Protein AF-A0A350J5D5-F1 (afdb_monomer)

Secondary structure (DSSP, 8-state):
-------GGG-SS-HHHHHHHHTTTS---SEEEEEEEE-SSS-EEEEEEEESS--SHHHHHHH-GGGHHHHHHHTTT--EEEE-SSS-EEEETTEEE---HHHHHHHHHHHHHHTTTT-EE-TT--EEE-TTSPPSSTTTTEEEEE---TTSSSHHHH--EEEEETTS-S-EESSTT-EEEPBP-SS-TT--B-TTTT-EEEEETTEEEEETT-S--TTEEEEEEEEETTEEEEEEEETTSEEEEEEEEEPPP-TTS-SEEEEEEEEEEE-SSS-EEEEEEEEEEBPPS-TTHHHH-HHHHHHTEEEEEEE-TTS-EEEEEEEE-SGGGTTEEEEEEEEEEETTEEEEP-EEE--HHHHHTTS-SSS-TT-SS------SS-S-EEEEEEEEEE-TT-EEEEEEEEEEEESTT-TT--TTTHHHHHHHHHHHHHTSTTHHHHHHHHHHHHHHHHGGG-----S-HHHHHIIIIIHHHHHHHHHHHTTS-SSS--S---EEGGGGHHHHHHHHHHHHTT-HHHHHHHHHHHHTTB-TTS-BEEEESSSEEEET-BSSHHHHHHHHHHHHHHHH--GGGGG-EEEPP---SSHHHHHHHHHHT-S-EEEHHHHHHHHHHIIIIISB-TTSSBB-BTBSS-TT----TTPPPHHHHHHHHHHHHHHHT--TTTSPPP----B-TTT-

Mean predicted aligned error: 4.88 Å

Structure (mmCIF, N/CA/C/O backbone):
data_AF-A0A350J5D5-F1
#
_entry.id   AF-A0A350J5D5-F1
#
loop_
_atom_site.group_PDB
_atom_site.id
_atom_site.type_symbol
_atom_site.label_atom_id
_atom_site.label_alt_id
_atom_site.label_comp_id
_atom_site.label_asym_id
_atom_site.label_entity_id
_atom_site.label_seq_id
_atom_site.pdbx_PDB_ins_code
_atom_site.Cartn_x
_atom_site.Cartn_y
_atom_site.Cartn_z
_atom_site.occupancy
_atom_site.B_iso_or_equiv
_atom_site.auth_seq_id
_atom_site.auth_comp_id
_atom_site.auth_asym_id
_atom_site.auth_atom_id
_atom_site.pdbx_PDB_model_num
ATOM 1 N N . MET A 1 1 ? 1.973 -45.322 28.858 1.00 79.25 1 MET A N 1
ATOM 2 C CA . MET A 1 1 ? 1.257 -44.138 28.341 1.00 79.25 1 MET A CA 1
ATOM 3 C C . MET A 1 1 ? 1.463 -44.098 26.837 1.00 79.25 1 MET A C 1
ATOM 5 O O . MET A 1 1 ? 2.605 -44.192 26.413 1.00 79.25 1 MET A O 1
ATOM 9 N N . ILE A 1 2 ? 0.389 -44.049 26.048 1.00 85.69 2 ILE A N 1
ATOM 10 C CA . ILE A 1 2 ? 0.459 -43.899 24.586 1.00 85.69 2 ILE A CA 1
ATOM 11 C C . ILE A 1 2 ? -0.022 -42.483 24.278 1.00 85.69 2 ILE A C 1
ATOM 13 O O . ILE A 1 2 ? -1.142 -42.139 24.648 1.00 85.69 2 ILE A O 1
ATOM 17 N N . ILE A 1 3 ? 0.820 -41.673 23.639 1.00 87.56 3 ILE A N 1
ATOM 18 C CA . ILE A 1 3 ? 0.472 -40.311 23.219 1.00 87.56 3 ILE A CA 1
ATOM 19 C C . ILE A 1 3 ? -0.090 -40.390 21.798 1.00 87.56 3 ILE A C 1
ATOM 21 O O . ILE A 1 3 ? 0.517 -41.014 20.929 1.00 87.56 3 ILE A O 1
ATOM 25 N N . ARG A 1 4 ? -1.262 -39.790 21.575 1.00 88.19 4 ARG A N 1
ATOM 26 C CA . ARG A 1 4 ? -1.886 -39.656 20.251 1.00 88.19 4 ARG A CA 1
ATOM 27 C C . ARG A 1 4 ? -1.705 -38.226 19.755 1.00 88.19 4 ARG A C 1
ATOM 29 O O . ARG A 1 4 ? -1.738 -37.300 20.558 1.00 88.19 4 ARG A O 1
ATOM 36 N N . SER A 1 5 ? -1.531 -38.063 18.448 1.00 90.75 5 SER A N 1
ATOM 37 C CA . SER A 1 5 ? -1.537 -36.763 17.782 1.00 90.75 5 SER A CA 1
ATOM 38 C C . SER A 1 5 ? -2.656 -36.707 16.748 1.00 90.75 5 SER A C 1
ATOM 40 O O . SER A 1 5 ? -3.014 -37.716 16.139 1.00 90.75 5 SER A O 1
ATOM 42 N N . GLU A 1 6 ? -3.197 -35.513 16.555 1.00 90.38 6 GLU A N 1
ATOM 43 C CA . GLU A 1 6 ? -4.133 -35.184 15.489 1.00 90.38 6 GLU A CA 1
ATOM 44 C C . GLU A 1 6 ? -3.641 -33.888 14.837 1.00 90.38 6 GLU A C 1
ATOM 46 O O . GLU A 1 6 ? -3.241 -32.948 15.522 1.00 90.38 6 GLU A O 1
ATOM 51 N N . LEU A 1 7 ? -3.598 -33.865 13.505 1.00 94.00 7 LEU A N 1
ATOM 52 C CA . LEU A 1 7 ? -3.284 -32.661 12.736 1.00 94.00 7 LEU A CA 1
ATOM 53 C C . LEU A 1 7 ? -4.594 -31.975 12.354 1.00 94.00 7 LEU A C 1
ATOM 55 O O . LEU A 1 7 ? -5.579 -32.666 12.121 1.00 94.00 7 LEU A O 1
ATOM 59 N N . ALA A 1 8 ? -4.595 -30.653 12.167 1.00 93.19 8 ALA A N 1
ATOM 60 C CA . ALA A 1 8 ? -5.804 -29.916 11.772 1.00 93.19 8 ALA A CA 1
ATOM 61 C C . ALA A 1 8 ? -6.483 -30.503 10.514 1.00 93.19 8 ALA A C 1
ATOM 63 O O . ALA A 1 8 ? -7.682 -30.745 10.508 1.00 93.19 8 ALA A O 1
ATOM 64 N N . ARG A 1 9 ? -5.705 -30.838 9.470 1.00 93.50 9 ARG A N 1
ATOM 65 C CA . ARG A 1 9 ? -6.218 -31.501 8.247 1.00 93.50 9 ARG A CA 1
ATOM 66 C C . ARG A 1 9 ? -6.525 -32.995 8.422 1.00 93.50 9 ARG A C 1
ATOM 68 O O . ARG A 1 9 ? -7.068 -33.614 7.517 1.00 93.50 9 ARG A O 1
ATOM 75 N N . GLY A 1 10 ? -6.114 -33.578 9.544 1.00 90.44 10 GLY A N 1
ATOM 76 C CA . GLY A 1 10 ? -6.401 -34.958 9.927 1.00 90.44 10 GLY A CA 1
ATOM 77 C C . GLY A 1 10 ? -7.599 -35.089 10.869 1.00 90.44 10 GLY A C 1
ATOM 78 O O . GLY A 1 10 ? -7.934 -36.219 11.225 1.00 90.44 10 GLY A O 1
ATOM 79 N N . GLN A 1 11 ? -8.226 -33.971 11.263 1.00 88.31 11 GLN A N 1
ATOM 80 C CA . GLN A 1 11 ? -9.420 -33.977 12.096 1.00 88.31 11 GLN A CA 1
ATOM 81 C C . GLN A 1 11 ? -10.545 -34.728 11.384 1.00 88.31 11 GLN A C 1
ATOM 83 O O . GLN A 1 11 ? -10.933 -34.379 10.271 1.00 88.31 11 GLN A O 1
ATOM 88 N N . LYS A 1 12 ? -11.060 -35.784 12.020 1.00 87.25 12 LYS A N 1
ATOM 89 C CA . LYS A 1 12 ? -12.029 -36.682 11.368 1.00 87.25 12 LYS A CA 1
ATOM 90 C C . LYS A 1 12 ? -13.439 -36.109 11.272 1.00 87.25 12 LYS A C 1
ATOM 92 O O . LYS A 1 12 ? -14.153 -36.444 10.334 1.00 87.25 12 LYS A O 1
ATOM 97 N N . VAL A 1 13 ? -13.849 -35.322 12.266 1.00 92.88 13 VAL A N 1
ATOM 98 C CA . VAL A 1 13 ? -15.201 -34.759 12.371 1.00 92.88 13 VAL A CA 1
ATOM 99 C C . VAL A 1 13 ? -15.080 -33.292 12.760 1.00 92.88 13 VAL A C 1
ATOM 101 O O . VAL A 1 13 ? -14.500 -32.967 13.801 1.00 92.88 13 VAL A O 1
ATOM 104 N N . SER A 1 14 ? -15.609 -32.401 11.923 1.00 94.44 14 SER A N 1
ATOM 105 C CA . SER A 1 14 ? -15.646 -30.971 12.229 1.00 94.44 14 SER A CA 1
ATOM 106 C C . SER A 1 14 ? -16.640 -30.684 13.361 1.00 94.44 14 SER A C 1
ATOM 108 O O . SER A 1 14 ? -17.563 -31.464 13.596 1.00 94.44 14 SER A O 1
ATOM 110 N N . ALA A 1 15 ? -16.499 -29.549 14.053 1.00 95.75 15 ALA A N 1
ATOM 111 C CA . ALA A 1 15 ? -17.481 -29.146 15.066 1.00 95.75 15 ALA A CA 1
ATOM 112 C C . ALA A 1 15 ? -18.897 -29.028 14.471 1.00 95.75 15 ALA A C 1
ATOM 114 O O . ALA A 1 15 ? -19.869 -29.395 15.124 1.00 95.75 15 ALA A O 1
ATOM 115 N N . LYS A 1 16 ? -19.007 -28.578 13.213 1.00 95.50 16 LYS A N 1
ATOM 116 C CA . LYS A 1 16 ? -20.273 -28.473 12.474 1.00 95.50 16 LYS A CA 1
ATOM 117 C C . LYS A 1 16 ? -20.908 -29.846 12.256 1.00 95.50 16 LYS A C 1
ATOM 119 O O . LYS A 1 16 ? -22.072 -30.033 12.597 1.00 95.50 16 LYS A O 1
ATOM 124 N N . ASP A 1 17 ? -20.145 -30.822 11.770 1.00 95.06 17 ASP A N 1
ATOM 125 C CA . ASP A 1 17 ? -20.659 -32.180 11.543 1.00 95.06 17 ASP A CA 1
ATOM 126 C C . ASP A 1 17 ? -21.017 -32.877 12.862 1.00 95.06 17 ASP A C 1
ATOM 128 O O . ASP A 1 17 ? -22.033 -33.569 12.957 1.00 95.06 17 ASP A O 1
ATOM 132 N N . TYR A 1 18 ? -20.214 -32.656 13.909 1.00 95.62 18 TYR A N 1
ATOM 133 C CA . TYR A 1 18 ? -20.500 -33.184 15.239 1.00 95.62 18 TYR A CA 1
ATOM 134 C C . TYR A 1 18 ? -21.786 -32.579 15.816 1.00 95.62 18 TYR A C 1
ATOM 136 O O . TYR A 1 18 ? -22.648 -33.329 16.275 1.00 95.62 18 TYR A O 1
ATOM 144 N N . LEU A 1 19 ? -21.978 -31.260 15.711 1.00 96.44 19 LEU A N 1
ATOM 145 C CA . LEU A 1 19 ? -23.215 -30.570 16.093 1.00 96.44 19 LEU A CA 1
ATOM 146 C C . LEU A 1 19 ? -24.436 -31.158 15.379 1.00 96.44 19 LEU A C 1
ATOM 148 O O . LEU A 1 19 ? -25.413 -31.516 16.035 1.00 96.44 19 LEU A O 1
ATOM 152 N N . VAL A 1 20 ? -24.367 -31.322 14.055 1.00 95.06 20 VAL A N 1
ATOM 153 C CA . VAL A 1 20 ? -25.460 -31.915 13.265 1.00 95.06 20 VAL A CA 1
ATOM 154 C C . VAL A 1 20 ? -25.784 -33.329 13.749 1.00 95.06 20 VAL A C 1
ATOM 156 O O . VAL A 1 20 ? -26.955 -33.682 13.883 1.00 95.06 20 VAL A O 1
ATOM 159 N N . SER A 1 21 ? -24.768 -34.129 14.088 1.00 94.56 21 SER A N 1
ATOM 160 C CA . SER A 1 21 ? -24.984 -35.478 14.624 1.00 94.56 21 SER A CA 1
ATOM 161 C C . SER A 1 21 ? -25.670 -35.484 15.998 1.00 94.56 21 SER A C 1
ATOM 163 O O . SER A 1 21 ? -26.476 -36.372 16.280 1.00 94.56 21 SER A O 1
ATOM 165 N N . ARG A 1 22 ? -25.390 -34.484 16.848 1.00 94.94 22 ARG A N 1
ATOM 166 C CA . ARG A 1 22 ? -25.966 -34.354 18.196 1.00 94.94 22 ARG A CA 1
ATOM 167 C C . ARG A 1 22 ? -27.410 -33.863 18.187 1.00 94.94 22 ARG A C 1
ATOM 169 O O . ARG A 1 22 ? -28.187 -34.270 19.044 1.00 94.94 22 ARG A O 1
ATOM 176 N N . PHE A 1 23 ? -27.771 -33.038 17.210 1.00 95.94 23 PHE A N 1
ATOM 177 C CA . PHE A 1 23 ? -29.092 -32.421 17.086 1.00 95.94 23 PHE A CA 1
ATOM 178 C C . PHE A 1 23 ? -29.843 -32.910 15.841 1.00 95.94 23 PHE A C 1
ATOM 180 O O . PHE A 1 23 ? -30.504 -32.132 15.165 1.00 95.94 23 PHE A O 1
ATOM 187 N N . SER A 1 24 ? -29.765 -34.212 15.546 1.00 92.62 24 SER A N 1
ATOM 188 C CA . SER A 1 24 ? -30.369 -34.816 14.342 1.00 92.62 24 SER A CA 1
ATOM 189 C C . SER A 1 24 ? -31.897 -34.677 14.238 1.00 92.62 24 SER A C 1
ATOM 191 O O . SER A 1 24 ? -32.445 -34.770 13.142 1.00 92.62 24 SER A O 1
ATOM 193 N N . GLU A 1 25 ? -32.584 -34.433 15.358 1.00 92.12 25 GLU A N 1
ATOM 194 C CA . GLU A 1 25 ? -34.032 -34.182 15.409 1.00 92.12 25 GLU A CA 1
ATOM 195 C C . GLU A 1 25 ? -34.395 -32.694 15.248 1.00 92.12 25 GLU A C 1
ATOM 197 O O . GLU A 1 25 ? -35.568 -32.358 15.083 1.00 92.12 25 GLU A O 1
ATOM 202 N N . VAL A 1 26 ? -33.406 -31.794 15.283 1.00 91.56 26 VAL A N 1
ATOM 203 C CA . VAL A 1 26 ? -33.602 -30.357 15.078 1.00 91.56 26 VAL A CA 1
ATOM 204 C C . VAL A 1 26 ? -33.300 -30.016 13.624 1.00 91.56 26 VAL A C 1
ATOM 206 O O . VAL A 1 26 ? -32.269 -30.386 13.070 1.00 91.56 26 VAL A O 1
ATOM 209 N N . ASP A 1 27 ? -34.203 -29.272 12.998 1.00 90.50 27 ASP A N 1
ATOM 210 C CA . ASP A 1 27 ? -34.025 -28.789 11.632 1.00 90.50 27 ASP A CA 1
ATOM 211 C C . ASP A 1 27 ? -32.929 -27.707 11.577 1.00 90.50 27 ASP A C 1
ATOM 213 O O . ASP A 1 27 ? -33.170 -26.561 11.966 1.00 90.50 27 ASP A O 1
ATOM 217 N N . ILE A 1 28 ? -31.729 -28.095 11.130 1.00 91.62 28 ILE A N 1
ATOM 218 C CA . ILE A 1 28 ? -30.544 -27.241 10.954 1.00 91.62 28 ILE A CA 1
ATOM 219 C C . ILE A 1 28 ? -30.508 -26.750 9.502 1.00 91.62 28 ILE A C 1
ATOM 221 O O . ILE A 1 28 ? -30.367 -27.544 8.570 1.00 91.62 28 ILE A O 1
ATOM 225 N N . LYS A 1 29 ? -30.632 -25.434 9.306 1.00 88.94 29 LYS A N 1
ATOM 226 C CA . LYS A 1 29 ? -30.722 -24.776 7.991 1.00 88.94 29 LYS A CA 1
ATOM 227 C C . LYS A 1 29 ? -29.944 -23.459 7.968 1.00 88.94 29 LYS A C 1
ATOM 229 O O . LYS A 1 29 ? -29.592 -22.915 9.012 1.00 88.94 29 LYS A O 1
ATOM 234 N N . GLY A 1 30 ? -29.703 -22.937 6.767 1.00 91.44 30 GLY A N 1
ATOM 235 C CA . GLY A 1 30 ? -28.927 -21.710 6.570 1.00 91.44 30 GLY A CA 1
ATOM 236 C C . GLY A 1 30 ? -27.453 -21.883 6.941 1.00 91.44 30 GLY A C 1
ATOM 237 O O . GLY A 1 30 ? -26.927 -22.999 6.936 1.00 91.44 30 GLY A O 1
ATOM 238 N N . GLY A 1 31 ? -26.797 -20.772 7.262 1.00 94.31 31 GLY A N 1
ATOM 239 C CA . GLY A 1 31 ? -25.445 -20.751 7.805 1.00 94.31 31 GLY A CA 1
ATOM 240 C C . GLY A 1 31 ? -25.379 -21.393 9.190 1.00 94.31 31 GLY A C 1
ATOM 241 O O . GLY A 1 31 ? -26.299 -21.260 10.008 1.00 94.31 31 GLY A O 1
ATOM 242 N N . VAL A 1 32 ? -24.282 -22.104 9.444 1.00 96.25 32 VAL A N 1
ATOM 243 C CA . VAL A 1 32 ? -24.024 -22.805 10.703 1.00 96.25 32 VAL A CA 1
ATOM 244 C C . VAL A 1 32 ? -22.644 -22.437 11.224 1.00 96.25 32 VAL A C 1
ATOM 246 O O . VAL A 1 32 ? -21.634 -22.693 10.570 1.00 96.25 32 VAL A O 1
ATOM 249 N N . SER A 1 33 ? -22.605 -21.923 12.449 1.00 97.44 33 SER A N 1
ATOM 250 C CA . SER A 1 33 ? -21.376 -21.764 13.224 1.00 97.44 33 SER A CA 1
ATOM 251 C C . SER A 1 33 ? -21.340 -22.829 14.312 1.00 97.44 33 SER A C 1
ATOM 253 O O . SER A 1 33 ? -22.345 -23.053 14.981 1.00 97.44 33 SER A O 1
ATOM 255 N N . ALA A 1 34 ? -20.190 -23.462 14.531 1.00 97.56 34 ALA A N 1
ATOM 256 C CA . ALA A 1 34 ? -20.028 -24.476 15.569 1.00 97.56 34 ALA A CA 1
ATOM 257 C C . ALA A 1 34 ? -18.609 -24.463 16.142 1.00 97.56 34 ALA A C 1
ATOM 259 O O . ALA A 1 34 ? -17.643 -24.321 15.394 1.00 97.56 34 ALA A O 1
ATOM 260 N N . GLN A 1 35 ? -18.483 -24.663 17.452 1.00 97.12 35 GLN A N 1
ATOM 261 C CA . GLN A 1 35 ? -17.202 -24.732 18.150 1.00 97.12 35 GLN A CA 1
ATOM 262 C C . GLN A 1 35 ? -17.235 -25.854 19.191 1.00 97.12 35 GLN A C 1
ATOM 264 O O . GLN A 1 35 ? -18.181 -25.964 19.974 1.00 97.12 35 GLN A O 1
ATOM 269 N N . TYR A 1 36 ? -16.192 -26.687 19.216 1.00 95.56 36 TYR A N 1
ATOM 270 C CA . TYR A 1 36 ? -15.977 -27.603 20.335 1.00 95.56 36 TYR A CA 1
ATOM 271 C C . TYR A 1 36 ? -15.642 -26.796 21.590 1.00 95.56 36 TYR A C 1
ATOM 273 O O . TYR A 1 36 ? -14.731 -25.971 21.572 1.00 95.56 36 TYR A O 1
ATOM 281 N N . VAL A 1 37 ? -16.359 -27.057 22.679 1.00 95.19 37 VAL A N 1
ATOM 282 C CA . VAL A 1 37 ? -16.173 -26.372 23.971 1.00 95.19 37 VAL A CA 1
ATOM 283 C C . VAL A 1 37 ? -15.613 -27.298 25.052 1.00 95.19 37 VAL A C 1
ATOM 285 O O . VAL A 1 37 ? -15.129 -26.832 26.077 1.00 95.19 37 VAL A O 1
ATOM 288 N N . ASN A 1 38 ? -15.613 -28.610 24.801 1.00 92.50 38 ASN A N 1
ATOM 289 C CA . ASN A 1 38 ? -14.890 -29.602 25.589 1.00 92.50 38 ASN A CA 1
ATOM 290 C C . ASN A 1 38 ? -14.397 -30.726 24.663 1.00 92.50 38 ASN A C 1
ATOM 292 O O . ASN A 1 38 ? -15.146 -31.182 23.799 1.00 92.50 38 ASN A O 1
ATOM 296 N N . LEU A 1 39 ? -13.151 -31.170 24.841 1.00 89.06 39 LEU A N 1
ATOM 297 C CA . LEU A 1 39 ? -12.554 -32.319 24.146 1.00 89.06 39 LEU A CA 1
ATOM 298 C C . LEU A 1 39 ? -12.051 -33.405 25.118 1.00 89.06 39 LEU A C 1
ATOM 300 O O . LEU A 1 39 ? -11.612 -34.464 24.670 1.00 89.06 39 LEU A O 1
ATOM 304 N N . ASP A 1 40 ? -12.104 -33.162 26.430 1.00 85.62 40 ASP A N 1
ATOM 305 C CA . ASP A 1 40 ? -11.576 -34.063 27.453 1.00 85.62 40 ASP A CA 1
ATOM 306 C C . ASP A 1 40 ? -12.610 -35.122 27.854 1.00 85.62 40 ASP A C 1
ATOM 308 O O . ASP A 1 40 ? -13.500 -34.876 28.667 1.00 85.62 40 ASP A O 1
ATOM 312 N N . GLY A 1 41 ? -12.508 -36.309 27.249 1.00 81.81 41 GLY A N 1
ATOM 313 C CA . GLY A 1 41 ? -13.284 -37.507 27.597 1.00 81.81 41 GLY A CA 1
ATOM 314 C C . GLY A 1 41 ? -14.780 -37.470 27.244 1.00 81.81 41 GLY A C 1
ATOM 315 O O . GLY A 1 41 ? -15.342 -38.512 26.912 1.00 81.81 41 GLY A O 1
ATOM 316 N N . ASP A 1 42 ? -15.405 -36.294 27.260 1.00 88.31 42 ASP A N 1
ATOM 317 C CA . ASP A 1 42 ? -16.807 -36.037 26.932 1.00 88.31 42 ASP A CA 1
ATOM 318 C C . ASP A 1 42 ? -16.898 -34.816 26.007 1.00 88.31 42 ASP A C 1
ATOM 320 O O . ASP A 1 42 ? -17.004 -33.669 26.443 1.00 88.31 42 ASP A O 1
ATOM 324 N N . THR A 1 43 ? -16.788 -35.064 24.700 1.00 92.81 43 THR A N 1
ATOM 325 C CA . THR A 1 43 ? -16.777 -34.005 23.688 1.00 92.81 43 THR A CA 1
ATOM 326 C C . THR A 1 43 ? -18.099 -33.237 23.670 1.00 92.81 43 THR A C 1
ATOM 328 O O . THR A 1 43 ? -19.156 -33.829 23.418 1.00 92.81 43 THR A O 1
ATOM 331 N N . LYS A 1 44 ? -18.022 -31.913 23.861 1.00 95.62 44 LYS A N 1
ATOM 332 C CA . LYS A 1 44 ? -19.161 -30.984 23.820 1.00 95.62 44 LYS A CA 1
ATOM 333 C C . LYS A 1 44 ? -19.022 -29.973 22.700 1.00 95.62 44 LYS A C 1
ATOM 335 O O . LYS A 1 44 ? -17.917 -29.505 22.407 1.00 95.62 44 LYS A O 1
ATOM 340 N N . VAL A 1 45 ? -20.154 -29.598 22.120 1.00 97.06 45 VAL A N 1
ATOM 341 C CA . VAL A 1 45 ? -20.224 -28.595 21.058 1.00 97.06 45 VAL A CA 1
ATOM 342 C C . VAL A 1 45 ? -21.286 -27.541 21.343 1.00 97.06 45 VAL A C 1
ATOM 344 O O . VAL A 1 45 ? -22.374 -27.846 21.829 1.00 97.06 45 VAL A O 1
ATOM 347 N N . VAL A 1 46 ? -20.959 -26.297 21.006 1.00 97.88 46 VAL A N 1
ATOM 348 C CA . VAL A 1 46 ? -21.915 -25.192 20.916 1.00 97.88 46 VAL A CA 1
ATOM 349 C C . VAL A 1 46 ? -22.076 -24.828 19.451 1.00 97.88 46 VAL A C 1
ATOM 351 O O . VAL A 1 46 ? -21.091 -24.763 18.711 1.00 97.88 46 VAL A O 1
ATOM 354 N N . GLY A 1 47 ? -23.311 -24.588 19.029 1.00 97.50 47 GLY A N 1
ATOM 355 C CA . GLY A 1 47 ? -23.612 -24.200 17.664 1.00 97.50 47 GLY A CA 1
ATOM 356 C C . GLY A 1 47 ? -24.740 -23.197 17.537 1.00 97.50 47 GLY A C 1
ATOM 357 O O . GLY A 1 47 ? -25.621 -23.120 18.391 1.00 97.50 47 GLY A O 1
ATOM 358 N N . VAL A 1 48 ? -24.726 -22.464 16.428 1.00 97.06 48 VAL A N 1
ATOM 359 C CA . VAL A 1 48 ? -25.828 -21.610 15.982 1.00 97.06 48 VAL A CA 1
ATOM 360 C C . VAL A 1 48 ? -26.192 -21.973 14.547 1.00 97.06 48 VAL A C 1
ATOM 362 O O . VAL A 1 48 ? -25.306 -22.122 13.707 1.00 97.06 48 VAL A O 1
ATOM 365 N N . THR A 1 49 ? -27.487 -22.115 14.270 1.00 96.50 49 THR A N 1
ATOM 366 C CA . THR A 1 49 ? -28.055 -22.365 12.935 1.00 96.50 49 THR A CA 1
ATOM 367 C C . THR A 1 49 ? -29.105 -21.309 12.588 1.00 96.50 49 THR A C 1
ATOM 369 O O . THR A 1 49 ? -29.657 -20.666 13.482 1.00 96.50 49 THR A O 1
ATOM 372 N N . GLY A 1 50 ? -29.406 -21.136 11.301 1.00 94.31 50 GLY A N 1
ATOM 373 C CA . GLY A 1 50 ? -30.285 -20.074 10.808 1.00 94.31 50 GLY A CA 1
ATOM 374 C C . GLY A 1 50 ? -29.557 -18.756 10.539 1.00 94.31 50 GLY A C 1
ATOM 375 O O . GLY A 1 50 ? -30.208 -17.723 10.427 1.00 94.31 50 GLY A O 1
ATOM 376 N N . LEU A 1 51 ? -28.221 -18.777 10.446 1.00 94.38 51 LEU A N 1
ATOM 377 C CA . LEU A 1 51 ? -27.433 -17.612 10.038 1.00 94.38 51 LEU A CA 1
ATOM 378 C C . LEU A 1 51 ? -27.574 -17.375 8.527 1.00 94.38 51 LEU A C 1
ATOM 380 O O . LEU A 1 51 ? -27.929 -18.284 7.774 1.00 94.38 51 LEU A O 1
ATOM 384 N N . GLU A 1 52 ? -27.263 -16.166 8.066 1.00 92.00 52 GLU A N 1
ATOM 385 C CA . GLU A 1 52 ? -27.293 -15.838 6.633 1.00 92.00 52 GLU A CA 1
ATOM 386 C C . GLU A 1 52 ? -26.184 -16.567 5.854 1.00 92.00 52 GLU A C 1
ATOM 388 O O . GLU A 1 52 ? -26.402 -17.041 4.740 1.00 92.00 52 GLU A O 1
ATOM 393 N N . PHE A 1 53 ? -25.018 -16.735 6.478 1.00 92.38 53 PHE A N 1
ATOM 394 C CA . PHE A 1 53 ? -23.860 -17.445 5.939 1.00 92.38 53 PHE A CA 1
ATOM 395 C C . PHE A 1 53 ? -23.061 -18.121 7.064 1.00 92.38 53 PHE A C 1
ATOM 397 O O . PHE A 1 53 ? -23.253 -17.832 8.247 1.00 92.38 53 PHE A O 1
ATOM 404 N N . ASP A 1 54 ? -22.177 -19.054 6.701 1.00 92.50 54 ASP A N 1
ATOM 405 C CA . ASP A 1 54 ? -21.227 -19.650 7.647 1.00 92.50 54 ASP A CA 1
ATOM 406 C C . ASP A 1 54 ? -20.247 -18.567 8.135 1.00 92.50 54 ASP A C 1
ATOM 408 O O . ASP A 1 54 ? -19.598 -17.893 7.336 1.00 92.50 54 ASP A O 1
ATOM 412 N N . SER A 1 55 ? -20.135 -18.395 9.450 1.00 93.12 55 SER A N 1
ATOM 413 C CA . SER A 1 55 ? -19.348 -17.328 10.077 1.00 93.12 55 SER A CA 1
ATOM 414 C C . SER A 1 55 ? -18.799 -17.786 11.437 1.00 93.12 55 SER A C 1
ATOM 416 O O . SER A 1 55 ? -19.245 -18.816 11.950 1.00 93.12 55 SER A O 1
ATOM 418 N N . PRO A 1 56 ? -17.846 -17.068 12.067 1.00 94.25 56 PRO A N 1
ATOM 419 C CA . PRO A 1 56 ? -17.316 -17.426 13.389 1.00 94.25 56 PRO A CA 1
ATOM 420 C C . PRO A 1 56 ? -18.269 -17.030 14.537 1.00 94.25 56 PRO A C 1
ATOM 422 O O . PRO A 1 56 ? -17.832 -16.657 15.624 1.00 94.25 56 PRO A O 1
ATOM 425 N N . PHE A 1 57 ? -19.583 -17.082 14.301 1.00 96.19 57 PHE A N 1
ATOM 426 C CA . PHE A 1 57 ? -20.607 -16.499 15.170 1.00 96.19 57 PHE A CA 1
ATOM 427 C C . PHE A 1 57 ? -20.577 -17.021 16.607 1.00 96.19 57 PHE A C 1
ATOM 429 O O . PHE A 1 57 ? -20.690 -16.253 17.558 1.00 96.19 57 PHE A O 1
ATOM 436 N N . VAL A 1 58 ? -20.365 -18.328 16.774 1.00 96.94 58 VAL A N 1
ATOM 437 C CA . VAL A 1 58 ? -20.250 -18.955 18.098 1.00 96.94 58 VAL A CA 1
ATOM 438 C C . VAL A 1 58 ? -19.087 -18.360 18.884 1.00 96.94 58 VAL A C 1
ATOM 440 O O . VAL A 1 58 ? -19.242 -18.123 20.074 1.00 96.94 58 VAL A O 1
ATOM 443 N N . SER A 1 59 ? -17.950 -18.078 18.247 1.00 95.38 59 SER A N 1
ATOM 444 C CA . SER A 1 59 ? -16.801 -17.496 18.944 1.00 95.38 59 SER A CA 1
ATOM 445 C C . SER A 1 59 ? -17.110 -16.092 19.468 1.00 95.38 59 SER A C 1
ATOM 447 O O . SER A 1 59 ? -16.739 -15.787 20.594 1.00 95.38 59 SER A O 1
ATOM 449 N N . VAL A 1 60 ? -17.856 -15.281 18.708 1.00 94.19 60 VAL A N 1
ATOM 450 C CA . VAL A 1 60 ? -18.310 -13.952 19.161 1.00 94.19 60 VAL A CA 1
ATOM 451 C C . VAL A 1 60 ? -19.289 -14.066 20.328 1.00 94.19 60 VAL A C 1
ATOM 453 O O . VAL A 1 60 ? -19.136 -13.380 21.333 1.00 94.19 60 VAL A O 1
ATOM 456 N N . LEU A 1 61 ? -20.260 -14.981 20.250 1.00 95.38 61 LEU A N 1
ATOM 457 C CA . LEU A 1 61 ? -21.194 -15.188 21.356 1.00 95.38 61 LEU A CA 1
ATOM 458 C C . LEU A 1 61 ? -20.513 -15.685 22.638 1.00 95.38 61 LEU A C 1
ATOM 460 O O . LEU A 1 61 ? -20.934 -15.310 23.731 1.00 95.38 61 LEU A O 1
ATOM 464 N N . LEU A 1 62 ? -19.515 -16.565 22.514 1.00 95.31 62 LEU A N 1
ATOM 465 C CA . LEU A 1 62 ? -18.776 -17.110 23.655 1.00 95.31 62 LEU A CA 1
ATOM 466 C C . LEU A 1 62 ? -17.903 -16.053 24.346 1.00 95.31 62 LEU A C 1
ATOM 468 O O . LEU A 1 62 ? -17.661 -16.181 25.544 1.00 95.31 62 LEU A O 1
ATOM 472 N N . ASP A 1 63 ? -17.450 -15.035 23.611 1.00 93.38 63 ASP A N 1
ATOM 473 C CA . ASP A 1 63 ? -16.631 -13.931 24.132 1.00 93.38 63 ASP A CA 1
ATOM 474 C C . ASP A 1 63 ? -17.472 -12.796 24.751 1.00 93.38 63 ASP A C 1
ATOM 476 O O . ASP A 1 63 ? -16.973 -12.003 25.545 1.00 93.38 63 ASP A O 1
ATOM 480 N N . ASN A 1 64 ? -18.774 -12.728 24.445 1.00 93.56 64 ASN A N 1
ATOM 481 C CA . ASN A 1 64 ? -19.656 -11.696 24.986 1.00 93.56 64 ASN A CA 1
ATOM 482 C C . ASN A 1 64 ? -19.825 -11.848 26.513 1.00 93.56 64 ASN A C 1
ATOM 484 O O . ASN A 1 64 ? -20.490 -12.769 26.998 1.00 93.56 64 ASN A O 1
ATOM 488 N N . GLU A 1 65 ? -19.279 -10.896 27.277 1.00 92.94 65 GLU A N 1
ATOM 489 C CA . GLU A 1 65 ? -19.272 -10.917 28.749 1.00 92.94 65 GLU A CA 1
ATOM 490 C C . GLU A 1 65 ? -20.675 -11.017 29.369 1.00 92.94 65 GLU A C 1
ATOM 492 O O . GLU A 1 65 ? -20.849 -11.643 30.417 1.00 92.94 65 GLU A O 1
ATOM 497 N N . THR A 1 66 ? -21.702 -10.465 28.710 1.00 93.88 66 THR A N 1
ATOM 498 C CA . THR A 1 66 ? -23.090 -10.536 29.200 1.00 93.88 66 THR A CA 1
ATOM 499 C C . THR A 1 66 ? -23.627 -11.969 29.151 1.00 93.88 66 THR A C 1
ATOM 501 O O . THR A 1 66 ? -24.451 -12.350 29.982 1.00 93.88 66 THR A O 1
ATOM 504 N N . LEU A 1 67 ? -23.136 -12.788 28.215 1.00 95.31 67 LEU A N 1
ATOM 505 C CA . LEU A 1 67 ? -23.491 -14.201 28.078 1.00 95.31 67 LEU A CA 1
ATOM 506 C C . LEU A 1 67 ? -22.585 -15.133 28.899 1.00 95.31 67 LEU A C 1
ATOM 508 O O . LEU A 1 67 ? -22.865 -16.328 28.977 1.00 95.31 67 LEU A O 1
ATOM 512 N N . ALA A 1 68 ? -21.536 -14.632 29.558 1.00 94.50 68 ALA A N 1
ATOM 513 C CA . ALA A 1 68 ? -20.617 -15.478 30.324 1.00 94.50 68 ALA A CA 1
ATOM 514 C C . ALA A 1 68 ? -21.315 -16.344 31.402 1.00 94.50 68 ALA A C 1
ATOM 516 O O . ALA A 1 68 ? -21.012 -17.539 31.471 1.00 94.50 68 ALA A O 1
ATOM 517 N N . PRO A 1 69 ? -22.285 -15.833 32.198 1.00 94.44 69 PRO A N 1
ATOM 518 C CA . PRO A 1 69 ? -23.022 -16.670 33.150 1.00 94.44 69 PRO A CA 1
ATOM 519 C C . PRO A 1 69 ? -23.879 -17.737 32.455 1.00 94.44 69 PRO A C 1
ATOM 521 O O . PRO A 1 69 ? -23.902 -18.889 32.879 1.00 94.44 69 PRO A O 1
ATOM 524 N N . PHE A 1 70 ? -24.521 -17.373 31.340 1.00 93.25 70 PHE A N 1
ATOM 525 C CA . PHE A 1 70 ? -25.320 -18.287 30.523 1.00 93.25 70 PHE A CA 1
ATOM 526 C C . PHE A 1 70 ? -24.483 -19.468 30.008 1.00 93.25 70 PHE A C 1
ATOM 528 O O . PHE A 1 70 ? -24.906 -20.624 30.078 1.00 93.25 70 PHE A O 1
ATOM 535 N N . TRP A 1 71 ? -23.263 -19.198 29.544 1.00 94.44 71 TRP A N 1
ATOM 536 C CA . TRP A 1 71 ? -22.345 -20.232 29.074 1.00 94.44 71 TRP A CA 1
ATOM 537 C C . TRP A 1 71 ? -21.780 -21.094 30.201 1.00 94.44 71 TRP A C 1
ATOM 539 O O . TRP A 1 71 ? -21.674 -22.312 30.032 1.00 94.44 71 TRP A O 1
ATOM 549 N N . ALA A 1 72 ? -21.457 -20.488 31.347 1.00 92.94 72 ALA A N 1
ATOM 550 C CA . ALA A 1 72 ? -20.948 -21.197 32.518 1.00 92.94 72 ALA A CA 1
ATOM 551 C C . ALA A 1 72 ? -21.937 -22.254 33.037 1.00 92.94 72 ALA A C 1
ATOM 553 O O . ALA A 1 72 ? -21.510 -23.333 33.451 1.00 92.94 72 ALA A O 1
ATOM 554 N N . ASP A 1 73 ? -23.240 -21.981 32.951 1.00 91.06 73 ASP A N 1
ATOM 555 C CA . ASP A 1 73 ? -24.285 -22.911 33.383 1.00 91.06 73 ASP A CA 1
ATOM 556 C C . ASP A 1 73 ? -24.493 -24.078 32.398 1.00 91.06 73 ASP A C 1
ATOM 558 O O . ASP A 1 73 ? -24.799 -25.201 32.809 1.00 91.06 73 ASP A O 1
ATOM 562 N N . LEU A 1 74 ? -24.321 -23.848 31.090 1.00 90.31 74 LEU A N 1
ATOM 563 C CA . LEU A 1 74 ? -24.664 -24.831 30.055 1.00 90.31 74 LEU A CA 1
ATOM 564 C C . LEU A 1 74 ? -23.493 -25.715 29.606 1.00 90.31 74 LEU A C 1
ATOM 566 O O . LEU A 1 74 ? -23.639 -26.940 29.531 1.00 90.31 74 LEU A O 1
ATOM 570 N N . ILE A 1 75 ? -22.348 -25.109 29.285 1.00 90.00 75 ILE A N 1
ATOM 571 C CA . ILE A 1 75 ? -21.220 -25.755 28.592 1.00 90.00 75 ILE A CA 1
ATOM 572 C C . ILE A 1 75 ? -20.594 -26.942 29.346 1.00 90.00 75 ILE A C 1
ATOM 574 O O . ILE A 1 75 ? -20.238 -27.917 28.678 1.00 90.00 75 ILE A O 1
ATOM 578 N N . PRO A 1 76 ? -20.462 -26.943 30.692 1.00 86.88 76 PRO A N 1
ATOM 579 C CA . PRO A 1 76 ? -19.743 -28.013 31.388 1.00 86.88 76 PRO A CA 1
ATOM 580 C C . PRO A 1 76 ? -20.286 -29.426 31.140 1.00 86.88 76 PRO A C 1
ATOM 582 O O . PRO A 1 76 ? -19.529 -30.391 31.226 1.00 86.88 76 PRO A O 1
ATOM 585 N N . ALA A 1 77 ? -21.581 -29.565 30.840 1.00 88.00 77 ALA A N 1
ATOM 586 C CA . ALA A 1 77 ? -22.237 -30.867 30.724 1.00 88.00 77 ALA A CA 1
ATOM 587 C C . ALA A 1 77 ? -23.005 -31.083 29.411 1.00 88.00 77 ALA A C 1
ATOM 589 O O . ALA A 1 77 ? -23.381 -32.223 29.117 1.00 88.00 77 ALA A O 1
ATOM 590 N N . ASN A 1 78 ? -23.236 -30.042 28.607 1.00 94.62 78 ASN A N 1
ATOM 591 C CA . ASN A 1 78 ? -24.229 -30.104 27.537 1.00 94.62 78 ASN A CA 1
ATOM 592 C C . ASN A 1 78 ? -23.675 -29.740 26.162 1.00 94.62 78 ASN A C 1
ATOM 594 O O . ASN A 1 78 ? -22.829 -28.861 26.021 1.00 94.62 78 ASN A O 1
ATOM 598 N N . ASP A 1 79 ? -24.227 -30.398 25.144 1.00 96.56 79 ASP A N 1
ATOM 599 C CA . ASP A 1 79 ? -24.222 -29.867 23.787 1.00 96.56 79 ASP A CA 1
ATOM 600 C C . ASP A 1 79 ? -25.312 -28.787 23.701 1.00 96.56 79 ASP A C 1
ATOM 602 O O . ASP A 1 79 ? -26.416 -28.981 24.224 1.00 96.56 79 ASP A O 1
ATOM 606 N N . VAL A 1 80 ? -25.024 -27.657 23.053 1.00 97.44 80 VAL A N 1
ATOM 607 C CA . VAL A 1 80 ? -25.957 -26.523 22.950 1.00 97.44 80 VAL A CA 1
ATOM 608 C C . VAL A 1 80 ? -26.131 -26.116 21.492 1.00 97.44 80 VAL A C 1
ATOM 610 O O . VAL A 1 80 ? -25.154 -25.912 20.777 1.00 97.44 80 VAL A O 1
ATOM 613 N N . LEU A 1 81 ? -27.378 -25.957 21.057 1.00 97.44 81 LEU A N 1
ATOM 614 C CA . LEU A 1 81 ? -27.726 -25.429 19.741 1.00 97.44 81 LEU A CA 1
ATOM 615 C C . LEU A 1 81 ? -28.667 -24.237 19.899 1.00 97.44 81 LEU A C 1
ATOM 617 O O . LEU A 1 81 ? -29.742 -24.364 20.479 1.00 97.44 81 LEU A O 1
ATOM 621 N N . ILE A 1 82 ? -28.291 -23.094 19.338 1.00 96.44 82 ILE A N 1
ATOM 622 C CA . ILE A 1 82 ? -29.174 -21.941 19.174 1.00 96.44 82 ILE A CA 1
ATOM 623 C C . ILE A 1 82 ? -29.709 -21.950 17.744 1.00 96.44 82 ILE A C 1
ATOM 625 O O . ILE A 1 82 ? -28.955 -22.063 16.778 1.00 96.44 82 ILE A O 1
ATOM 629 N N . LYS A 1 83 ? -31.022 -21.819 17.601 1.00 95.75 83 LYS A N 1
ATOM 630 C CA . LYS A 1 83 ? -31.712 -21.737 16.319 1.00 95.75 83 LYS A CA 1
ATOM 631 C C . LYS A 1 83 ? -32.278 -20.326 16.141 1.00 95.75 83 LYS A C 1
ATOM 633 O O . LYS A 1 83 ? -32.966 -19.847 17.042 1.00 95.75 83 LYS A O 1
ATOM 638 N N . ALA A 1 84 ? -31.940 -19.683 15.019 1.00 92.25 84 ALA A N 1
ATOM 639 C CA . ALA A 1 84 ? -32.135 -18.250 14.766 1.00 92.25 84 ALA A CA 1
ATOM 640 C C . ALA A 1 84 ? -33.017 -17.906 13.540 1.00 92.25 84 ALA A C 1
ATOM 642 O O . ALA A 1 84 ? -33.095 -16.744 13.148 1.00 92.25 84 ALA A O 1
ATOM 643 N N . ASP A 1 85 ? -33.665 -18.890 12.915 1.00 81.75 85 ASP A N 1
ATOM 644 C CA . ASP A 1 85 ? -34.483 -18.717 11.701 1.00 81.75 85 ASP A CA 1
ATOM 645 C C . ASP A 1 85 ? -35.902 -18.170 11.973 1.00 81.75 85 ASP A C 1
ATOM 647 O O . ASP A 1 85 ? -36.417 -17.380 11.185 1.00 81.75 85 ASP A O 1
ATOM 651 N N . ASP A 1 86 ? -36.526 -18.568 13.085 1.00 80.44 86 ASP A N 1
ATOM 652 C CA . ASP A 1 86 ? -37.869 -18.157 13.520 1.00 80.44 86 ASP A CA 1
ATOM 653 C C . ASP A 1 86 ? -37.871 -17.842 15.027 1.00 80.44 86 ASP A C 1
ATOM 655 O O . ASP A 1 86 ? -38.305 -18.631 15.878 1.00 80.44 86 ASP A O 1
ATOM 659 N N . GLY A 1 87 ? -37.292 -16.683 15.355 1.00 85.75 87 GLY A N 1
ATOM 660 C CA . GLY A 1 87 ? -36.965 -16.298 16.727 1.00 85.75 87 GLY A CA 1
ATOM 661 C C . GLY A 1 87 ? -35.740 -17.039 17.271 1.00 85.75 87 GLY A C 1
ATOM 662 O O . GLY A 1 87 ? -35.089 -17.801 16.563 1.00 85.75 87 GLY A O 1
ATOM 663 N N . ILE A 1 88 ? -35.408 -16.792 18.541 1.00 93.69 88 ILE A N 1
ATOM 664 C CA . ILE A 1 88 ? -34.262 -17.423 19.211 1.00 93.69 88 ILE A CA 1
ATOM 665 C C . ILE A 1 88 ? -34.753 -18.576 20.082 1.00 93.69 88 ILE A C 1
ATOM 667 O O . ILE A 1 88 ? -35.350 -18.353 21.143 1.00 93.69 88 ILE A O 1
ATOM 671 N N . LYS A 1 89 ? -34.463 -19.802 19.642 1.00 95.12 89 LYS A N 1
ATOM 672 C CA . LYS A 1 89 ? -34.729 -21.041 20.386 1.00 95.12 89 LYS A CA 1
ATOM 673 C C . LYS A 1 89 ? -33.415 -21.680 20.804 1.00 95.12 89 LYS A C 1
ATOM 675 O O . LYS A 1 89 ? -32.483 -21.745 20.006 1.00 95.12 89 LYS A O 1
ATOM 680 N N . VAL A 1 90 ? -33.341 -22.155 22.042 1.00 95.50 90 VAL A N 1
ATOM 681 C CA . VAL A 1 90 ? -32.136 -22.788 22.591 1.00 95.50 90 VAL A CA 1
ATOM 682 C C . VAL A 1 90 ? -32.440 -24.244 22.890 1.00 95.50 90 VAL A C 1
ATOM 684 O O . VAL A 1 90 ? -33.408 -24.551 23.578 1.00 95.50 90 VAL A O 1
ATOM 687 N N . PHE A 1 91 ? -31.605 -25.138 22.379 1.00 96.06 91 PHE A N 1
ATOM 688 C CA . PHE A 1 91 ? -31.684 -26.570 22.605 1.00 96.06 91 PHE A CA 1
ATOM 689 C C . PHE A 1 91 ? -30.475 -27.018 23.418 1.00 96.06 91 PHE A C 1
ATOM 691 O O . PHE A 1 91 ? -29.334 -26.771 23.033 1.00 96.06 91 PHE A O 1
ATOM 698 N N . VAL A 1 92 ? -30.725 -27.710 24.525 1.00 95.06 92 VAL A N 1
ATOM 699 C CA . VAL A 1 92 ? -29.702 -28.260 25.417 1.00 95.06 92 VAL A CA 1
ATOM 700 C C . VAL A 1 92 ? -29.824 -29.776 25.380 1.00 95.06 92 VAL A C 1
ATOM 702 O O . VAL A 1 92 ? -30.863 -30.330 25.744 1.00 95.06 92 VAL A O 1
ATOM 705 N N . SER A 1 93 ? -28.785 -30.458 24.894 1.00 89.62 93 SER A N 1
ATOM 706 C CA . SER A 1 93 ? -28.764 -31.921 24.735 1.00 89.62 93 SER A CA 1
ATOM 707 C C . SER A 1 93 ? -30.016 -32.466 24.011 1.00 89.62 93 SER A C 1
ATOM 709 O O . SER A 1 93 ? -30.603 -33.470 24.417 1.00 89.62 93 SER A O 1
ATOM 711 N N . GLY A 1 94 ? -30.456 -31.759 22.962 1.00 88.06 94 GLY A N 1
ATOM 712 C CA . GLY A 1 94 ? -31.607 -32.110 22.116 1.00 88.06 94 GLY A CA 1
ATOM 713 C C . GLY A 1 94 ? -32.977 -31.607 22.588 1.00 88.06 94 GLY A C 1
ATOM 714 O O . GLY A 1 94 ? -33.949 -31.747 21.853 1.00 88.06 94 GLY A O 1
ATOM 715 N N . LYS A 1 95 ? -33.089 -30.998 23.775 1.00 92.31 95 LYS A N 1
ATOM 716 C CA . LYS A 1 95 ? -34.367 -30.487 24.302 1.00 92.31 95 LYS A CA 1
ATOM 717 C C . LYS A 1 95 ? -34.425 -28.972 24.234 1.00 92.31 95 LYS A C 1
ATOM 719 O O . LYS A 1 95 ? -33.471 -28.319 24.641 1.00 92.31 95 LYS A O 1
ATOM 724 N N . GLU A 1 96 ? -35.541 -28.429 23.759 1.00 94.56 96 GLU A N 1
ATOM 725 C CA . GLU A 1 96 ? -35.790 -26.987 23.819 1.00 94.56 96 GLU A CA 1
ATOM 726 C C . GLU A 1 96 ? -35.873 -26.537 25.284 1.00 94.56 96 GLU A C 1
ATOM 728 O O . GLU A 1 96 ? -36.602 -27.127 26.086 1.00 94.56 96 GLU A O 1
ATOM 733 N N . THR A 1 97 ? -35.100 -25.510 25.624 1.00 93.62 97 THR A N 1
ATOM 734 C CA . THR A 1 97 ? -34.935 -24.987 26.979 1.00 93.62 97 THR A CA 1
ATOM 735 C C . THR A 1 97 ? -35.233 -23.496 26.971 1.00 93.62 97 THR A C 1
ATOM 737 O O . THR A 1 97 ? -34.738 -22.746 26.127 1.00 93.62 97 THR A O 1
ATOM 740 N N . GLU A 1 98 ? -36.048 -23.056 27.924 1.00 92.12 98 GLU A N 1
ATOM 741 C CA . GLU A 1 98 ? -36.341 -21.640 28.107 1.00 92.12 98 GLU A CA 1
ATOM 742 C C . GLU A 1 98 ? -35.125 -20.912 28.693 1.00 92.12 98 GLU A C 1
ATOM 744 O O . GLU A 1 98 ? -34.449 -21.424 29.585 1.00 92.12 98 GLU A O 1
ATOM 749 N N . ILE A 1 99 ? -34.846 -19.717 28.174 1.00 91.50 99 ILE A N 1
ATOM 750 C CA . ILE A 1 99 ? -33.740 -18.862 28.611 1.00 91.50 99 ILE A CA 1
ATOM 751 C C . ILE A 1 99 ? -34.275 -17.490 29.006 1.00 91.50 99 ILE A C 1
ATOM 753 O O . ILE A 1 99 ? -35.319 -17.060 28.503 1.00 91.50 99 ILE A O 1
ATOM 757 N N . ASP A 1 100 ? -33.541 -16.802 29.878 1.00 92.19 100 ASP A N 1
ATOM 758 C CA . ASP A 1 100 ? -33.858 -15.434 30.284 1.00 92.19 100 ASP A CA 1
ATOM 759 C C . ASP A 1 100 ? -33.937 -14.499 29.063 1.00 92.19 100 ASP A C 1
ATOM 761 O O . ASP A 1 100 ? -33.140 -14.599 28.121 1.00 92.19 100 ASP A O 1
ATOM 765 N N . SER A 1 101 ? -34.910 -13.583 29.072 1.00 90.38 101 SER A N 1
ATOM 766 C CA . SER A 1 101 ? -35.103 -12.615 27.990 1.00 90.38 101 SER A CA 1
ATOM 767 C C . SER A 1 101 ? -33.873 -11.739 27.759 1.00 90.38 101 SER A C 1
ATOM 769 O O . SER A 1 101 ? -33.580 -11.424 26.612 1.00 90.38 101 SER A O 1
ATOM 771 N N . SER A 1 102 ? -33.116 -11.412 28.809 1.00 93.25 102 SER A N 1
ATOM 772 C CA . SER A 1 102 ? -31.899 -10.600 28.698 1.00 93.25 102 SER A CA 1
ATOM 773 C C . SER A 1 102 ? -30.832 -11.259 27.817 1.00 93.25 102 SER A C 1
ATOM 775 O O . SER A 1 102 ? -30.285 -10.608 26.931 1.00 93.25 102 SER A O 1
ATOM 777 N N . TYR A 1 103 ? -30.587 -12.565 27.973 1.00 94.12 103 TYR A N 1
ATOM 778 C CA . TYR A 1 103 ? -29.670 -13.309 27.101 1.00 94.12 103 TYR A CA 1
ATOM 779 C C . TYR A 1 103 ? -30.211 -13.422 25.679 1.00 94.12 103 TYR A C 1
ATOM 781 O O . TYR A 1 103 ? -29.460 -13.308 24.709 1.00 94.12 103 TYR A O 1
ATOM 789 N N . ARG A 1 104 ? -31.529 -13.619 25.544 1.00 93.75 104 ARG A N 1
ATOM 790 C CA . ARG A 1 104 ? -32.188 -13.697 24.239 1.00 93.75 104 ARG A CA 1
ATOM 791 C C . ARG A 1 104 ? -32.027 -12.398 23.444 1.00 93.75 104 ARG A C 1
ATOM 793 O O . ARG A 1 104 ? -31.767 -12.464 22.243 1.00 93.75 104 ARG A O 1
ATOM 800 N N . ASP A 1 105 ? -32.150 -11.251 24.105 1.00 94.06 105 ASP A N 1
ATOM 801 C CA . ASP A 1 105 ? -32.007 -9.932 23.487 1.00 94.06 105 ASP A CA 1
ATOM 802 C C . ASP A 1 105 ? -30.567 -9.677 23.021 1.00 94.06 105 ASP A C 1
ATOM 804 O O . ASP A 1 105 ? -30.366 -9.196 21.906 1.00 94.06 105 ASP A O 1
ATOM 808 N N . VAL A 1 106 ? -29.566 -10.087 23.811 1.00 94.56 106 VAL A N 1
ATOM 809 C CA . VAL A 1 106 ? -28.147 -10.012 23.416 1.00 94.56 106 VAL A CA 1
ATOM 810 C C . VAL A 1 106 ? -27.869 -10.890 22.195 1.00 94.56 106 VAL A C 1
ATOM 812 O O . VAL A 1 106 ? -27.332 -10.405 21.204 1.00 94.56 106 VAL A O 1
ATOM 815 N N . ILE A 1 107 ? -28.297 -12.159 22.210 1.00 95.25 107 ILE A N 1
ATOM 816 C CA . ILE A 1 107 ? -28.116 -13.077 21.071 1.00 95.25 107 ILE A CA 1
ATOM 817 C C . ILE A 1 107 ? -28.773 -12.509 19.807 1.00 95.25 107 ILE A C 1
ATOM 819 O O . ILE A 1 107 ? -28.204 -12.585 18.718 1.00 95.25 107 ILE A O 1
ATOM 823 N N . LYS A 1 108 ? -29.969 -11.926 19.942 1.00 94.56 108 LYS A N 1
ATOM 824 C CA . LYS A 1 108 ? -30.679 -11.303 18.825 1.00 94.56 108 LYS A CA 1
ATOM 825 C C . LYS A 1 108 ? -29.908 -10.108 18.256 1.00 94.56 108 LYS A C 1
ATOM 827 O O . LYS A 1 108 ? -29.789 -10.014 17.036 1.00 94.56 108 LYS A O 1
ATOM 832 N N . ALA A 1 109 ? -29.372 -9.237 19.111 1.00 92.81 109 ALA A N 1
ATOM 833 C CA . ALA A 1 109 ? -28.564 -8.097 18.682 1.00 92.81 109 ALA A CA 1
ATOM 834 C C . ALA A 1 109 ? -27.299 -8.544 17.925 1.00 92.81 109 ALA A C 1
ATOM 836 O O . ALA A 1 109 ? -26.987 -7.997 16.868 1.00 92.81 109 ALA A O 1
ATOM 837 N N . GLU A 1 110 ? -26.622 -9.592 18.401 1.00 94.12 110 GLU A N 1
ATOM 838 C CA . GLU A 1 110 ? -25.452 -10.164 17.721 1.00 94.12 110 GLU A CA 1
ATOM 839 C C . GLU A 1 110 ? -25.819 -10.760 16.354 1.00 94.12 110 GLU A C 1
ATOM 841 O O . GLU A 1 110 ? -25.112 -10.549 15.370 1.00 94.12 110 GLU A O 1
ATOM 846 N N . ILE A 1 111 ? -26.960 -11.454 16.243 1.00 93.81 111 ILE A N 1
ATOM 847 C CA . ILE A 1 111 ? -27.451 -11.969 14.952 1.00 93.81 111 ILE A CA 1
ATOM 848 C C . ILE A 1 111 ? -27.713 -10.824 13.974 1.00 93.81 111 ILE A C 1
ATOM 850 O O . ILE A 1 111 ? -27.337 -10.925 12.806 1.00 93.81 111 ILE A O 1
ATOM 854 N N . GLU A 1 112 ? -28.345 -9.742 14.426 1.00 91.94 112 GLU A N 1
ATOM 855 C CA . GLU A 1 112 ? -28.596 -8.564 13.592 1.00 91.94 112 GLU A CA 1
ATOM 856 C C . GLU A 1 112 ? -27.282 -7.917 13.126 1.00 91.94 112 GLU A C 1
ATOM 858 O O . GLU A 1 112 ? -27.151 -7.611 11.940 1.00 91.94 112 GLU A O 1
ATOM 863 N N . SER A 1 113 ? -26.286 -7.808 14.014 1.00 90.69 113 SER A N 1
ATOM 864 C CA . SER A 1 113 ? -24.930 -7.341 13.688 1.00 90.69 113 SER A CA 1
ATOM 865 C C . SER A 1 113 ? -24.229 -8.244 12.663 1.00 90.69 113 SER A C 1
ATOM 867 O O . SER A 1 113 ? -23.618 -7.758 11.708 1.00 90.69 113 SER A O 1
ATOM 869 N N . SER A 1 114 ? -24.385 -9.568 12.792 1.00 93.06 114 SER A N 1
ATOM 870 C CA . SER A 1 114 ? -23.708 -10.550 11.934 1.00 93.06 114 SER A CA 1
ATOM 871 C C . SER A 1 114 ? -24.051 -10.449 10.449 1.00 93.06 114 SER A C 1
ATOM 873 O O . SER A 1 114 ? -23.234 -10.815 9.608 1.00 93.06 114 SER A O 1
ATOM 875 N N . ARG A 1 115 ? -25.213 -9.876 10.109 1.00 90.38 115 ARG A N 1
ATOM 876 C CA . ARG A 1 115 ? -25.639 -9.638 8.717 1.00 90.38 115 ARG A CA 1
ATOM 877 C C . ARG A 1 115 ? -24.741 -8.649 7.977 1.00 90.38 115 ARG A C 1
ATOM 879 O O . ARG A 1 115 ? -24.720 -8.626 6.754 1.00 90.38 115 ARG A O 1
ATOM 886 N N . MET A 1 116 ? -24.011 -7.825 8.725 1.00 90.00 116 MET A N 1
ATOM 887 C CA . MET A 1 116 ? -23.090 -6.822 8.194 1.00 90.00 116 MET A CA 1
ATOM 888 C C . MET A 1 116 ? -21.623 -7.266 8.278 1.00 90.00 116 MET A C 1
ATOM 890 O O . MET A 1 116 ? -20.730 -6.501 7.905 1.00 90.00 116 MET A O 1
ATOM 894 N N . TRP A 1 117 ? -21.341 -8.475 8.779 1.00 94.25 117 TRP A N 1
ATOM 895 C CA . TRP A 1 117 ? -19.975 -8.992 8.832 1.00 94.25 117 TRP A CA 1
ATOM 896 C C . TRP A 1 117 ? -19.431 -9.216 7.424 1.00 94.25 117 TRP A C 1
ATOM 898 O O . TRP A 1 117 ? -20.119 -9.729 6.547 1.00 94.25 117 TRP A O 1
ATOM 908 N N . GLY A 1 118 ? -18.180 -8.814 7.206 1.00 92.00 118 GLY A N 1
ATOM 909 C CA . GLY A 1 118 ? -17.606 -8.716 5.864 1.00 92.00 118 GLY A CA 1
ATOM 910 C C . GLY A 1 118 ? -17.942 -7.403 5.142 1.00 92.00 118 GLY A C 1
ATOM 911 O O . GLY A 1 118 ? -17.460 -7.195 4.028 1.00 92.00 118 GLY A O 1
ATOM 912 N N . GLY A 1 119 ? -18.702 -6.500 5.767 1.00 94.38 119 GLY A N 1
ATOM 913 C CA . GLY A 1 119 ? -19.069 -5.202 5.208 1.00 94.38 119 GLY A CA 1
ATOM 914 C C . GLY A 1 119 ? -20.043 -5.282 4.030 1.00 94.38 119 GLY A C 1
ATOM 915 O O . GLY A 1 119 ? -20.455 -6.352 3.589 1.00 94.38 119 GLY A O 1
ATOM 916 N N . ILE A 1 120 ? -20.414 -4.114 3.510 1.00 94.50 120 ILE A N 1
ATOM 917 C CA . ILE A 1 120 ? -21.284 -3.966 2.339 1.00 94.50 120 ILE A CA 1
ATOM 918 C C . ILE A 1 120 ? -20.612 -3.120 1.264 1.00 94.50 120 ILE A C 1
ATOM 920 O O . ILE A 1 120 ? -19.830 -2.217 1.562 1.00 94.50 120 ILE A O 1
ATOM 924 N N . LEU A 1 121 ? -20.960 -3.387 0.008 1.00 96.12 121 LEU A N 1
ATOM 925 C CA . LEU A 1 121 ? -20.599 -2.531 -1.115 1.00 96.12 121 LEU A CA 1
ATOM 926 C C . LEU A 1 121 ? -21.739 -1.555 -1.399 1.00 96.12 121 LEU A C 1
ATOM 928 O O . LEU A 1 121 ? -22.902 -1.951 -1.479 1.00 96.12 121 LEU A O 1
ATOM 932 N N . ASN A 1 122 ? -21.411 -0.276 -1.561 1.00 96.06 122 ASN A N 1
ATOM 933 C CA . ASN A 1 122 ? -22.371 0.703 -2.066 1.00 96.06 122 ASN A CA 1
ATOM 934 C C . ASN A 1 122 ? -22.381 0.744 -3.609 1.00 96.06 122 ASN A C 1
ATOM 936 O O . ASN A 1 122 ? -21.604 0.066 -4.277 1.00 96.06 122 ASN A O 1
ATOM 940 N N . GLU A 1 123 ? -23.228 1.594 -4.194 1.00 95.12 123 GLU A N 1
ATOM 941 C CA . GLU A 1 123 ? -23.354 1.754 -5.656 1.00 95.12 123 GLU A CA 1
ATOM 942 C C . GLU A 1 123 ? -22.058 2.196 -6.367 1.00 95.12 123 GLU A C 1
ATOM 944 O O . GLU A 1 123 ? -21.914 2.029 -7.578 1.00 95.12 123 GLU A O 1
ATOM 949 N N . LYS A 1 124 ? -21.092 2.746 -5.622 1.00 95.44 124 LYS A N 1
ATOM 950 C CA . LYS A 1 124 ? -19.780 3.160 -6.133 1.00 95.44 124 LYS A CA 1
ATOM 951 C C . LYS A 1 124 ? -18.729 2.052 -6.016 1.00 95.44 124 LYS A C 1
ATOM 953 O O . LYS A 1 124 ? -17.607 2.242 -6.486 1.00 95.44 124 LYS A O 1
ATOM 958 N N . GLY A 1 125 ? -19.083 0.899 -5.450 1.00 96.56 125 GLY A N 1
ATOM 959 C CA . GLY A 1 125 ? -18.169 -0.216 -5.208 1.00 96.56 125 GLY A CA 1
ATOM 960 C C . GLY A 1 125 ? -17.260 0.011 -4.001 1.00 96.56 125 GLY A C 1
ATOM 961 O O . GLY A 1 125 ? -16.226 -0.644 -3.896 1.00 96.56 125 GLY A O 1
ATOM 962 N N . GLU A 1 126 ? -17.613 0.949 -3.119 1.00 98.31 126 GLU A N 1
ATOM 963 C CA . GLU A 1 126 ? -16.860 1.246 -1.900 1.00 98.31 126 GLU A CA 1
ATOM 964 C C . GLU A 1 126 ? -17.245 0.249 -0.807 1.00 98.31 126 GLU A C 1
ATOM 966 O O . GLU A 1 126 ? -18.434 0.018 -0.574 1.00 98.31 126 GLU A O 1
ATOM 971 N N . LEU A 1 127 ? -16.245 -0.318 -0.131 1.00 98.06 127 LEU A N 1
ATOM 972 C CA . LEU A 1 127 ? -16.456 -1.246 0.974 1.00 98.06 127 LEU A CA 1
ATOM 973 C C . LEU A 1 127 ? -16.691 -0.464 2.263 1.00 98.06 127 LEU A C 1
ATOM 975 O O . LEU A 1 127 ? -15.777 0.191 2.764 1.00 98.06 127 LEU A O 1
ATOM 979 N N . ILE A 1 128 ? -17.905 -0.564 2.796 1.00 97.94 128 ILE A N 1
ATOM 980 C CA . ILE A 1 128 ? -18.307 -0.011 4.086 1.00 97.94 128 ILE A CA 1
ATOM 981 C C . ILE A 1 128 ? -18.318 -1.155 5.097 1.00 97.94 128 ILE A C 1
ATOM 983 O O . ILE A 1 128 ? -19.140 -2.064 4.997 1.00 97.94 128 ILE A O 1
ATOM 987 N N . ALA A 1 129 ? -17.411 -1.119 6.064 1.00 96.31 129 ALA A N 1
ATOM 988 C CA . ALA A 1 129 ? -17.245 -2.173 7.055 1.00 96.31 129 ALA A CA 1
ATOM 989 C C . ALA A 1 129 ? -17.222 -1.610 8.476 1.00 96.31 129 ALA A C 1
ATOM 991 O O . ALA A 1 129 ? -16.819 -0.466 8.697 1.00 96.31 129 ALA A O 1
ATOM 992 N N . ASP A 1 130 ? -17.624 -2.445 9.431 1.00 95.81 130 ASP A N 1
ATOM 993 C CA . ASP A 1 130 ? -17.376 -2.231 10.852 1.00 95.81 130 ASP A CA 1
ATOM 994 C C . ASP A 1 130 ? -16.046 -2.909 11.232 1.00 95.81 130 ASP A C 1
ATOM 996 O O . ASP A 1 130 ? -15.962 -4.142 11.194 1.00 95.81 130 ASP A O 1
ATOM 1000 N N . PRO A 1 131 ? -14.996 -2.147 11.590 1.00 95.06 131 PRO A N 1
ATOM 1001 C CA . PRO A 1 131 ? -13.723 -2.709 12.034 1.00 95.06 131 PRO A CA 1
ATOM 1002 C C . PRO A 1 131 ? -13.800 -3.569 13.305 1.00 95.06 131 PRO A C 1
ATOM 1004 O O . PRO A 1 131 ? -12.833 -4.271 13.588 1.00 95.06 131 PRO A O 1
ATOM 1007 N N . ALA A 1 132 ? -14.894 -3.508 14.074 1.00 92.31 132 ALA A N 1
ATOM 1008 C CA . ALA A 1 132 ? -15.125 -4.376 15.229 1.00 92.31 132 ALA A CA 1
ATOM 1009 C C . ALA A 1 132 ? -15.650 -5.767 14.829 1.00 92.31 132 ALA A C 1
ATOM 1011 O O . ALA A 1 132 ? -15.620 -6.693 15.639 1.00 92.31 132 ALA A O 1
ATOM 1012 N N . SER A 1 133 ? -16.114 -5.936 13.585 1.00 93.31 133 SER A N 1
ATOM 1013 C CA . SER A 1 133 ? -16.589 -7.229 13.088 1.00 93.31 133 SER A CA 1
ATOM 1014 C C . SER A 1 133 ? -15.439 -8.219 12.844 1.00 93.31 133 SER A C 1
ATOM 1016 O O . SER A 1 133 ? -14.323 -7.808 12.503 1.00 93.31 133 SER A O 1
ATOM 1018 N N . PRO A 1 134 ? -15.694 -9.538 12.951 1.00 93.00 134 PRO A N 1
ATOM 1019 C CA . PRO A 1 134 ? -14.722 -10.555 12.573 1.00 93.00 134 PRO A CA 1
ATOM 1020 C C . PRO A 1 134 ? -14.214 -10.364 11.141 1.00 93.00 134 PRO A C 1
ATOM 1022 O O . PRO A 1 134 ? -14.984 -10.122 10.210 1.00 93.00 134 PRO A O 1
ATOM 1025 N N . VAL A 1 135 ? -12.902 -10.511 10.960 1.00 91.81 135 VAL A N 1
ATOM 1026 C CA . VAL A 1 135 ? -12.247 -10.314 9.665 1.00 91.81 135 VAL A CA 1
ATOM 1027 C C . VAL A 1 135 ? -12.149 -11.655 8.926 1.00 91.81 135 VAL A C 1
ATOM 1029 O O . VAL A 1 135 ? -11.554 -12.586 9.469 1.00 91.81 135 VAL A O 1
ATOM 1032 N N . PRO A 1 136 ? -12.661 -11.776 7.683 1.00 93.12 136 PRO A N 1
ATOM 1033 C CA . PRO A 1 136 ? -12.582 -13.028 6.919 1.00 93.12 136 PRO A CA 1
ATOM 1034 C C . PRO A 1 136 ? -11.152 -13.514 6.639 1.00 9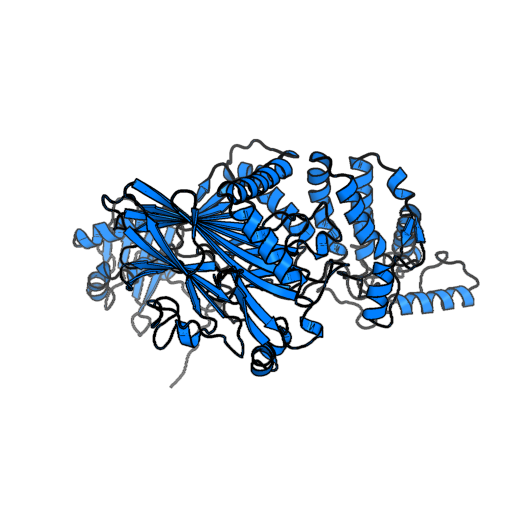3.12 136 PRO A C 1
ATOM 1036 O O . PRO A 1 136 ? -10.908 -14.712 6.520 1.00 93.12 136 PRO A O 1
ATOM 1039 N N . GLY A 1 137 ? -10.200 -12.587 6.512 1.00 95.19 137 GLY A N 1
ATOM 1040 C CA . GLY A 1 137 ? -8.789 -12.882 6.289 1.00 95.19 137 GLY A CA 1
ATOM 1041 C C . GLY A 1 137 ? -7.928 -11.615 6.212 1.00 95.19 137 GLY A C 1
ATOM 1042 O O . GLY A 1 137 ? -8.467 -10.509 6.115 1.00 95.19 137 GLY A O 1
ATOM 1043 N N . PRO A 1 138 ? -6.592 -11.752 6.211 1.00 96.19 138 PRO A N 1
ATOM 1044 C CA . PRO A 1 138 ? -5.664 -10.638 6.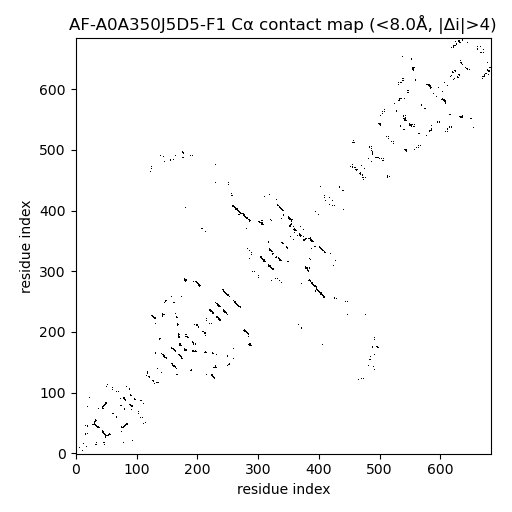435 1.00 96.19 138 PRO A CA 1
ATOM 1045 C C . PRO A 1 138 ? -5.726 -9.521 5.381 1.00 96.19 138 PRO A C 1
ATOM 1047 O O . PRO A 1 138 ? -5.375 -8.384 5.679 1.00 96.19 138 PRO A O 1
ATOM 1050 N N . HIS A 1 139 ? -6.189 -9.810 4.161 1.00 97.44 139 HIS A N 1
ATOM 1051 C CA . HIS A 1 139 ? -6.286 -8.832 3.066 1.00 97.44 139 HIS A CA 1
ATOM 1052 C C . HIS A 1 139 ? -7.660 -8.174 2.939 1.00 97.44 139 HIS A C 1
ATOM 1054 O O . HIS A 1 139 ? -7.802 -7.210 2.190 1.00 97.44 139 HIS A O 1
ATOM 1060 N N . TYR A 1 140 ? -8.672 -8.697 3.630 1.00 97.19 140 TYR A N 1
ATOM 1061 C CA . TYR A 1 140 ? -10.071 -8.407 3.319 1.00 97.19 140 TYR A CA 1
ATOM 1062 C C . TYR A 1 140 ? -10.456 -6.950 3.629 1.00 97.19 140 TYR A C 1
ATOM 1064 O O . TYR A 1 140 ? -11.070 -6.275 2.809 1.00 97.19 140 TYR A O 1
ATOM 1072 N N . TYR A 1 141 ? -10.022 -6.428 4.778 1.00 96.81 141 TYR A N 1
ATOM 1073 C CA . TYR A 1 141 ? -10.237 -5.033 5.179 1.00 96.81 141 TYR A CA 1
ATOM 1074 C C . TYR A 1 141 ? -9.000 -4.168 4.931 1.00 96.81 141 TYR A C 1
ATOM 1076 O O . TYR A 1 141 ? -8.472 -3.531 5.848 1.00 96.81 141 TYR A O 1
ATOM 1084 N N . THR A 1 142 ? -8.504 -4.191 3.692 1.00 98.12 142 THR A N 1
ATOM 1085 C CA . THR A 1 142 ? -7.339 -3.405 3.275 1.00 98.12 142 THR A CA 1
ATOM 1086 C C . THR A 1 142 ? -7.637 -2.593 2.020 1.00 98.12 142 THR A C 1
ATOM 1088 O O . THR A 1 142 ? -8.432 -2.992 1.173 1.00 98.12 142 THR A O 1
ATOM 1091 N N . ASN A 1 143 ? -6.987 -1.438 1.899 1.00 98.81 143 ASN A N 1
ATOM 1092 C CA . ASN A 1 143 ? -7.056 -0.563 0.740 1.00 98.81 143 ASN A CA 1
ATOM 1093 C C . ASN A 1 143 ? -5.655 -0.108 0.334 1.00 98.81 143 ASN A C 1
ATOM 1095 O O . ASN A 1 143 ? -4.808 0.174 1.188 1.00 98.81 143 ASN A O 1
ATOM 1099 N N . MET A 1 144 ? -5.432 -0.023 -0.972 1.00 98.81 144 MET A N 1
ATOM 1100 C CA . MET A 1 144 ? -4.163 0.382 -1.561 1.00 98.81 144 MET A CA 1
ATOM 1101 C C . MET A 1 144 ? -4.296 1.794 -2.118 1.00 98.81 144 MET A C 1
ATOM 1103 O O . MET A 1 144 ? -5.222 2.082 -2.874 1.00 98.81 144 MET A O 1
ATOM 1107 N N . LEU A 1 145 ? -3.376 2.678 -1.742 1.00 98.88 145 LEU A N 1
ATOM 1108 C CA . LEU A 1 145 ? -3.378 4.074 -2.169 1.00 98.88 145 LEU A CA 1
ATOM 1109 C C . LEU A 1 145 ? -2.142 4.358 -3.012 1.00 98.88 145 LEU A C 1
ATOM 1111 O O . LEU A 1 145 ? -1.066 3.803 -2.781 1.00 98.88 145 LEU A O 1
ATOM 1115 N N . ILE A 1 146 ? -2.283 5.259 -3.972 1.00 98.88 146 ILE A N 1
ATOM 1116 C CA . ILE A 1 146 ? -1.224 5.646 -4.891 1.00 98.88 146 ILE A CA 1
ATOM 1117 C C . ILE A 1 146 ? -1.290 7.145 -5.197 1.00 98.88 146 ILE A C 1
ATOM 1119 O O . ILE A 1 146 ? -2.359 7.724 -5.395 1.00 98.88 146 ILE A O 1
ATOM 1123 N N . GLY A 1 147 ? -0.129 7.794 -5.227 1.00 98.50 147 GLY A N 1
ATOM 1124 C CA . GLY A 1 147 ? -0.013 9.177 -5.677 1.00 98.50 147 GLY A CA 1
ATOM 1125 C C . GLY A 1 147 ? -0.198 9.309 -7.188 1.00 98.50 147 GLY A C 1
ATOM 1126 O O . GLY A 1 147 ? -0.456 8.345 -7.905 1.00 98.50 147 GLY A O 1
ATOM 1127 N N . ASN A 1 148 ? -0.009 10.520 -7.704 1.00 98.00 148 ASN A N 1
ATOM 1128 C CA . ASN A 1 148 ? -0.012 10.756 -9.144 1.00 98.00 148 ASN A CA 1
ATOM 1129 C C . ASN A 1 148 ? 1.217 11.568 -9.552 1.00 98.00 148 ASN A C 1
ATOM 1131 O O . ASN A 1 148 ? 1.364 12.722 -9.149 1.00 98.00 148 ASN A O 1
ATOM 1135 N N . ARG A 1 149 ? 2.086 10.952 -10.363 1.00 97.50 149 ARG A N 1
ATOM 1136 C CA . ARG A 1 149 ? 3.285 11.579 -10.941 1.00 97.50 149 ARG A CA 1
ATOM 1137 C C . ARG A 1 149 ? 3.333 11.504 -12.468 1.00 97.50 149 ARG A C 1
ATOM 1139 O O . ARG A 1 149 ? 4.406 11.663 -13.040 1.00 97.50 149 ARG A O 1
ATOM 1146 N N . MET A 1 150 ? 2.210 11.278 -13.155 1.00 95.94 150 MET A N 1
ATOM 1147 C CA . MET A 1 150 ? 2.193 11.063 -14.616 1.00 95.94 150 MET A CA 1
ATOM 1148 C C . MET A 1 150 ? 2.883 12.187 -15.411 1.00 95.94 150 MET A C 1
ATOM 1150 O O . MET A 1 150 ? 3.621 11.908 -16.360 1.00 95.94 150 MET A O 1
ATOM 1154 N N . GLY A 1 151 ? 2.707 13.440 -14.976 1.00 94.75 151 GLY A N 1
ATOM 1155 C CA . GLY A 1 151 ? 3.333 14.630 -15.568 1.00 94.75 151 GLY A CA 1
ATOM 1156 C C . GLY A 1 151 ? 4.810 14.851 -15.209 1.00 94.75 151 GLY A C 1
ATOM 1157 O O . GLY A 1 151 ? 5.421 15.785 -15.714 1.00 94.75 151 GLY A O 1
ATOM 1158 N N . TYR A 1 152 ? 5.405 14.000 -14.369 1.00 95.56 152 TYR A N 1
ATOM 1159 C CA . TYR A 1 152 ? 6.750 14.182 -13.816 1.00 95.56 152 TYR A CA 1
ATOM 1160 C C . TYR A 1 152 ? 7.769 13.170 -14.370 1.00 95.56 152 TYR A C 1
ATOM 1162 O O . TYR A 1 152 ? 7.432 12.180 -15.032 1.00 95.56 152 TYR A O 1
ATOM 1170 N N . ARG A 1 153 ? 9.064 13.414 -14.125 1.00 92.81 153 ARG A N 1
ATOM 1171 C CA . ARG A 1 153 ? 10.158 12.497 -14.498 1.00 92.81 153 ARG A CA 1
ATOM 1172 C C . ARG A 1 153 ? 10.014 11.154 -13.764 1.00 92.81 153 ARG A C 1
ATOM 1174 O O . ARG A 1 153 ? 9.687 11.142 -12.584 1.00 92.81 153 ARG A O 1
ATOM 1181 N N . LYS A 1 154 ? 10.288 10.045 -14.468 1.00 94.50 154 LYS A N 1
ATOM 1182 C CA . LYS A 1 154 ? 10.331 8.667 -13.926 1.00 94.50 154 LYS A CA 1
ATOM 1183 C C . LYS A 1 154 ? 9.109 8.289 -13.058 1.00 94.50 154 LYS A C 1
ATOM 1185 O O . LYS A 1 154 ? 9.250 8.000 -11.870 1.00 94.50 154 LYS A O 1
ATOM 1190 N N . PRO A 1 155 ? 7.890 8.333 -13.626 1.00 96.25 155 PRO A N 1
ATOM 1191 C CA . PRO A 1 155 ? 6.649 8.149 -12.878 1.00 96.25 155 PRO A CA 1
ATOM 1192 C C . PRO A 1 155 ? 6.495 6.731 -12.313 1.00 96.25 155 PRO A C 1
ATOM 1194 O O . PRO A 1 155 ? 6.026 6.596 -11.189 1.00 96.25 155 PRO A O 1
ATOM 1197 N N . LEU A 1 156 ? 6.942 5.688 -13.021 1.00 95.94 156 LEU A N 1
ATOM 1198 C CA . LEU A 1 156 ? 6.911 4.310 -12.509 1.00 95.94 156 LEU A CA 1
ATOM 1199 C C . LEU A 1 156 ? 7.751 4.169 -11.238 1.00 95.94 156 LEU A C 1
ATOM 1201 O O . LEU A 1 156 ? 7.309 3.612 -10.240 1.00 95.94 156 LEU A O 1
ATOM 1205 N N . GLN A 1 157 ? 8.951 4.747 -11.249 1.00 96.94 157 GLN A N 1
ATOM 1206 C CA . GLN A 1 157 ? 9.903 4.582 -10.161 1.00 96.94 157 GLN A CA 1
ATOM 1207 C C . GLN A 1 157 ? 9.642 5.509 -8.973 1.00 96.94 157 GLN A C 1
ATOM 1209 O O . GLN A 1 157 ? 10.142 5.246 -7.882 1.00 96.94 157 GLN A O 1
ATOM 1214 N N . SER A 1 158 ? 8.915 6.609 -9.164 1.00 97.38 158 SER A N 1
ATOM 1215 C CA . SER A 1 158 ? 8.781 7.652 -8.139 1.00 97.38 158 SER A CA 1
ATOM 1216 C C . SER A 1 158 ? 7.378 7.844 -7.596 1.00 97.38 158 SER A C 1
ATOM 1218 O O . SER A 1 158 ? 7.219 8.605 -6.644 1.00 97.38 158 SER A O 1
ATOM 1220 N N . THR A 1 159 ? 6.358 7.200 -8.171 1.00 98.62 159 THR A N 1
ATOM 1221 C CA . THR A 1 159 ? 4.990 7.362 -7.670 1.00 98.62 159 THR A CA 1
ATOM 1222 C C . THR A 1 159 ? 4.879 6.755 -6.266 1.00 98.62 159 THR A C 1
ATOM 1224 O O . THR A 1 159 ? 5.147 5.562 -6.095 1.00 98.62 159 THR A O 1
ATOM 1227 N N . PRO A 1 160 ? 4.515 7.558 -5.251 1.00 98.81 160 PRO A N 1
ATOM 1228 C CA . PRO A 1 160 ? 4.381 7.072 -3.887 1.00 98.81 160 PRO A CA 1
ATOM 1229 C C . PRO A 1 160 ? 3.154 6.170 -3.733 1.00 98.81 160 PRO A C 1
ATOM 1231 O O . PRO A 1 160 ? 2.164 6.331 -4.446 1.00 98.81 160 PRO A O 1
ATOM 1234 N N . LYS A 1 161 ? 3.220 5.217 -2.803 1.00 98.88 161 LYS A N 1
ATOM 1235 C CA . LYS A 1 161 ? 2.209 4.167 -2.618 1.00 98.88 161 LYS A CA 1
ATOM 1236 C C . LYS A 1 161 ? 2.080 3.755 -1.155 1.00 98.88 161 LYS A C 1
ATOM 1238 O O . LYS A 1 161 ? 3.077 3.744 -0.429 1.00 98.88 161 LYS A O 1
ATOM 1243 N N . SER A 1 162 ? 0.875 3.418 -0.705 1.00 98.88 162 SER A N 1
ATOM 1244 C CA . SER A 1 162 ? 0.614 3.018 0.680 1.00 98.88 162 SER A CA 1
ATOM 1245 C C . SER A 1 162 ? -0.418 1.903 0.804 1.00 98.88 162 SER A C 1
ATOM 1247 O O . SER A 1 162 ? -1.236 1.676 -0.084 1.00 98.88 162 SER A O 1
ATOM 1249 N N . ALA A 1 163 ? -0.346 1.203 1.934 1.00 98.75 163 ALA A N 1
ATOM 1250 C CA . ALA A 1 163 ? -1.288 0.171 2.336 1.00 98.75 163 ALA A CA 1
ATOM 1251 C C . ALA A 1 163 ? -1.981 0.609 3.635 1.00 98.75 163 ALA A C 1
ATOM 1253 O O . ALA A 1 163 ? -1.325 1.100 4.566 1.00 98.75 163 ALA A O 1
ATOM 1254 N N . VAL A 1 164 ? -3.306 0.461 3.685 1.00 98.88 164 VAL A N 1
ATOM 1255 C CA . VAL A 1 164 ? -4.156 0.972 4.769 1.00 98.88 164 VAL A CA 1
ATOM 1256 C C . VAL A 1 164 ? -5.190 -0.081 5.163 1.00 98.88 164 VAL A C 1
ATOM 1258 O O . VAL A 1 164 ? -5.919 -0.543 4.294 1.00 98.88 164 VAL A O 1
ATOM 1261 N N . ASN A 1 165 ? -5.285 -0.457 6.441 1.00 98.44 165 ASN A N 1
ATOM 1262 C CA . ASN A 1 165 ? -6.367 -1.332 6.920 1.00 98.44 165 ASN A CA 1
ATOM 1263 C C . ASN A 1 165 ? -7.610 -0.554 7.378 1.00 98.44 165 ASN A C 1
ATOM 1265 O O . ASN A 1 165 ? -7.636 0.680 7.385 1.00 98.44 165 ASN A O 1
ATOM 1269 N N . ALA A 1 166 ? -8.616 -1.295 7.842 1.00 98.00 166 ALA A N 1
ATOM 1270 C CA . ALA A 1 166 ? -9.845 -0.763 8.415 1.00 98.00 166 ALA A CA 1
ATOM 1271 C C . ALA A 1 166 ? -9.661 0.244 9.573 1.00 98.00 166 ALA A C 1
ATOM 1273 O O . ALA A 1 166 ? -10.557 1.046 9.799 1.00 98.00 166 ALA A O 1
ATOM 1274 N N . LEU A 1 167 ? -8.527 0.267 10.280 1.00 98.25 167 LEU A N 1
ATOM 1275 C CA . LEU A 1 167 ? -8.233 1.232 11.358 1.00 98.25 167 LEU A CA 1
ATOM 1276 C C . LEU A 1 167 ? -7.178 2.282 10.957 1.00 98.25 167 LEU A C 1
ATOM 1278 O O . LEU A 1 167 ? -6.663 3.032 11.788 1.00 98.25 167 LEU A O 1
ATOM 1282 N N . GLY A 1 168 ? -6.831 2.356 9.670 1.00 98.50 168 GLY A N 1
ATOM 1283 C CA . GLY A 1 168 ? -5.845 3.298 9.143 1.00 98.50 168 GLY A CA 1
ATOM 1284 C C . GLY A 1 168 ? -4.388 2.849 9.311 1.00 98.50 168 GLY A C 1
ATOM 1285 O O . GLY A 1 168 ? -3.482 3.512 8.814 1.00 98.50 168 GLY A O 1
ATOM 1286 N N . GLY A 1 169 ? -4.127 1.723 9.975 1.00 98.31 169 GLY A N 1
ATOM 1287 C CA . GLY A 1 169 ? -2.782 1.164 10.125 1.00 98.31 169 GLY A CA 1
ATOM 1288 C C . GLY A 1 169 ? -2.180 0.697 8.795 1.00 98.31 169 GLY A C 1
ATOM 1289 O O . GLY A 1 169 ? -2.877 0.570 7.790 1.00 98.31 169 GLY A O 1
ATOM 1290 N N . GLY A 1 170 ? -0.869 0.445 8.782 1.00 98.62 170 GLY A N 1
ATOM 1291 C CA . GLY A 1 170 ? -0.117 0.002 7.601 1.00 98.62 170 GLY A CA 1
ATOM 1292 C C . GLY A 1 170 ? 1.131 0.850 7.341 1.00 98.62 170 GLY A C 1
ATOM 1293 O O . GLY A 1 170 ? 1.640 1.514 8.248 1.00 98.62 170 GLY A O 1
ATOM 1294 N N . CYS A 1 171 ? 1.653 0.806 6.117 1.00 98.69 171 CYS A N 1
ATOM 1295 C CA . CYS A 1 171 ? 2.888 1.481 5.715 1.00 98.69 171 CYS A CA 1
ATOM 1296 C C . CYS A 1 171 ? 2.678 2.466 4.558 1.00 98.69 171 CYS A C 1
ATOM 1298 O O . CYS A 1 171 ? 1.668 2.406 3.855 1.00 98.69 171 CYS A O 1
ATOM 1300 N N . PHE A 1 172 ? 3.671 3.326 4.324 1.00 98.88 172 PHE A N 1
ATOM 1301 C CA . PHE A 1 172 ? 3.714 4.296 3.227 1.00 98.88 172 PHE A CA 1
ATOM 1302 C C . PHE A 1 172 ? 5.116 4.308 2.606 1.00 98.88 172 PHE A C 1
ATOM 1304 O O . PHE A 1 172 ? 6.098 4.286 3.346 1.00 98.88 172 PHE A O 1
ATOM 1311 N N . ARG A 1 173 ? 5.229 4.323 1.272 1.00 98.75 173 ARG A N 1
ATOM 1312 C CA . ARG A 1 173 ? 6.491 4.286 0.515 1.00 98.75 173 ARG A CA 1
ATOM 1313 C C . ARG A 1 173 ? 6.560 5.384 -0.544 1.00 98.75 173 ARG A C 1
ATOM 1315 O O . ARG A 1 173 ? 5.551 5.736 -1.150 1.00 98.75 173 ARG A O 1
ATOM 1322 N N . SER A 1 174 ? 7.777 5.862 -0.797 1.00 98.38 174 SER A N 1
ATOM 1323 C CA . SER A 1 174 ? 8.107 6.776 -1.897 1.00 98.38 174 SER A CA 1
ATOM 1324 C C . SER A 1 174 ? 8.589 5.974 -3.116 1.00 98.38 174 SER A C 1
ATOM 1326 O O . SER A 1 174 ? 7.890 5.064 -3.558 1.00 98.38 174 SER A O 1
ATOM 1328 N N . HIS A 1 175 ? 9.772 6.260 -3.661 1.00 97.69 175 HIS A N 1
ATOM 1329 C CA . HIS A 1 175 ? 10.428 5.452 -4.689 1.00 97.69 175 HIS A CA 1
ATOM 1330 C C . HIS A 1 175 ? 10.920 4.103 -4.139 1.00 97.69 175 HIS A C 1
ATOM 1332 O O . HIS A 1 175 ? 11.231 3.971 -2.958 1.00 97.69 175 HIS A O 1
ATOM 1338 N N . ALA A 1 176 ? 10.977 3.093 -5.002 1.00 95.69 176 ALA A N 1
ATOM 1339 C CA . ALA A 1 176 ? 11.389 1.721 -4.710 1.00 95.69 176 ALA A CA 1
ATOM 1340 C C . ALA A 1 176 ? 10.656 1.159 -3.478 1.00 95.69 176 ALA A C 1
ATOM 1342 O O . ALA A 1 176 ? 9.437 1.321 -3.349 1.00 95.69 176 ALA A O 1
ATOM 1343 N N . ASP A 1 177 ? 11.386 0.527 -2.568 1.00 95.75 177 ASP A N 1
ATOM 1344 C CA . ASP A 1 177 ? 10.933 0.122 -1.244 1.00 95.75 177 ASP A CA 1
ATOM 1345 C C . ASP A 1 177 ? 11.272 1.156 -0.153 1.00 95.75 177 ASP A C 1
ATOM 1347 O O . ASP A 1 177 ? 11.182 0.840 1.035 1.00 95.75 177 ASP A O 1
ATOM 1351 N N . THR A 1 178 ? 11.602 2.403 -0.524 1.00 97.81 178 THR A N 1
ATOM 1352 C CA . THR A 1 178 ? 11.929 3.476 0.425 1.00 97.81 178 THR A CA 1
ATOM 1353 C C . THR A 1 178 ? 10.719 3.788 1.298 1.00 97.81 178 THR A C 1
ATOM 1355 O O . THR A 1 178 ? 9.771 4.468 0.893 1.00 97.81 178 THR A O 1
ATOM 1358 N N . GLN A 1 179 ? 10.751 3.261 2.517 1.00 98.19 179 GLN A N 1
ATOM 1359 C CA . GLN A 1 179 ? 9.674 3.367 3.496 1.00 98.19 179 GLN A CA 1
ATOM 1360 C C . GLN A 1 179 ? 9.606 4.791 4.027 1.00 98.19 179 GLN A C 1
ATOM 1362 O O . GLN A 1 179 ? 10.591 5.227 4.591 1.00 98.19 179 GLN A O 1
ATOM 1367 N N . VAL A 1 180 ? 8.487 5.500 3.915 1.00 98.75 180 VAL A N 1
ATOM 1368 C CA . VAL A 1 180 ? 8.248 6.764 4.633 1.00 98.75 180 VAL A CA 1
ATOM 1369 C C . VAL A 1 180 ? 7.775 6.447 6.051 1.00 98.75 180 VAL A C 1
ATOM 1371 O O . VAL A 1 180 ? 8.466 6.766 7.017 1.00 98.75 180 VAL A O 1
ATOM 1374 N N . LEU A 1 181 ? 6.660 5.718 6.164 1.00 98.88 181 LEU A N 1
ATOM 1375 C CA . LEU A 1 181 ? 6.194 5.103 7.408 1.00 98.88 181 LEU A CA 1
ATOM 1376 C C . LEU A 1 181 ? 6.688 3.658 7.490 1.00 98.88 181 LEU A C 1
ATOM 1378 O O . LEU A 1 181 ? 6.659 2.923 6.498 1.00 98.88 181 LEU A O 1
ATOM 1382 N N . ALA A 1 182 ? 7.121 3.246 8.679 1.00 98.56 182 ALA A N 1
ATOM 1383 C CA . ALA A 1 182 ? 7.779 1.967 8.903 1.00 98.56 182 ALA A CA 1
ATOM 1384 C C . ALA A 1 182 ? 6.883 0.778 8.528 1.00 98.56 182 ALA A C 1
ATOM 1386 O O . ALA A 1 182 ? 5.780 0.613 9.057 1.00 98.56 182 ALA A O 1
ATOM 1387 N N . THR A 1 183 ? 7.395 -0.070 7.636 1.00 98.56 183 THR A N 1
ATOM 1388 C CA . THR A 1 183 ? 6.861 -1.407 7.348 1.00 98.56 183 THR A CA 1
ATOM 1389 C C . THR A 1 183 ? 7.251 -2.352 8.485 1.00 98.56 183 THR A C 1
ATOM 1391 O O . THR A 1 183 ? 8.389 -2.317 8.954 1.00 98.56 183 THR A O 1
ATOM 1394 N N . ARG A 1 184 ? 6.336 -3.226 8.912 1.00 97.12 184 ARG A N 1
ATOM 1395 C CA . ARG A 1 184 ? 6.600 -4.245 9.931 1.00 97.12 184 ARG A CA 1
ATOM 1396 C C . ARG A 1 184 ? 6.886 -5.601 9.286 1.00 97.12 184 ARG A C 1
ATOM 1398 O O . ARG A 1 184 ? 6.161 -6.065 8.407 1.00 97.12 184 ARG A O 1
ATOM 1405 N N . TRP A 1 185 ? 7.957 -6.241 9.740 1.00 93.62 185 TRP A N 1
ATOM 1406 C CA . TRP A 1 185 ? 8.416 -7.550 9.282 1.00 93.62 185 TRP A CA 1
ATOM 1407 C C . TRP A 1 185 ? 8.286 -8.547 10.428 1.00 93.62 185 TRP A C 1
ATOM 1409 O O . TRP A 1 185 ? 9.203 -8.699 11.227 1.00 93.62 185 TRP A O 1
ATOM 1419 N N . ASP A 1 186 ? 7.113 -9.163 10.521 1.00 94.25 186 ASP A N 1
ATOM 1420 C CA . ASP A 1 186 ? 6.714 -10.052 11.614 1.00 94.25 186 ASP A CA 1
ATOM 1421 C C . ASP A 1 186 ? 6.044 -11.318 11.048 1.00 94.25 186 ASP A C 1
ATOM 1423 O O . ASP A 1 186 ? 5.855 -11.435 9.832 1.00 94.25 186 ASP A O 1
ATOM 1427 N N . TYR A 1 187 ? 5.703 -12.265 11.920 1.00 94.12 187 TYR A N 1
ATOM 1428 C CA . TYR A 1 187 ? 5.056 -13.531 11.570 1.00 94.12 187 TYR A CA 1
ATOM 1429 C C . TYR A 1 187 ? 3.583 -13.371 11.185 1.00 94.12 187 TYR A C 1
ATOM 1431 O O . TYR A 1 187 ? 3.036 -14.244 10.510 1.00 94.12 187 TYR A O 1
ATOM 1439 N N . LEU A 1 188 ? 2.943 -12.281 11.610 1.00 96.62 188 LEU A N 1
ATOM 1440 C CA . LEU A 1 188 ? 1.521 -12.044 11.387 1.00 96.62 188 LEU A CA 1
ATOM 1441 C C . LEU A 1 188 ? 1.277 -11.353 10.031 1.00 96.62 188 LEU A C 1
ATOM 1443 O O . LEU A 1 188 ? 1.784 -10.246 9.810 1.00 96.62 188 LEU A O 1
ATOM 1447 N N . PRO A 1 189 ? 0.503 -11.955 9.105 1.00 96.44 189 PRO A N 1
ATOM 1448 C CA . PRO A 1 189 ? 0.152 -11.319 7.834 1.00 96.44 189 PRO A CA 1
ATOM 1449 C C . PRO A 1 189 ? -0.759 -10.093 8.007 1.00 96.44 189 PRO A C 1
ATOM 1451 O O . PRO A 1 189 ? -0.798 -9.238 7.127 1.00 96.44 189 PRO A O 1
ATOM 1454 N N . GLU A 1 190 ? -1.448 -9.965 9.141 1.00 95.88 190 GLU A N 1
ATOM 1455 C CA . GLU A 1 190 ? -2.237 -8.793 9.529 1.00 95.88 190 GLU A CA 1
ATOM 1456 C C . GLU A 1 190 ? -1.353 -7.575 9.850 1.00 95.88 190 GLU A C 1
ATOM 1458 O O . GLU A 1 190 ? -1.839 -6.448 9.892 1.00 95.88 190 GLU A O 1
ATOM 1463 N N . GLU A 1 191 ? -0.049 -7.760 10.066 1.00 96.88 191 GLU A N 1
ATOM 1464 C CA . GLU A 1 191 ? 0.861 -6.688 10.459 1.00 96.88 191 GLU A CA 1
ATOM 1465 C C . GLU A 1 191 ? 1.705 -6.190 9.274 1.00 96.88 191 GLU A C 1
ATOM 1467 O O . GLU A 1 191 ? 2.814 -6.661 8.985 1.00 96.88 191 GLU A O 1
ATOM 1472 N N . ASN A 1 192 ? 1.173 -5.183 8.575 1.00 98.44 192 ASN A N 1
ATOM 1473 C CA . ASN A 1 192 ? 1.863 -4.519 7.466 1.00 98.44 192 ASN A CA 1
ATOM 1474 C C . ASN A 1 192 ? 2.824 -3.403 7.922 1.00 98.44 192 ASN A C 1
ATOM 1476 O O . ASN A 1 192 ? 3.935 -3.290 7.405 1.00 98.44 192 ASN A O 1
ATOM 1480 N N . GLY A 1 193 ? 2.420 -2.580 8.891 1.00 98.38 193 GLY A N 1
ATOM 1481 C CA . GLY A 1 193 ? 3.183 -1.422 9.365 1.00 98.38 193 GLY A CA 1
ATOM 1482 C C . GLY A 1 193 ? 3.281 -1.354 10.883 1.00 98.38 193 GLY A C 1
ATOM 1483 O O . GLY A 1 193 ? 2.619 -2.109 11.594 1.00 98.38 193 GLY A O 1
ATOM 1484 N N . PHE A 1 194 ? 4.129 -0.458 11.388 1.00 98.62 194 PHE A N 1
ATOM 1485 C CA . PHE A 1 194 ? 4.255 -0.253 12.831 1.00 98.62 194 PHE A CA 1
ATOM 1486 C C . PHE A 1 194 ? 2.914 0.222 13.436 1.00 98.62 194 PHE A C 1
ATOM 1488 O O . PHE A 1 194 ? 2.288 1.112 12.855 1.00 98.62 194 PHE A O 1
ATOM 1495 N N . PRO A 1 195 ? 2.467 -0.298 14.599 1.00 98.50 195 PRO A N 1
ATOM 1496 C CA . PRO A 1 195 ? 1.117 -0.035 15.121 1.00 98.50 195 PRO A CA 1
ATOM 1497 C C . PRO A 1 195 ? 0.766 1.436 15.400 1.00 98.50 195 PRO A C 1
ATOM 1499 O O . PRO A 1 195 ? -0.409 1.787 15.426 1.00 98.50 195 PRO A O 1
ATOM 1502 N N . ALA A 1 196 ? 1.758 2.310 15.603 1.00 98.62 196 ALA A N 1
ATOM 1503 C CA . ALA A 1 196 ? 1.517 3.743 15.797 1.00 98.62 196 ALA A CA 1
ATOM 1504 C C . ALA A 1 196 ? 1.258 4.504 14.488 1.00 98.62 196 ALA A C 1
ATOM 1506 O O . ALA A 1 196 ? 0.812 5.643 14.537 1.00 98.62 196 ALA A O 1
ATOM 1507 N N . ASN A 1 197 ? 1.543 3.915 13.322 1.00 98.88 197 ASN A N 1
ATOM 1508 C CA . ASN A 1 197 ? 1.411 4.609 12.045 1.00 98.88 197 ASN A CA 1
ATOM 1509 C C . ASN A 1 197 ? -0.024 5.104 11.833 1.00 98.88 197 ASN A C 1
ATOM 1511 O O . ASN A 1 197 ? -0.971 4.311 11.864 1.00 98.88 197 ASN A O 1
ATOM 1515 N N . ARG A 1 198 ? -0.147 6.410 11.558 1.00 98.88 198 ARG A N 1
ATOM 1516 C CA . ARG A 1 198 ? -1.403 7.131 11.284 1.00 98.88 198 ARG A CA 1
ATOM 1517 C C . ARG A 1 198 ? -2.350 7.256 12.471 1.00 98.88 198 ARG A C 1
ATOM 1519 O O . ARG A 1 198 ? -3.485 7.700 12.281 1.00 98.88 198 ARG A O 1
ATOM 1526 N N . GLN A 1 199 ? -1.920 6.846 13.660 1.00 98.81 199 GLN A N 1
ATOM 1527 C CA . GLN A 1 199 ? -2.780 6.854 14.829 1.00 98.81 199 GLN A CA 1
ATOM 1528 C C . GLN A 1 199 ? -2.690 8.182 15.574 1.00 98.81 199 GLN A C 1
ATOM 1530 O O . GLN A 1 199 ? -1.738 8.941 15.440 1.00 98.81 199 GLN A O 1
ATOM 1535 N N . PHE A 1 200 ? -3.716 8.485 16.351 1.00 98.88 200 PHE A N 1
ATOM 1536 C CA . PHE A 1 200 ? -3.782 9.665 17.184 1.00 98.88 200 PHE A CA 1
ATOM 1537 C C . PHE A 1 200 ? -4.644 9.421 18.421 1.00 98.88 200 PHE A C 1
ATOM 1539 O O . PHE A 1 200 ? -5.379 8.438 18.540 1.00 98.88 200 PHE A O 1
ATOM 1546 N N . TYR A 1 201 ? -4.542 10.345 19.361 1.00 98.81 201 TYR A N 1
ATOM 1547 C CA . TYR A 1 201 ? -5.292 10.358 20.606 1.00 98.81 201 TYR A CA 1
ATOM 1548 C C . TYR A 1 201 ? -6.003 11.694 20.718 1.00 98.81 201 TYR A C 1
ATOM 1550 O O . TYR A 1 201 ? -5.471 12.713 20.269 1.00 98.81 201 TYR A O 1
ATOM 1558 N N . LEU A 1 202 ? -7.164 11.702 21.367 1.00 98.50 202 LEU A N 1
ATOM 1559 C CA . LEU A 1 202 ? -7.729 12.934 21.907 1.00 98.50 202 LEU A CA 1
ATOM 1560 C C . LEU A 1 202 ? -7.626 12.891 23.424 1.00 98.50 202 LEU A C 1
ATOM 1562 O O . LEU A 1 202 ? -7.939 11.879 24.061 1.00 98.50 202 LEU A O 1
ATOM 1566 N N . THR A 1 203 ? -7.180 14.006 23.992 1.00 98.06 203 THR A N 1
ATOM 1567 C CA . THR A 1 203 ? -7.167 14.214 25.436 1.00 98.06 203 THR A CA 1
ATOM 1568 C C . THR A 1 203 ? -7.991 15.429 25.815 1.00 98.06 203 THR A C 1
ATOM 1570 O O . THR A 1 203 ? -7.908 16.450 25.138 1.00 98.06 203 THR A O 1
ATOM 1573 N N . GLU A 1 204 ? -8.685 15.344 26.941 1.00 97.38 204 GLU A N 1
ATOM 1574 C CA . GLU A 1 204 ? -9.426 16.441 27.559 1.00 97.38 204 GLU A CA 1
ATOM 1575 C C . GLU A 1 204 ? -9.005 16.535 29.029 1.00 97.38 204 GLU A C 1
ATOM 1577 O O . GLU A 1 204 ? -8.944 15.523 29.733 1.00 97.38 204 GLU A O 1
ATOM 1582 N N . ASN A 1 205 ? -8.641 17.733 29.498 1.00 94.69 205 ASN A N 1
ATOM 1583 C CA . ASN A 1 205 ? -8.140 17.950 30.866 1.00 94.69 205 ASN A CA 1
ATOM 1584 C C . ASN A 1 205 ? -6.991 16.997 31.265 1.00 94.69 205 ASN A C 1
ATOM 1586 O O . ASN A 1 205 ? -6.929 16.492 32.387 1.00 94.69 205 ASN A O 1
ATOM 1590 N N . GLY A 1 206 ? -6.099 16.705 30.313 1.00 91.25 206 GLY A N 1
ATOM 1591 C CA . GLY A 1 206 ? -4.956 15.808 30.498 1.00 91.25 206 GLY A CA 1
ATOM 1592 C C . GLY A 1 206 ? -5.290 14.312 30.503 1.00 91.25 206 GLY A C 1
ATOM 1593 O O . GLY A 1 206 ? -4.367 13.506 30.587 1.00 91.25 206 GLY A O 1
ATOM 1594 N N . LYS A 1 207 ? -6.560 13.909 30.381 1.00 95.25 207 LYS A N 1
ATOM 1595 C CA . LYS A 1 207 ? -6.969 12.499 30.308 1.00 95.25 207 LYS A CA 1
ATOM 1596 C C . LYS A 1 207 ? -7.195 12.081 28.862 1.00 95.25 207 LYS A C 1
ATOM 1598 O O . LYS A 1 207 ? -7.811 12.823 28.106 1.00 95.25 207 LYS A O 1
ATOM 1603 N N . GLN A 1 208 ? -6.730 10.893 28.487 1.00 97.44 208 GLN A N 1
ATOM 1604 C CA . GLN A 1 208 ? -7.095 10.277 27.212 1.00 97.44 208 GLN A CA 1
ATOM 1605 C C . GLN A 1 208 ? -8.584 9.924 27.213 1.00 97.44 208 GLN A C 1
ATOM 1607 O O . GLN A 1 208 ? -9.047 9.244 28.126 1.00 97.44 208 GLN A O 1
ATOM 1612 N N . ILE A 1 209 ? -9.294 10.369 26.179 1.00 97.25 209 ILE A N 1
ATOM 1613 C CA . ILE A 1 209 ? -10.714 10.058 25.951 1.00 97.25 209 ILE A CA 1
ATOM 1614 C C . ILE A 1 209 ? -10.929 9.234 24.679 1.00 97.25 209 ILE A C 1
ATOM 1616 O O . ILE A 1 209 ? -11.975 8.628 24.505 1.00 97.25 209 ILE A O 1
ATOM 1620 N N . PHE A 1 210 ? -9.941 9.204 23.784 1.00 98.12 210 PHE A N 1
ATOM 1621 C CA . PHE A 1 210 ? -10.036 8.502 22.513 1.00 98.12 210 PHE A CA 1
ATOM 1622 C C . PHE A 1 210 ? -8.655 8.037 22.062 1.00 98.12 210 PHE A C 1
ATOM 1624 O O . PHE A 1 210 ? -7.679 8.783 22.182 1.00 98.12 210 PHE A O 1
ATOM 1631 N N . TRP A 1 211 ? -8.593 6.831 21.502 1.00 98.50 211 TRP A N 1
ATOM 1632 C CA . TRP A 1 211 ? -7.470 6.366 20.702 1.00 98.50 211 TRP A CA 1
ATOM 1633 C C . TRP A 1 211 ? -7.992 5.824 19.383 1.00 98.50 211 TRP A C 1
ATOM 1635 O O . TRP A 1 211 ? -8.947 5.061 19.321 1.00 98.50 211 TRP A O 1
ATOM 1645 N N . SER A 1 212 ? -7.327 6.234 18.322 1.00 98.62 212 SER A N 1
ATOM 1646 C CA . SER A 1 212 ? -7.763 6.021 16.959 1.00 98.62 212 SER A CA 1
ATOM 1647 C C . SER A 1 212 ? -7.469 4.588 16.463 1.00 98.62 212 SER A C 1
ATOM 1649 O O . SER A 1 212 ? -8.025 4.158 15.458 1.00 98.62 212 SER A O 1
ATOM 1651 N N . GLY A 1 213 ? -6.576 3.855 17.133 1.00 97.44 213 GLY A N 1
ATOM 1652 C CA . GLY A 1 213 ? -6.120 2.523 16.718 1.00 97.44 213 GLY A CA 1
ATOM 1653 C C . GLY A 1 213 ? -6.955 1.357 17.246 1.00 97.44 213 GLY A C 1
ATOM 1654 O O . GLY A 1 213 ? -6.481 0.225 17.199 1.00 97.44 213 GLY A O 1
ATOM 1655 N N . THR A 1 214 ? -8.161 1.610 17.762 1.00 96.19 214 THR A N 1
ATOM 1656 C CA . THR A 1 214 ? -9.064 0.571 18.274 1.00 96.19 214 THR A CA 1
ATOM 1657 C C . THR A 1 214 ? -10.458 0.682 17.666 1.00 96.19 214 THR A C 1
ATOM 1659 O O . THR A 1 214 ? -10.930 1.777 17.361 1.00 96.19 214 THR A O 1
ATOM 1662 N N . ALA A 1 215 ? -11.108 -0.470 17.505 1.00 94.94 215 ALA A N 1
ATOM 1663 C CA . ALA A 1 215 ? -12.511 -0.585 17.119 1.00 94.94 215 ALA A CA 1
ATOM 1664 C C . ALA A 1 215 ? -13.451 -0.734 18.330 1.00 94.94 215 ALA A C 1
ATOM 1666 O O . ALA A 1 215 ? -14.661 -0.628 18.179 1.00 94.94 215 ALA A O 1
ATOM 1667 N N . SER A 1 216 ? -12.895 -0.968 19.524 1.00 91.88 216 SER A N 1
ATOM 1668 C CA . SER A 1 216 ? -13.643 -1.137 20.770 1.00 91.88 216 SER A CA 1
ATOM 1669 C C . SER A 1 216 ? -12.930 -0.420 21.917 1.00 91.88 216 SER A C 1
ATOM 1671 O O . SER A 1 216 ? -11.721 -0.584 22.118 1.00 91.88 216 SER A O 1
ATOM 1673 N N . ALA A 1 217 ? -13.661 0.437 22.626 1.00 92.25 217 ALA A N 1
ATOM 1674 C CA . ALA A 1 217 ? -13.190 1.175 23.792 1.00 92.25 217 ALA A CA 1
ATOM 1675 C C . ALA A 1 217 ? -14.375 1.746 24.580 1.00 92.25 217 ALA A C 1
ATOM 1677 O O . ALA A 1 217 ? -15.447 1.973 24.020 1.00 92.25 217 ALA A O 1
ATOM 1678 N N . ASP A 1 218 ? -14.148 2.063 25.855 1.00 90.44 218 ASP A N 1
ATOM 1679 C CA . ASP A 1 218 ? -15.129 2.769 26.680 1.00 90.44 218 ASP A CA 1
ATOM 1680 C C . ASP A 1 218 ? -15.569 4.079 26.006 1.00 90.44 218 ASP A C 1
ATOM 1682 O O . ASP A 1 218 ? -14.745 4.938 25.685 1.00 90.44 218 ASP A O 1
ATOM 1686 N N . GLY A 1 219 ? -16.879 4.232 25.803 1.00 92.75 219 GLY A N 1
ATOM 1687 C CA . GLY A 1 219 ? -17.479 5.416 25.186 1.00 92.75 219 GLY A CA 1
ATOM 1688 C C . GLY A 1 219 ? -17.400 5.477 23.656 1.00 92.75 219 GLY A C 1
ATOM 1689 O O . GLY A 1 219 ? -17.921 6.433 23.089 1.00 92.75 219 GLY A O 1
ATOM 1690 N N . LEU A 1 220 ? -16.795 4.493 22.977 1.00 96.56 220 LEU A N 1
ATOM 1691 C CA . LEU A 1 220 ? -16.880 4.346 21.519 1.00 96.56 220 LEU A CA 1
ATOM 1692 C C . LEU A 1 220 ? -18.153 3.571 21.162 1.00 96.56 220 LEU A C 1
ATOM 1694 O O . LEU A 1 220 ? -18.240 2.375 21.416 1.00 96.56 220 LEU A O 1
ATOM 1698 N N . GLU A 1 221 ? -19.137 4.249 20.572 1.00 95.50 221 GLU A N 1
ATOM 1699 C CA . GLU A 1 221 ? -20.429 3.639 20.226 1.00 95.50 221 GLU A CA 1
ATOM 1700 C C . GLU A 1 221 ? -20.403 2.975 18.856 1.00 95.50 221 GLU A C 1
ATOM 1702 O O . GLU A 1 221 ? -21.043 1.948 18.637 1.00 95.50 221 GLU A O 1
ATOM 1707 N N . LYS A 1 222 ? -19.683 3.584 17.911 1.00 95.62 222 LYS A N 1
ATOM 1708 C CA . LYS A 1 222 ? -19.639 3.104 16.537 1.00 95.62 222 LYS A CA 1
ATOM 1709 C C . LYS A 1 222 ? -18.340 3.487 15.862 1.00 95.62 222 LYS A C 1
ATOM 1711 O O . LYS A 1 222 ? -17.892 4.632 15.948 1.00 95.62 222 LYS A O 1
ATOM 1716 N N . VAL A 1 223 ? -17.792 2.544 15.108 1.00 97.56 223 VAL A N 1
ATOM 1717 C CA . VAL A 1 223 ? -16.750 2.796 14.121 1.00 97.56 223 VAL A CA 1
ATOM 1718 C C . VAL A 1 223 ? -17.225 2.308 12.755 1.00 97.56 223 VAL A C 1
ATOM 1720 O O . VAL A 1 223 ? -17.917 1.302 12.622 1.00 97.56 223 VAL A O 1
ATOM 1723 N N . THR A 1 224 ? -16.926 3.060 11.705 1.00 98.06 224 THR A N 1
ATOM 1724 C CA . THR A 1 224 ? -17.255 2.665 10.335 1.00 98.06 224 THR A CA 1
ATOM 1725 C C . THR A 1 224 ? -16.141 3.091 9.406 1.00 98.06 224 THR A C 1
ATOM 1727 O O . THR A 1 224 ? -15.755 4.260 9.386 1.00 98.06 224 THR A O 1
ATOM 1730 N N . THR A 1 225 ? -15.661 2.149 8.604 1.00 98.69 225 THR A N 1
ATOM 1731 C CA . THR A 1 225 ? -14.637 2.389 7.593 1.00 98.69 225 THR A CA 1
ATOM 1732 C C . THR A 1 225 ? -15.235 2.280 6.212 1.00 98.69 225 THR A C 1
ATOM 1734 O O . THR A 1 225 ? -15.940 1.326 5.916 1.00 98.69 225 THR A O 1
ATOM 1737 N N . THR A 1 226 ? -14.936 3.257 5.362 1.00 98.75 226 THR A N 1
ATOM 1738 C CA . THR A 1 226 ? -15.236 3.233 3.932 1.00 98.75 226 THR A CA 1
ATOM 1739 C C . THR A 1 226 ? -13.926 3.206 3.155 1.00 98.75 226 THR A C 1
ATOM 1741 O O . THR A 1 226 ? -13.173 4.187 3.146 1.00 98.75 226 THR A O 1
ATOM 1744 N N . HIS A 1 227 ? -13.641 2.078 2.511 1.00 98.81 227 HIS A N 1
ATOM 1745 C CA . HIS A 1 227 ? -12.566 1.959 1.535 1.00 98.81 227 HIS A CA 1
ATOM 1746 C C . HIS A 1 227 ? -13.109 2.279 0.146 1.00 98.81 227 HIS A C 1
ATOM 1748 O O . HIS A 1 227 ? -13.995 1.594 -0.364 1.00 98.81 227 HIS A O 1
ATOM 1754 N N . SER A 1 228 ? -12.548 3.316 -0.466 1.00 98.75 228 SER A N 1
ATOM 1755 C CA . SER A 1 228 ? -12.904 3.773 -1.805 1.00 98.75 228 SER A CA 1
ATOM 1756 C C . SER A 1 228 ? -11.682 3.738 -2.716 1.00 98.75 228 SER A C 1
ATOM 1758 O O . SER A 1 228 ? -10.545 3.607 -2.250 1.00 98.75 228 SER A O 1
ATOM 1760 N N . GLN A 1 229 ? -11.884 3.941 -4.019 1.00 98.56 229 GLN A N 1
ATOM 1761 C CA . GLN A 1 229 ? -10.761 4.062 -4.945 1.00 98.56 229 GLN A CA 1
ATOM 1762 C C . GLN A 1 229 ? -9.859 5.225 -4.501 1.00 98.56 229 GLN A C 1
ATOM 1764 O O . GLN A 1 229 ? -10.303 6.371 -4.368 1.00 98.56 229 GLN A O 1
ATOM 1769 N N . ASN A 1 230 ? -8.598 4.890 -4.233 1.00 98.69 230 ASN A N 1
ATOM 1770 C CA . ASN A 1 230 ? -7.513 5.781 -3.829 1.00 98.69 230 ASN A CA 1
ATOM 1771 C C . ASN A 1 230 ? -7.693 6.605 -2.538 1.00 98.69 230 ASN A C 1
ATOM 1773 O O . ASN A 1 230 ? -6.984 7.594 -2.337 1.00 98.69 230 ASN A O 1
ATOM 1777 N N . ARG A 1 231 ? -8.620 6.226 -1.651 1.00 98.81 231 ARG A N 1
ATOM 1778 C CA . ARG A 1 231 ? -8.805 6.888 -0.347 1.00 98.81 231 ARG A CA 1
ATOM 1779 C C . ARG A 1 231 ? -9.502 5.986 0.663 1.00 98.81 231 ARG A C 1
ATOM 1781 O O . ARG A 1 231 ? -10.316 5.141 0.297 1.00 98.81 231 ARG A O 1
ATOM 1788 N N . THR A 1 232 ? -9.249 6.229 1.941 1.00 98.94 232 THR A N 1
ATOM 1789 C CA . THR A 1 232 ? -9.947 5.558 3.046 1.00 98.94 232 THR A CA 1
ATOM 1790 C C . THR A 1 232 ? -10.512 6.598 3.997 1.00 98.94 232 THR A C 1
ATOM 1792 O O . THR A 1 232 ? -9.776 7.485 4.426 1.00 98.94 232 THR A O 1
ATOM 1795 N N . SER A 1 233 ? -11.792 6.481 4.350 1.00 98.81 233 SER A N 1
ATOM 1796 C CA . SER A 1 233 ? -12.423 7.298 5.389 1.00 98.81 233 SER A CA 1
ATOM 1797 C C . SER A 1 233 ? -12.830 6.427 6.571 1.00 98.81 233 SER A C 1
ATOM 1799 O O . SER A 1 233 ? -13.343 5.330 6.365 1.00 98.81 233 SER A O 1
ATOM 1801 N N . ILE A 1 234 ? -12.579 6.886 7.796 1.00 98.88 234 ILE A N 1
ATOM 1802 C CA . ILE A 1 234 ? -12.960 6.166 9.014 1.00 98.88 234 ILE A CA 1
ATOM 1803 C C . ILE A 1 234 ? -13.638 7.129 9.976 1.00 98.88 234 ILE A C 1
ATOM 1805 O O . ILE A 1 234 ? -13.046 8.141 10.366 1.00 98.88 234 ILE A O 1
ATOM 1809 N N . THR A 1 235 ? -14.863 6.795 10.362 1.00 98.75 235 THR A N 1
ATOM 1810 C CA . THR A 1 235 ? -15.706 7.590 11.251 1.00 98.75 235 THR A CA 1
ATOM 1811 C C . THR A 1 235 ? -15.887 6.880 12.585 1.00 98.75 235 THR A C 1
ATOM 1813 O O . THR A 1 235 ? -16.155 5.684 12.618 1.00 98.75 235 THR A O 1
ATOM 1816 N N . TYR A 1 236 ? -15.755 7.642 13.666 1.00 98.69 236 TYR A N 1
ATOM 1817 C CA . TYR A 1 236 ? -15.933 7.231 15.053 1.00 98.69 236 TYR A CA 1
ATOM 1818 C C . TYR A 1 236 ? -17.026 8.101 15.667 1.00 98.69 236 TYR A C 1
ATOM 1820 O O . TYR A 1 236 ? -16.981 9.326 15.524 1.00 98.69 236 TYR A O 1
ATOM 1828 N N . GLU A 1 237 ? -17.981 7.485 16.349 1.00 98.38 237 GLU A N 1
ATOM 1829 C CA . GLU A 1 237 ? -19.035 8.164 17.104 1.00 98.38 237 GLU A CA 1
ATOM 1830 C C . GLU A 1 237 ? -18.875 7.796 18.581 1.00 98.38 237 GLU A C 1
ATOM 1832 O O . GLU A 1 237 ? -18.825 6.613 18.928 1.00 98.38 237 GLU A O 1
ATOM 1837 N N . LEU A 1 238 ? -18.708 8.812 19.432 1.00 97.88 238 LEU A N 1
ATOM 1838 C CA . LEU A 1 238 ? -18.519 8.651 20.870 1.00 97.88 238 LEU A CA 1
ATOM 1839 C C . LEU A 1 238 ? -19.789 9.029 21.633 1.00 97.88 238 LEU A C 1
ATOM 1841 O O . LEU A 1 238 ? -20.477 9.991 21.282 1.00 97.88 238 LEU A O 1
ATOM 1845 N N . SER A 1 239 ? -20.029 8.344 22.750 1.00 97.12 239 SER A N 1
ATOM 1846 C CA . SER A 1 239 ? -21.215 8.522 23.599 1.00 97.12 239 SER A CA 1
ATOM 1847 C C . SER A 1 239 ? -21.321 9.905 24.245 1.00 97.12 239 SER A C 1
ATOM 1849 O O . SER A 1 239 ? -22.366 10.289 24.767 1.00 97.12 239 SER A O 1
ATOM 1851 N N . ASP A 1 240 ? -20.226 10.664 24.255 1.00 94.88 240 ASP A N 1
ATOM 1852 C CA . ASP A 1 240 ? -20.168 12.030 24.775 1.00 94.88 240 ASP A CA 1
ATOM 1853 C C . ASP A 1 240 ? -20.475 13.108 23.711 1.00 94.88 240 ASP A C 1
ATOM 1855 O O . ASP A 1 240 ? -20.388 14.306 23.994 1.00 94.88 240 ASP A O 1
ATOM 1859 N N . GLY A 1 241 ? -20.863 12.690 22.499 1.00 96.81 241 GLY A N 1
ATOM 1860 C CA . GLY A 1 241 ? -21.282 13.559 21.402 1.00 96.81 241 GLY A CA 1
ATOM 1861 C C . GLY A 1 241 ? -20.166 13.966 20.438 1.00 96.81 241 GLY A C 1
ATOM 1862 O O . GLY A 1 241 ? -20.432 14.735 19.511 1.00 96.81 241 GLY A O 1
ATOM 1863 N N . LEU A 1 242 ? -18.931 13.480 20.608 1.00 98.31 242 LEU A N 1
ATOM 1864 C CA . LEU A 1 242 ? -17.894 13.670 19.591 1.00 98.31 242 LEU A CA 1
ATOM 1865 C C . LEU A 1 242 ? -18.091 12.731 18.405 1.00 98.31 242 LEU A C 1
ATOM 1867 O O . LEU A 1 242 ? -18.271 11.525 18.558 1.00 98.31 242 LEU A O 1
ATOM 1871 N N . LYS A 1 243 ? -17.951 13.291 17.206 1.00 98.69 243 LYS A N 1
ATOM 1872 C CA . LYS A 1 243 ? -17.822 12.529 15.968 1.00 98.69 243 LYS A CA 1
ATOM 1873 C C . LYS A 1 243 ? -16.494 12.861 15.309 1.00 98.69 243 LYS A C 1
ATOM 1875 O O . LYS A 1 243 ? -16.211 14.020 15.014 1.00 98.69 243 LYS A O 1
ATOM 1880 N N . ILE A 1 244 ? -15.672 11.846 15.077 1.00 98.81 244 ILE A N 1
ATOM 1881 C CA . ILE A 1 244 ? -14.351 11.995 14.468 1.00 98.81 244 ILE A CA 1
ATOM 1882 C C . ILE A 1 244 ? -14.367 11.308 13.114 1.00 98.81 244 ILE A C 1
ATOM 1884 O O . ILE A 1 244 ? -14.680 10.129 13.033 1.00 98.81 244 ILE A O 1
ATOM 1888 N N . THR A 1 245 ? -13.993 12.011 12.051 1.00 98.88 245 THR A N 1
ATOM 1889 C CA . THR A 1 245 ? -13.820 11.423 10.718 1.00 98.88 245 THR A CA 1
ATOM 1890 C C . THR A 1 245 ? -12.407 11.684 10.229 1.00 98.88 245 THR A C 1
ATOM 1892 O O . THR A 1 245 ? -12.028 12.838 10.041 1.00 98.88 245 THR A O 1
ATOM 1895 N N . ARG A 1 246 ? -11.629 10.623 10.001 1.00 98.69 246 ARG A N 1
ATOM 1896 C CA . ARG A 1 246 ? -10.318 10.715 9.345 1.00 98.69 246 ARG A CA 1
ATOM 1897 C C . ARG A 1 246 ? -10.428 10.294 7.886 1.00 98.69 246 ARG A C 1
ATOM 1899 O O . ARG A 1 246 ? -11.120 9.328 7.587 1.00 98.69 246 ARG A O 1
ATOM 1906 N N . THR A 1 247 ? -9.717 10.973 6.995 1.00 98.94 247 THR A N 1
ATOM 1907 C CA . THR A 1 247 ? -9.631 10.624 5.573 1.00 98.94 247 THR A CA 1
ATOM 1908 C C . THR A 1 247 ? -8.171 10.572 5.149 1.00 98.94 247 THR A C 1
ATOM 1910 O O . THR A 1 247 ? -7.458 11.559 5.304 1.00 98.94 247 THR A O 1
ATOM 1913 N N . ILE A 1 248 ? -7.733 9.419 4.642 1.00 98.94 248 ILE A N 1
ATOM 1914 C CA . ILE A 1 248 ? -6.339 9.105 4.304 1.00 98.94 248 ILE A CA 1
ATOM 1915 C C . ILE A 1 248 ? -6.214 8.980 2.786 1.00 98.94 248 ILE A C 1
ATOM 1917 O O . ILE A 1 248 ? -6.960 8.216 2.165 1.00 98.94 248 ILE A O 1
ATOM 1921 N N . PHE A 1 249 ? -5.277 9.724 2.201 1.00 98.94 249 PHE A N 1
ATOM 1922 C CA . PHE A 1 249 ? -4.984 9.722 0.768 1.00 98.94 249 PHE A CA 1
ATOM 1923 C C . PHE A 1 249 ? -3.562 10.231 0.502 1.00 98.94 249 PHE A C 1
ATOM 1925 O O . PHE A 1 249 ? -2.960 10.912 1.330 1.00 98.94 249 PHE A O 1
ATOM 1932 N N . ILE A 1 250 ? -3.014 9.905 -0.665 1.00 98.94 250 ILE A N 1
ATOM 1933 C CA . ILE A 1 250 ? -1.694 10.385 -1.086 1.00 98.94 250 ILE A CA 1
ATOM 1934 C C . ILE A 1 250 ? -1.875 11.634 -1.949 1.00 98.94 250 ILE A C 1
ATOM 1936 O O . ILE A 1 250 ? -2.718 11.658 -2.847 1.00 98.94 250 ILE A O 1
ATOM 1940 N N . LEU A 1 251 ? -1.087 12.676 -1.682 1.00 98.62 251 LEU A N 1
ATOM 1941 C CA . LEU A 1 251 ? -1.169 13.925 -2.430 1.00 98.62 251 LEU A CA 1
ATOM 1942 C C . LEU A 1 251 ? -0.667 13.733 -3.875 1.00 98.62 251 LEU A C 1
ATOM 1944 O O . LEU A 1 251 ? 0.369 13.094 -4.092 1.00 98.62 251 LEU A O 1
ATOM 1948 N N . PRO A 1 252 ? -1.361 14.298 -4.883 1.00 97.62 252 PRO A N 1
ATOM 1949 C CA . PRO A 1 252 ? -0.808 14.428 -6.228 1.00 97.62 252 PRO A CA 1
ATOM 1950 C C . PRO A 1 252 ? 0.493 15.236 -6.195 1.00 97.62 252 PRO A C 1
ATOM 1952 O O . PRO A 1 252 ? 0.607 16.183 -5.415 1.00 97.62 252 PRO A O 1
ATOM 1955 N N . ALA A 1 253 ? 1.460 14.893 -7.049 1.00 96.88 253 ALA A N 1
ATOM 1956 C CA . ALA A 1 253 ? 2.712 15.640 -7.101 1.00 96.88 253 ALA A CA 1
ATOM 1957 C C . ALA A 1 253 ? 2.498 17.088 -7.556 1.00 96.88 253 ALA A C 1
ATOM 1959 O O . ALA A 1 253 ? 1.653 17.371 -8.408 1.00 96.88 253 ALA A O 1
ATOM 1960 N N . GLN A 1 254 ? 3.289 17.981 -6.968 1.00 95.69 254 GLN A N 1
ATOM 1961 C CA . GLN A 1 254 ? 3.319 19.409 -7.253 1.00 95.69 254 GLN A CA 1
ATOM 1962 C C . GLN A 1 254 ? 4.771 19.892 -7.234 1.00 95.69 254 GLN A C 1
ATOM 1964 O O . GLN A 1 254 ? 5.634 19.278 -6.601 1.00 95.69 254 GLN A O 1
ATOM 1969 N N . ASP A 1 255 ? 5.041 20.990 -7.930 1.00 94.12 255 ASP A N 1
ATOM 1970 C CA . ASP A 1 255 ? 6.371 21.594 -7.959 1.00 94.12 255 ASP A CA 1
ATOM 1971 C C . ASP A 1 255 ? 6.718 22.186 -6.587 1.00 94.12 255 ASP A C 1
ATOM 1973 O O . ASP A 1 255 ? 5.848 22.708 -5.891 1.00 94.12 255 ASP A O 1
ATOM 1977 N N . ASN A 1 256 ? 7.998 22.124 -6.207 1.00 93.00 256 ASN A N 1
ATOM 1978 C CA . ASN A 1 256 ? 8.513 22.591 -4.908 1.00 93.00 256 ASN A CA 1
ATOM 1979 C C . ASN A 1 256 ? 7.911 21.884 -3.674 1.00 93.00 256 ASN A C 1
ATOM 1981 O O . ASN A 1 256 ? 8.057 22.369 -2.555 1.00 93.00 256 ASN A O 1
ATOM 1985 N N . MET A 1 257 ? 7.252 20.741 -3.871 1.00 96.69 257 MET A N 1
ATOM 1986 C CA . MET A 1 257 ? 6.745 19.879 -2.803 1.00 96.69 257 MET A CA 1
ATOM 1987 C C . MET A 1 257 ? 7.586 18.598 -2.695 1.00 96.69 257 MET A C 1
ATOM 1989 O O . MET A 1 257 ? 8.250 18.225 -3.670 1.00 96.69 257 MET A O 1
ATOM 1993 N N . PRO A 1 258 ? 7.528 17.886 -1.552 1.00 97.81 258 PRO A N 1
ATOM 1994 C CA . PRO A 1 258 ? 8.224 16.616 -1.378 1.00 97.81 258 PRO A CA 1
ATOM 1995 C C . PRO A 1 258 ? 7.903 15.589 -2.458 1.00 97.81 258 PRO A C 1
ATOM 1997 O O . PRO A 1 258 ? 6.814 15.561 -3.037 1.00 97.81 258 PRO A O 1
ATOM 2000 N N . LEU A 1 259 ? 8.846 14.671 -2.683 1.00 98.38 259 LEU A N 1
ATOM 2001 C CA . LEU A 1 259 ? 8.675 13.575 -3.638 1.00 98.38 259 LEU A CA 1
ATOM 2002 C C . LEU A 1 259 ? 7.437 12.726 -3.312 1.00 98.38 259 LEU A C 1
ATOM 2004 O O . LEU A 1 259 ? 6.739 12.277 -4.228 1.00 98.38 259 LEU A O 1
ATOM 2008 N N . ALA A 1 260 ? 7.187 12.515 -2.017 1.00 98.69 260 ALA A N 1
ATOM 2009 C CA . ALA A 1 260 ? 6.062 11.756 -1.497 1.00 98.69 260 ALA A CA 1
ATOM 2010 C C . ALA A 1 260 ? 5.438 12.453 -0.286 1.00 98.69 260 ALA A C 1
ATOM 2012 O O . ALA A 1 260 ? 6.149 12.794 0.658 1.00 98.69 260 ALA A O 1
ATOM 2013 N N . SER A 1 261 ? 4.111 12.574 -0.286 1.00 98.69 261 SER A N 1
ATOM 2014 C CA . SER A 1 261 ? 3.340 13.107 0.838 1.00 98.69 261 SER A CA 1
ATOM 2015 C C . SER A 1 261 ? 2.025 12.345 0.978 1.00 98.69 261 SER A C 1
ATOM 2017 O O . SER A 1 261 ? 1.225 12.297 0.043 1.00 98.69 261 SER A O 1
ATOM 2019 N N . GLU A 1 262 ? 1.799 11.748 2.144 1.00 98.94 262 GLU A N 1
ATOM 2020 C CA . GLU A 1 262 ? 0.505 11.190 2.534 1.00 98.94 262 GLU A CA 1
ATOM 2021 C C . GLU A 1 262 ? -0.184 12.186 3.463 1.00 98.94 262 GLU A C 1
ATOM 2023 O O . GLU A 1 262 ? 0.426 12.684 4.412 1.00 98.94 262 GLU A O 1
ATOM 2028 N N . ALA A 1 263 ? -1.444 12.489 3.165 1.00 98.88 263 ALA A N 1
ATOM 2029 C CA . ALA A 1 263 ? -2.265 13.368 3.970 1.00 98.88 263 ALA A CA 1
ATOM 2030 C C . ALA A 1 263 ? -3.299 12.560 4.757 1.00 98.88 263 ALA A C 1
ATOM 2032 O O . ALA A 1 263 ? -3.922 11.625 4.242 1.00 98.88 263 ALA A O 1
ATOM 2033 N N . GLN A 1 264 ? -3.515 12.968 6.003 1.00 98.88 264 GLN A N 1
ATOM 2034 C CA . GLN A 1 264 ? -4.617 12.508 6.827 1.00 98.88 264 GLN A CA 1
ATOM 2035 C C . GLN A 1 264 ? -5.401 13.717 7.336 1.00 98.88 264 GLN A C 1
ATOM 2037 O O . GLN A 1 264 ? -4.931 14.467 8.187 1.00 98.88 264 GLN A O 1
ATOM 2042 N N . MET A 1 265 ? -6.610 13.886 6.808 1.00 98.69 265 MET A N 1
ATOM 2043 C CA . MET A 1 265 ? -7.537 14.945 7.197 1.00 98.69 265 MET A CA 1
ATOM 2044 C C . MET A 1 265 ? -8.449 14.439 8.314 1.00 98.69 265 MET A C 1
ATOM 2046 O O . MET A 1 265 ? -9.212 13.502 8.091 1.00 98.69 265 MET A O 1
ATOM 2050 N N . ILE A 1 266 ? -8.388 15.041 9.501 1.00 98.88 266 ILE A N 1
ATOM 2051 C CA . ILE A 1 266 ? -9.107 14.605 10.705 1.00 98.88 266 ILE A CA 1
ATOM 2052 C C . ILE A 1 266 ? -10.114 15.684 11.098 1.00 98.88 266 ILE A C 1
ATOM 2054 O O . ILE A 1 266 ? -9.761 16.708 11.679 1.00 98.88 266 ILE A O 1
ATOM 2058 N N . LYS A 1 267 ? -11.388 15.458 10.789 1.00 98.69 267 LYS A N 1
ATOM 2059 C CA . LYS A 1 267 ? -12.496 16.320 11.205 1.00 98.69 267 LYS A CA 1
ATOM 2060 C C . LYS A 1 267 ? -13.020 15.860 12.563 1.00 98.69 267 LYS A C 1
ATOM 2062 O O . LYS A 1 267 ? -13.353 14.689 12.723 1.00 98.69 267 LYS A O 1
ATOM 2067 N N . ILE A 1 268 ? -13.107 16.779 13.519 1.00 98.75 268 ILE A N 1
ATOM 2068 C CA . ILE A 1 268 ? -13.582 16.537 14.885 1.00 98.75 268 ILE A CA 1
ATOM 2069 C C . ILE A 1 268 ? -14.796 17.429 15.107 1.00 98.75 268 ILE A C 1
ATOM 2071 O O . ILE A 1 268 ? -14.676 18.652 15.137 1.00 98.75 268 ILE A O 1
ATOM 2075 N N . GLU A 1 269 ? -15.965 16.815 15.222 1.00 98.62 269 GLU A N 1
ATOM 2076 C CA . GLU A 1 269 ? -17.260 17.477 15.359 1.00 98.62 269 GLU A CA 1
ATOM 2077 C C . GLU A 1 269 ? -17.761 17.310 16.792 1.00 98.62 269 GLU A C 1
ATOM 2079 O O . GLU A 1 269 ? -17.727 16.208 17.342 1.00 98.62 269 GLU A O 1
ATOM 2084 N N . ASN A 1 270 ? -18.231 18.400 17.396 1.00 98.44 270 ASN A N 1
ATOM 2085 C CA . ASN A 1 270 ? -18.816 18.390 18.732 1.00 98.44 270 ASN A CA 1
ATOM 2086 C C . ASN A 1 270 ? -20.334 18.541 18.627 1.00 98.44 270 ASN A C 1
ATOM 2088 O O . ASN A 1 270 ? -20.846 19.654 18.523 1.00 98.44 270 ASN A O 1
ATOM 2092 N N . ASN A 1 271 ? -21.051 17.420 18.682 1.00 97.62 271 ASN A N 1
ATOM 2093 C CA . ASN A 1 271 ? -22.516 17.399 18.677 1.00 97.62 271 ASN A CA 1
ATOM 2094 C C . ASN A 1 271 ? -23.112 17.586 20.085 1.00 97.62 271 ASN A C 1
ATOM 2096 O O . ASN A 1 271 ? -24.327 17.501 20.264 1.00 97.62 271 ASN A O 1
ATOM 2100 N N . GLY A 1 272 ? -22.266 17.831 21.090 1.00 95.25 272 GLY A N 1
ATOM 2101 C CA . GLY A 1 272 ? -22.675 18.170 22.444 1.00 95.25 272 GLY A CA 1
ATOM 2102 C C . GLY A 1 272 ? -23.162 19.615 22.581 1.00 95.25 272 GLY A C 1
ATOM 2103 O O . GLY A 1 272 ? -23.188 20.405 21.638 1.00 95.25 272 GLY A O 1
ATOM 2104 N N . ASN A 1 273 ? -23.544 19.976 23.806 1.00 95.38 273 ASN A N 1
ATOM 2105 C CA . ASN A 1 273 ? -24.118 21.284 24.142 1.00 95.38 273 ASN A CA 1
ATOM 2106 C C . ASN A 1 273 ? -23.134 22.253 24.822 1.00 95.38 273 ASN A C 1
ATOM 2108 O O . ASN A 1 273 ? -23.546 23.320 25.277 1.00 95.38 273 ASN A O 1
ATOM 2112 N N . LYS A 1 274 ? -21.857 21.879 24.933 1.00 96.94 274 LYS A N 1
ATOM 2113 C CA . LYS A 1 274 ? -20.800 22.685 25.553 1.00 96.94 274 LYS A CA 1
ATOM 2114 C C . LYS A 1 274 ? -19.556 22.675 24.688 1.00 96.94 274 LYS A C 1
ATOM 2116 O O . LYS A 1 274 ? -19.252 21.663 24.060 1.00 96.94 274 LYS A O 1
ATOM 2121 N N . ASP A 1 275 ? -18.838 23.786 24.711 1.00 98.00 275 ASP A N 1
ATOM 2122 C CA . ASP A 1 275 ? -17.503 23.878 24.131 1.00 98.00 275 ASP A CA 1
ATOM 2123 C C . ASP A 1 275 ? -16.564 22.903 24.848 1.00 98.00 275 ASP A C 1
ATOM 2125 O O . ASP A 1 275 ? -16.703 22.666 26.054 1.00 98.00 275 ASP A O 1
ATOM 2129 N N . ARG A 1 276 ? -15.629 22.320 24.097 1.00 98.06 276 ARG A N 1
ATOM 2130 C CA . ARG A 1 276 ? -14.666 21.350 24.623 1.00 98.06 276 ARG A CA 1
ATOM 2131 C C . ARG A 1 276 ? -13.248 21.752 24.276 1.00 98.06 276 ARG A C 1
ATOM 2133 O O . ARG A 1 276 ? -12.930 21.940 23.102 1.00 98.06 276 ARG A O 1
ATOM 2140 N N . ASP A 1 277 ? -12.408 21.822 25.300 1.00 98.06 277 ASP A N 1
ATOM 2141 C CA . ASP A 1 277 ? -10.974 22.049 25.167 1.00 98.06 277 ASP A CA 1
ATOM 2142 C C . ASP A 1 277 ? -10.267 20.704 25.041 1.00 98.06 277 ASP A C 1
ATOM 2144 O O . ASP A 1 277 ? -10.097 19.951 26.006 1.00 98.06 277 ASP A O 1
ATOM 2148 N N . LEU A 1 278 ? -9.871 20.395 23.815 1.00 98.06 278 LEU A N 1
ATOM 2149 C CA . LEU A 1 278 ? -9.263 19.133 23.446 1.00 98.06 278 LEU A CA 1
ATOM 2150 C C . LEU A 1 278 ? -7.802 19.339 23.063 1.00 98.06 278 LEU A C 1
ATOM 2152 O O . LEU A 1 278 ? -7.311 20.437 22.803 1.00 98.06 278 LEU A O 1
ATOM 2156 N N . ARG A 1 279 ? -7.083 18.229 22.995 1.00 98.25 279 ARG A N 1
ATOM 2157 C CA . ARG A 1 279 ? -5.753 18.184 22.407 1.00 98.25 279 ARG A CA 1
ATOM 2158 C C . ARG A 1 279 ? -5.606 16.900 21.623 1.00 98.25 279 ARG A C 1
ATOM 2160 O O . ARG A 1 279 ? -5.836 15.819 22.166 1.00 98.25 279 ARG A O 1
ATOM 2167 N N . ILE A 1 280 ? -5.207 17.041 20.366 1.00 98.62 280 ILE A N 1
ATOM 2168 C CA . ILE A 1 280 ? -4.825 15.914 19.526 1.00 98.62 280 ILE A CA 1
ATOM 2169 C C . ILE A 1 280 ? -3.362 15.584 19.789 1.00 98.62 280 ILE A C 1
ATOM 2171 O O . ILE A 1 280 ? -2.541 16.494 19.899 1.00 98.62 280 ILE A O 1
ATOM 2175 N N . VAL A 1 281 ? -3.049 14.297 19.900 1.00 98.75 281 VAL A N 1
ATOM 2176 C CA . VAL A 1 281 ? -1.679 13.778 19.894 1.00 98.75 281 VAL A CA 1
ATOM 2177 C C . VAL A 1 281 ? -1.571 12.814 18.724 1.00 98.75 281 VAL A C 1
ATOM 2179 O O . VAL A 1 281 ? -2.133 11.729 18.792 1.00 98.75 281 VAL A O 1
ATOM 2182 N N . TYR A 1 282 ? -0.917 13.212 17.641 1.00 98.81 282 TYR A N 1
ATOM 2183 C CA . TYR A 1 282 ? -0.741 12.383 16.447 1.00 98.81 282 TYR A CA 1
ATOM 2184 C C . TYR A 1 282 ? 0.564 11.598 16.534 1.00 98.81 282 TYR A C 1
ATOM 2186 O O . TYR A 1 282 ? 1.566 12.168 16.958 1.00 98.81 282 TYR A O 1
ATOM 2194 N N . THR A 1 283 ? 0.573 10.321 16.154 1.00 98.88 283 THR A N 1
ATOM 2195 C CA . THR A 1 283 ? 1.735 9.436 16.272 1.00 98.88 283 THR A CA 1
ATOM 2196 C C . THR A 1 283 ? 2.090 8.715 14.976 1.00 98.88 283 THR A C 1
ATOM 2198 O O . THR A 1 283 ? 1.287 8.545 14.056 1.00 98.88 283 THR A O 1
ATOM 2201 N N . GLY A 1 284 ? 3.342 8.267 14.914 1.00 98.69 284 GLY A N 1
ATOM 2202 C CA . GLY A 1 284 ? 3.833 7.420 13.842 1.00 98.69 284 GLY A CA 1
ATOM 2203 C C . GLY A 1 284 ? 5.256 6.932 14.078 1.00 98.69 284 GLY A C 1
ATOM 2204 O O . GLY A 1 284 ? 5.907 7.258 15.074 1.00 98.69 284 GLY A O 1
ATOM 2205 N N . MET A 1 285 ? 5.726 6.102 13.151 1.00 98.69 285 MET A N 1
ATOM 2206 C CA . MET A 1 285 ? 7.094 5.606 13.111 1.00 98.69 285 MET A CA 1
ATOM 2207 C C . MET A 1 285 ? 7.645 5.787 11.701 1.00 98.69 285 MET A C 1
ATOM 2209 O O . MET A 1 285 ? 7.137 5.191 10.748 1.00 98.69 285 MET A O 1
ATOM 2213 N N . PHE A 1 286 ? 8.701 6.579 11.559 1.00 98.56 286 PHE A N 1
ATOM 2214 C CA . PHE A 1 286 ? 9.421 6.691 10.298 1.00 98.56 286 PHE A CA 1
ATOM 2215 C C . PHE A 1 286 ? 10.121 5.376 9.948 1.00 98.56 286 PHE A C 1
ATOM 2217 O O . PHE A 1 286 ? 10.674 4.690 10.811 1.00 98.56 286 PHE A O 1
ATOM 2224 N N . GLY A 1 287 ? 10.101 5.020 8.664 1.00 97.00 287 GLY A N 1
ATOM 2225 C CA . GLY A 1 287 ? 10.848 3.876 8.153 1.00 97.00 287 GLY A CA 1
ATOM 2226 C C . GLY A 1 287 ? 12.358 4.097 8.242 1.00 97.00 287 GLY A C 1
ATOM 2227 O O . GLY A 1 287 ? 12.842 5.213 8.068 1.00 97.00 287 GLY A O 1
ATOM 2228 N N . THR A 1 288 ? 13.119 3.033 8.490 1.00 93.38 288 THR A N 1
ATOM 2229 C CA . THR A 1 288 ? 14.586 3.103 8.432 1.00 93.38 288 THR A CA 1
ATOM 2230 C C . THR A 1 288 ? 15.072 3.122 6.980 1.00 93.38 288 THR A C 1
ATOM 2232 O O . THR A 1 288 ? 14.480 2.471 6.116 1.00 93.38 288 THR A O 1
ATOM 2235 N N . SER A 1 289 ? 16.162 3.842 6.707 1.00 89.81 289 SER A N 1
ATOM 2236 C CA . SER A 1 289 ? 16.902 3.722 5.439 1.00 89.81 289 SER A CA 1
ATOM 2237 C C . SER A 1 289 ? 17.736 2.433 5.379 1.00 89.81 289 SER A C 1
ATOM 2239 O O . SER A 1 289 ? 18.082 1.975 4.297 1.00 89.81 289 SER A O 1
ATOM 2241 N N . GLU A 1 290 ? 18.000 1.805 6.527 1.00 91.56 290 GLU A N 1
ATOM 2242 C CA . GLU A 1 290 ? 18.841 0.613 6.665 1.00 91.56 290 GLU A CA 1
ATOM 2243 C C . GLU A 1 290 ? 17.973 -0.634 6.891 1.00 91.56 290 GLU A C 1
ATOM 2245 O O . GLU A 1 290 ? 17.988 -1.256 7.954 1.00 91.56 290 GLU A O 1
ATOM 2250 N N . VAL A 1 291 ? 17.143 -0.982 5.901 1.00 92.81 291 VAL A N 1
ATOM 2251 C CA . VAL A 1 291 ? 16.145 -2.064 6.029 1.00 92.81 291 VAL A CA 1
ATOM 2252 C C . VAL A 1 291 ? 16.800 -3.427 6.284 1.00 92.81 291 VAL A C 1
ATOM 2254 O O . VAL A 1 291 ? 16.278 -4.219 7.067 1.00 92.81 291 VAL A O 1
ATOM 2257 N N . HIS A 1 292 ? 17.958 -3.700 5.671 1.00 93.06 292 HIS A N 1
ATOM 2258 C CA . HIS A 1 292 ? 18.706 -4.946 5.881 1.00 93.06 292 HIS A CA 1
ATOM 2259 C C . HIS A 1 292 ? 19.129 -5.123 7.352 1.00 93.06 292 HIS A C 1
ATOM 2261 O O . HIS A 1 292 ? 19.000 -6.215 7.914 1.00 93.06 292 HIS A O 1
ATOM 2267 N N . ALA A 1 293 ? 19.516 -4.024 8.007 1.00 94.25 293 ALA A N 1
ATOM 2268 C CA . ALA A 1 293 ? 19.984 -4.012 9.384 1.00 94.25 293 ALA A CA 1
ATOM 2269 C C . ALA A 1 293 ? 18.895 -4.411 10.392 1.00 94.25 293 ALA A C 1
ATOM 2271 O O . ALA A 1 293 ? 19.218 -4.883 11.474 1.00 94.25 293 ALA A O 1
ATOM 2272 N N . LEU A 1 294 ? 17.604 -4.339 10.040 1.00 92.81 294 LEU A N 1
ATOM 2273 C CA . LEU A 1 294 ? 16.529 -4.855 10.902 1.00 92.81 294 LEU A CA 1
ATOM 2274 C C . LEU A 1 294 ? 16.671 -6.357 11.208 1.00 92.81 294 LEU A C 1
ATOM 2276 O O . LEU A 1 294 ? 16.156 -6.817 12.224 1.00 92.81 294 LEU A O 1
ATOM 2280 N N . ARG A 1 295 ? 17.353 -7.116 10.339 1.00 92.81 295 ARG A N 1
ATOM 2281 C CA . ARG A 1 295 ? 17.638 -8.547 10.535 1.00 92.81 295 ARG A CA 1
ATOM 2282 C C . ARG A 1 295 ? 19.056 -8.810 11.027 1.00 92.81 295 ARG A C 1
ATOM 2284 O O . ARG A 1 295 ? 19.266 -9.764 11.768 1.00 92.81 295 ARG A O 1
ATOM 2291 N N . GLU A 1 296 ? 20.010 -8.000 10.582 1.00 95.44 296 GLU A N 1
ATOM 2292 C CA . GLU A 1 296 ? 21.440 -8.249 10.791 1.00 95.44 296 GLU A CA 1
ATOM 2293 C C . GLU A 1 296 ? 21.994 -7.528 12.027 1.00 95.44 296 GLU A C 1
ATOM 2295 O O . GLU A 1 296 ? 22.729 -8.130 12.806 1.00 95.44 296 GLU A O 1
ATOM 2300 N N . ASP A 1 297 ? 21.616 -6.263 12.234 1.00 95.31 297 ASP A N 1
ATOM 2301 C CA . ASP A 1 297 ? 22.060 -5.431 13.355 1.00 95.31 297 ASP A CA 1
ATOM 2302 C C . ASP A 1 297 ? 21.044 -4.310 13.650 1.00 95.31 297 ASP A C 1
ATOM 2304 O O . ASP A 1 297 ? 21.124 -3.182 13.151 1.00 95.31 297 ASP A O 1
ATOM 2308 N N . VAL A 1 298 ? 20.061 -4.608 14.504 1.00 93.31 298 VAL A N 1
ATOM 2309 C CA . VAL A 1 298 ? 19.037 -3.621 14.874 1.00 93.31 298 VAL A CA 1
ATOM 2310 C C . VAL A 1 298 ? 19.644 -2.407 15.583 1.00 93.31 298 VAL A C 1
ATOM 2312 O O . VAL A 1 298 ? 19.122 -1.300 15.450 1.00 93.31 298 VAL A O 1
ATOM 2315 N N . ILE A 1 299 ? 20.767 -2.568 16.294 1.00 93.56 299 ILE A N 1
ATOM 2316 C CA . ILE A 1 299 ? 21.426 -1.460 16.987 1.00 93.56 299 ILE A CA 1
ATOM 2317 C C . ILE A 1 299 ? 21.991 -0.477 15.970 1.00 93.56 299 ILE A C 1
ATOM 2319 O O . ILE A 1 299 ? 21.767 0.725 16.143 1.00 93.56 299 ILE A O 1
ATOM 2323 N N . PHE A 1 300 ? 22.617 -0.960 14.891 1.00 94.12 300 PHE A N 1
ATOM 2324 C CA . PHE A 1 300 ? 23.070 -0.120 13.780 1.00 94.12 300 PHE A CA 1
ATOM 2325 C C . PHE A 1 300 ? 21.942 0.787 13.280 1.00 94.12 300 PHE A C 1
ATOM 2327 O O . PHE A 1 300 ? 22.106 2.005 13.284 1.00 94.12 300 PHE A O 1
ATOM 2334 N N . SER A 1 301 ? 20.755 0.228 13.009 1.00 91.06 301 SER A N 1
ATOM 2335 C CA . SER A 1 301 ? 19.591 1.002 12.540 1.00 91.06 301 SER A CA 1
ATOM 2336 C C . SER A 1 301 ? 19.150 2.134 13.488 1.00 91.06 301 SER A C 1
ATOM 2338 O O . SER A 1 301 ? 18.501 3.086 13.057 1.00 91.06 301 SER A O 1
ATOM 2340 N N . THR A 1 302 ? 19.517 2.063 14.775 1.00 91.50 302 THR A N 1
ATOM 2341 C CA . THR A 1 302 ? 19.175 3.079 15.784 1.00 91.50 302 THR A CA 1
ATOM 2342 C C . THR A 1 302 ? 20.292 4.083 16.061 1.00 91.50 302 THR A C 1
ATOM 2344 O O . THR A 1 302 ? 19.997 5.209 16.441 1.00 91.50 302 THR A O 1
ATOM 2347 N N . VAL A 1 303 ? 21.571 3.733 15.906 1.00 93.62 303 VAL A N 1
ATOM 2348 C CA . VAL A 1 303 ? 22.683 4.659 16.221 1.00 93.62 303 VAL A CA 1
ATOM 2349 C C . VAL A 1 303 ? 23.078 5.550 15.042 1.00 93.62 303 VAL A C 1
ATOM 2351 O O . VAL A 1 303 ? 23.781 6.541 15.228 1.00 93.62 303 VAL A O 1
ATOM 2354 N N . VAL A 1 304 ? 22.606 5.222 13.838 1.00 92.69 304 VAL A N 1
ATOM 2355 C CA . VAL A 1 304 ? 22.880 5.966 12.600 1.00 92.69 304 VAL A CA 1
ATOM 2356 C C . VAL A 1 304 ? 21.870 7.071 12.304 1.00 92.69 304 VAL A C 1
ATOM 2358 O O . VAL A 1 304 ? 21.883 7.620 11.211 1.00 92.69 304 VAL A O 1
ATOM 2361 N N . ALA A 1 305 ? 20.995 7.418 13.241 1.00 92.31 305 ALA A N 1
ATOM 2362 C CA . ALA A 1 305 ? 20.016 8.477 13.040 1.00 92.31 305 ALA A CA 1
ATOM 2363 C C . ALA A 1 305 ? 19.553 9.084 14.369 1.00 92.31 305 ALA A C 1
ATOM 2365 O O . ALA A 1 305 ? 19.655 8.461 15.430 1.00 92.31 305 ALA A O 1
ATOM 2366 N N . GLN A 1 306 ? 19.047 10.308 14.299 1.00 95.31 306 GLN A N 1
ATOM 2367 C CA . GLN A 1 306 ? 18.577 11.103 15.428 1.00 95.31 306 GLN A CA 1
ATOM 2368 C C . GLN A 1 306 ? 17.301 11.855 15.047 1.00 95.31 306 GLN A C 1
ATOM 2370 O O . GLN A 1 306 ? 16.981 12.005 13.876 1.00 95.31 306 GLN A O 1
ATOM 2375 N N . SER A 1 307 ? 16.545 12.338 16.026 1.00 96.62 307 SER A N 1
ATOM 2376 C CA . SER A 1 307 ? 15.423 13.229 15.729 1.00 96.62 307 SER A CA 1
ATOM 2377 C C . SER A 1 307 ? 15.916 14.638 15.418 1.00 96.62 307 SER A C 1
ATOM 2379 O O . SER A 1 307 ? 16.759 15.158 16.151 1.00 96.62 307 SER A O 1
ATOM 2381 N N . GLU A 1 308 ? 15.293 15.294 14.453 1.00 96.25 308 GLU A N 1
ATOM 2382 C CA . GLU A 1 308 ? 15.446 16.720 14.180 1.00 96.25 308 GLU A CA 1
ATOM 2383 C C . GLU A 1 308 ? 14.080 17.403 14.300 1.00 96.25 308 GLU A C 1
ATOM 2385 O O . GLU A 1 308 ? 13.048 16.824 13.957 1.00 96.25 308 GLU A O 1
ATOM 2390 N N . VAL A 1 309 ? 14.052 18.623 14.832 1.00 97.00 309 VAL A N 1
ATOM 2391 C CA . VAL A 1 309 ? 12.824 19.407 14.997 1.00 97.00 309 VAL A CA 1
ATOM 2392 C C . VAL A 1 309 ? 13.041 20.758 14.342 1.00 97.00 309 VAL A C 1
ATOM 2394 O O . VAL A 1 309 ? 14.032 21.427 14.624 1.00 97.00 309 VAL A O 1
ATOM 2397 N N . PHE A 1 310 ? 12.110 21.148 13.480 1.00 96.81 310 PHE A N 1
ATOM 2398 C CA . PHE A 1 310 ? 12.160 22.414 12.760 1.00 96.81 310 PHE A CA 1
ATOM 2399 C C . PHE A 1 310 ? 11.290 23.443 13.461 1.00 96.81 310 PHE A C 1
ATOM 2401 O O . PHE A 1 310 ? 10.182 23.118 13.892 1.00 96.81 310 PHE A O 1
ATOM 2408 N N . PHE A 1 311 ? 11.773 24.678 13.527 1.00 95.81 311 PHE A N 1
ATOM 2409 C CA . PHE A 1 311 ? 11.106 25.815 14.154 1.00 95.81 311 PHE A CA 1
ATOM 2410 C C . PHE A 1 311 ? 10.989 26.962 13.142 1.00 95.81 311 PHE A C 1
ATOM 2412 O O . PHE A 1 311 ? 11.780 27.022 12.200 1.00 95.81 311 PHE A O 1
ATOM 2419 N N . ASP A 1 312 ? 9.997 27.838 13.308 1.00 92.69 312 ASP A N 1
ATOM 2420 C CA . ASP A 1 312 ? 9.962 29.126 12.602 1.00 92.69 312 ASP A CA 1
ATOM 2421 C C . ASP A 1 312 ? 10.711 30.222 13.374 1.00 92.69 312 ASP A C 1
ATOM 2423 O O . ASP A 1 312 ? 11.250 29.987 14.454 1.00 92.69 312 ASP A O 1
ATOM 2427 N N . ASP A 1 313 ? 10.700 31.440 12.830 1.00 92.69 313 ASP A N 1
ATOM 2428 C CA . ASP A 1 313 ? 11.339 32.620 13.426 1.00 92.69 313 ASP A CA 1
ATOM 2429 C C . ASP A 1 313 ? 10.764 33.021 14.802 1.00 92.69 313 ASP A C 1
ATOM 2431 O O . ASP A 1 313 ? 11.344 33.863 15.485 1.00 92.69 313 ASP A O 1
ATOM 2435 N N . ASN A 1 314 ? 9.628 32.443 15.217 1.00 91.12 314 ASN A N 1
ATOM 2436 C CA . ASN A 1 314 ? 9.004 32.660 16.525 1.00 91.12 314 ASN A CA 1
ATOM 2437 C C . ASN A 1 314 ? 9.206 31.466 17.475 1.00 91.12 314 ASN A C 1
ATOM 2439 O O . ASN A 1 314 ? 8.461 31.332 18.449 1.00 91.12 314 ASN A O 1
ATOM 2443 N N . ASP A 1 315 ? 10.156 30.575 17.177 1.00 90.44 315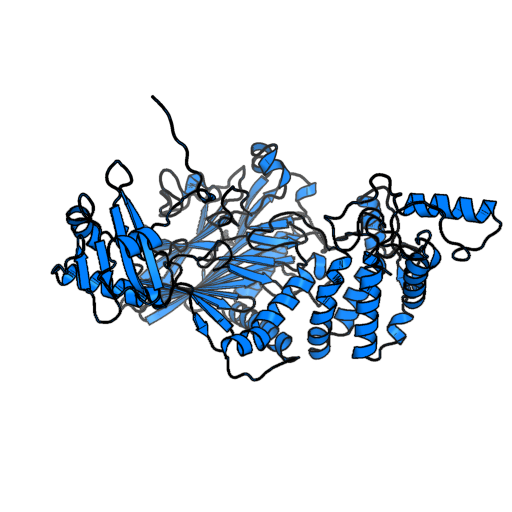 ASP A N 1
ATOM 2444 C CA . ASP A 1 315 ? 10.418 29.334 17.912 1.00 90.44 315 ASP A CA 1
ATOM 2445 C C . ASP A 1 315 ? 9.200 28.383 17.980 1.00 90.44 315 ASP A C 1
ATOM 2447 O O . ASP A 1 315 ? 9.112 27.515 18.854 1.00 90.44 315 ASP A O 1
ATOM 2451 N N . ALA A 1 316 ? 8.243 28.499 17.049 1.00 91.75 316 ALA A N 1
ATOM 2452 C CA . ALA A 1 316 ? 7.109 27.585 16.970 1.00 91.75 316 ALA A CA 1
ATOM 2453 C C . ALA A 1 316 ? 7.482 26.338 16.162 1.00 91.75 316 ALA A C 1
ATOM 2455 O O . ALA A 1 316 ? 7.991 26.432 15.047 1.00 91.75 316 ALA A O 1
ATOM 2456 N N . ILE A 1 317 ? 7.169 25.151 16.686 1.00 95.12 317 ILE A N 1
ATOM 2457 C CA . ILE A 1 317 ? 7.500 23.877 16.036 1.00 95.12 317 ILE A CA 1
ATOM 2458 C C . ILE A 1 317 ? 6.761 23.766 14.680 1.00 95.12 317 ILE A C 1
ATOM 2460 O O . ILE A 1 317 ? 5.541 23.944 14.591 1.00 95.12 317 ILE A O 1
ATOM 2464 N N . LYS A 1 318 ? 7.489 23.433 13.605 1.00 95.88 318 LYS A N 1
ATOM 2465 C CA . LYS A 1 318 ? 7.015 23.339 12.205 1.00 95.88 318 LYS A CA 1
ATOM 2466 C C . LYS A 1 318 ? 7.103 21.958 11.569 1.00 95.88 318 LYS A C 1
ATOM 2468 O O . LYS A 1 318 ? 6.228 21.634 10.768 1.00 95.88 318 LYS A O 1
ATOM 2473 N N . ALA A 1 319 ? 8.025 21.103 11.990 1.00 97.50 319 ALA A N 1
ATOM 2474 C CA . ALA A 1 319 ? 8.109 19.704 11.559 1.00 97.50 319 ALA A CA 1
ATOM 2475 C C . ALA A 1 319 ? 8.936 18.890 12.552 1.00 97.50 319 ALA A C 1
ATOM 2477 O O . ALA A 1 319 ? 9.744 19.451 13.292 1.00 97.50 319 ALA A O 1
ATOM 2478 N N . ILE A 1 320 ? 8.732 17.576 12.555 1.00 97.75 320 ILE A N 1
ATOM 2479 C CA . ILE A 1 320 ? 9.670 16.625 13.152 1.00 97.75 320 ILE A CA 1
ATOM 2480 C C . ILE A 1 320 ? 10.204 15.712 12.058 1.00 97.75 320 ILE A C 1
ATOM 2482 O O . ILE A 1 320 ? 9.462 15.298 11.172 1.00 97.75 320 ILE A O 1
ATOM 2486 N N . CYS A 1 321 ? 11.487 15.410 12.127 1.00 96.12 321 CYS A N 1
ATOM 2487 C CA . CYS A 1 321 ? 12.217 14.565 11.202 1.00 96.12 321 CYS A CA 1
ATOM 2488 C C . CYS A 1 321 ? 13.000 13.515 11.981 1.00 96.12 321 CYS A C 1
ATOM 2490 O O . CYS A 1 321 ? 13.286 13.665 13.174 1.00 96.12 321 CYS A O 1
ATOM 2492 N N . PHE A 1 322 ? 13.347 12.443 11.284 1.00 89.69 322 PHE A N 1
ATOM 2493 C CA . PHE A 1 322 ? 14.354 11.505 11.738 1.00 89.69 322 PHE A CA 1
ATOM 2494 C C . PHE A 1 322 ? 15.558 11.576 10.798 1.00 89.69 322 PHE A C 1
ATOM 2496 O O . PHE A 1 322 ? 15.574 10.953 9.735 1.00 89.69 322 PHE A O 1
ATOM 2503 N N . ASP A 1 323 ? 16.521 12.403 11.195 1.00 91.56 323 ASP A N 1
ATOM 2504 C CA . ASP A 1 323 ? 17.710 12.772 10.442 1.00 91.56 323 ASP A CA 1
ATOM 2505 C C . ASP A 1 323 ? 18.769 11.660 10.510 1.00 91.56 323 ASP A C 1
ATOM 2507 O O . ASP A 1 323 ? 19.236 11.313 11.606 1.00 91.56 323 ASP A O 1
ATOM 2511 N N . PRO A 1 324 ? 19.154 11.059 9.373 1.00 90.50 324 PRO A N 1
ATOM 2512 C CA . PRO A 1 324 ? 20.148 10.009 9.366 1.00 90.50 324 PRO A CA 1
ATOM 2513 C C . PRO A 1 324 ? 21.574 10.580 9.245 1.00 90.50 324 PRO A C 1
ATOM 2515 O O . PRO A 1 324 ? 21.867 11.435 8.418 1.00 90.50 324 PRO A O 1
ATOM 2518 N N . ASN A 1 325 ? 22.498 10.072 10.062 1.00 87.44 325 ASN A N 1
ATOM 2519 C CA . ASN A 1 325 ? 23.889 10.533 10.124 1.00 87.44 325 ASN A CA 1
ATOM 2520 C C . ASN A 1 325 ? 24.750 10.114 8.910 1.00 87.44 325 ASN A C 1
ATOM 2522 O O . ASN A 1 325 ? 25.600 10.902 8.490 1.00 87.44 325 ASN A O 1
ATOM 2526 N N . PRO A 1 326 ? 24.632 8.890 8.351 1.00 87.81 326 PRO A N 1
ATOM 2527 C CA . PRO A 1 326 ? 25.476 8.481 7.238 1.00 87.81 326 PRO A CA 1
ATOM 2528 C C . PRO A 1 326 ? 25.203 9.265 5.957 1.00 87.81 326 PRO A C 1
ATOM 2530 O O . PRO A 1 326 ? 24.069 9.331 5.483 1.00 87.81 326 PRO A O 1
ATOM 2533 N N . LYS A 1 327 ? 26.264 9.762 5.316 1.00 86.06 327 LYS A N 1
ATOM 2534 C CA . LYS A 1 327 ? 26.160 10.579 4.097 1.00 86.06 327 LYS A CA 1
ATOM 2535 C C . LYS A 1 327 ? 25.341 9.919 2.976 1.00 86.06 327 LYS A C 1
ATOM 2537 O O . LYS A 1 327 ? 24.600 10.599 2.283 1.00 86.06 327 LYS A O 1
ATOM 2542 N N . TRP A 1 328 ? 25.425 8.597 2.810 1.00 83.06 328 TRP A N 1
ATOM 2543 C CA . TRP A 1 328 ? 24.668 7.877 1.772 1.00 83.06 328 TRP A CA 1
ATOM 2544 C C . TRP A 1 328 ? 23.154 7.808 2.039 1.00 83.06 328 TRP A C 1
ATOM 2546 O O . TRP A 1 328 ? 22.386 7.498 1.135 1.00 83.06 328 TRP A O 1
ATOM 2556 N N . THR A 1 329 ? 22.711 8.106 3.262 1.00 84.88 329 THR A N 1
ATOM 2557 C CA . THR A 1 329 ? 21.288 8.122 3.645 1.00 84.88 329 THR A CA 1
ATOM 2558 C C . THR A 1 329 ? 20.669 9.519 3.654 1.00 84.88 329 THR A C 1
ATOM 2560 O O . THR A 1 329 ? 19.444 9.637 3.686 1.00 84.88 329 THR A O 1
ATOM 2563 N N . LYS A 1 330 ? 21.493 10.571 3.554 1.00 89.50 330 LYS A N 1
ATOM 2564 C CA . LYS A 1 330 ? 21.074 11.982 3.550 1.00 89.50 3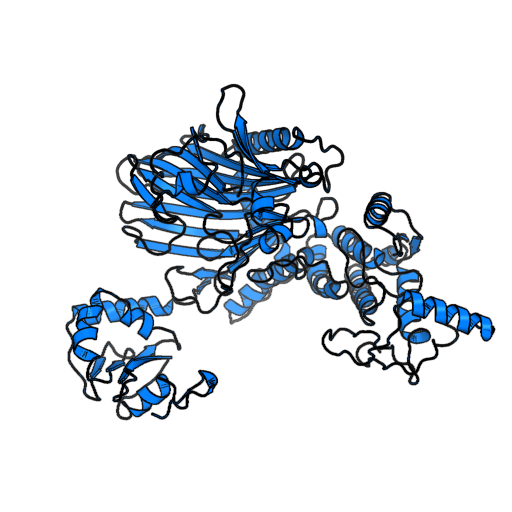30 LYS A CA 1
ATOM 2565 C C . LYS A 1 330 ? 20.267 12.400 2.316 1.00 89.50 330 LYS A C 1
ATOM 2567 O O . LYS A 1 330 ? 19.684 13.479 2.306 1.00 89.50 330 LYS A O 1
ATOM 2572 N N . GLY A 1 331 ? 20.187 11.543 1.298 1.00 92.44 331 GLY A N 1
ATOM 2573 C CA . GLY A 1 331 ? 19.351 11.743 0.113 1.00 92.44 331 GLY A CA 1
ATOM 2574 C C . GLY A 1 331 ? 17.866 11.418 0.312 1.00 92.44 331 GLY A C 1
ATOM 2575 O O . GLY A 1 331 ? 17.085 11.611 -0.610 1.00 92.44 331 GLY A O 1
ATOM 2576 N N . ASN A 1 332 ? 17.446 10.896 1.473 1.00 95.31 332 ASN A N 1
ATOM 2577 C CA . ASN A 1 332 ? 16.046 10.539 1.743 1.00 95.31 332 ASN A CA 1
ATOM 2578 C C . ASN A 1 332 ? 15.640 10.933 3.167 1.00 95.31 332 ASN A C 1
ATOM 2580 O O . ASN A 1 332 ? 15.809 10.156 4.111 1.00 95.31 332 ASN A O 1
ATOM 2584 N N . ILE A 1 333 ? 15.069 12.129 3.310 1.00 96.69 333 ILE A N 1
ATOM 2585 C CA . ILE A 1 333 ? 14.726 12.721 4.605 1.00 96.69 333 ILE A CA 1
ATOM 2586 C C . ILE A 1 333 ? 13.221 12.634 4.837 1.00 96.69 333 ILE A C 1
ATOM 2588 O O . ILE A 1 333 ? 12.417 13.095 4.026 1.00 96.69 333 ILE A O 1
ATOM 2592 N N . ARG A 1 334 ? 12.840 12.015 5.955 1.00 97.94 334 ARG A N 1
ATOM 2593 C CA . ARG A 1 334 ? 11.444 11.792 6.343 1.00 97.94 334 ARG A CA 1
ATOM 2594 C C . ARG A 1 334 ? 11.039 12.799 7.387 1.00 97.94 334 ARG A C 1
ATOM 2596 O O . ARG A 1 334 ? 11.788 13.028 8.333 1.00 97.94 334 ARG A O 1
ATOM 2603 N N . TRP A 1 335 ? 9.838 13.331 7.251 1.00 98.31 335 TRP A N 1
ATOM 2604 C CA . TRP A 1 335 ? 9.335 14.303 8.202 1.00 98.31 335 TRP A CA 1
ATOM 2605 C C . TRP A 1 335 ? 7.815 14.286 8.283 1.00 98.31 335 TRP A C 1
ATOM 2607 O O . TRP A 1 335 ? 7.132 13.756 7.406 1.00 98.31 335 TRP A O 1
ATOM 2617 N N . ASP A 1 336 ? 7.297 14.843 9.371 1.00 98.62 336 ASP A N 1
ATOM 2618 C CA . ASP A 1 336 ? 5.871 14.912 9.655 1.00 98.62 336 ASP A CA 1
ATOM 2619 C C . ASP A 1 336 ? 5.468 16.312 10.136 1.00 98.62 336 ASP A C 1
ATOM 2621 O O . ASP A 1 336 ? 6.186 16.970 10.910 1.00 98.62 336 ASP A O 1
ATOM 2625 N N . ALA A 1 337 ? 4.318 16.777 9.646 1.00 98.19 337 ALA A N 1
ATOM 2626 C CA . ALA A 1 337 ? 3.719 18.037 10.040 1.00 98.19 337 ALA A CA 1
ATOM 2627 C C . ALA A 1 337 ? 2.223 17.929 10.333 1.00 98.19 337 ALA A C 1
ATOM 2629 O O . ALA A 1 337 ? 1.468 17.344 9.565 1.00 98.19 337 ALA A O 1
ATOM 2630 N N . LEU A 1 338 ? 1.803 18.587 11.417 1.00 98.12 338 LEU A N 1
ATOM 2631 C CA . LEU A 1 338 ? 0.422 18.643 11.885 1.00 98.12 338 LEU A CA 1
ATOM 2632 C C . LEU A 1 338 ? -0.047 20.101 11.959 1.00 98.12 338 LEU A C 1
ATOM 2634 O O . LEU A 1 338 ? 0.558 20.910 12.672 1.00 98.12 338 LEU A O 1
ATOM 2638 N N . LEU A 1 339 ? -1.126 20.416 11.244 1.00 97.69 339 LEU A N 1
ATOM 2639 C CA . LEU A 1 339 ? -1.775 21.728 11.199 1.00 97.69 339 LEU A CA 1
ATOM 2640 C C . LEU A 1 339 ? -3.202 21.594 11.745 1.00 97.69 339 LEU A C 1
ATOM 2642 O O . LEU A 1 339 ? -3.956 20.743 11.286 1.00 97.69 339 LEU A O 1
ATOM 2646 N N . VAL A 1 340 ? -3.601 22.420 12.714 1.00 98.19 340 VAL A N 1
ATOM 2647 C CA . VAL A 1 340 ? -4.976 22.420 13.246 1.00 98.19 340 VAL A CA 1
ATOM 2648 C C . VAL A 1 340 ? -5.686 23.705 12.846 1.00 98.19 340 VAL A C 1
ATOM 2650 O O . VAL A 1 340 ? -5.302 24.786 13.276 1.00 98.19 340 VAL A O 1
ATOM 2653 N N . HIS A 1 341 ? -6.738 23.589 12.042 1.00 97.06 341 HIS A N 1
ATOM 2654 C CA . HIS A 1 341 ? -7.569 24.704 11.603 1.00 97.06 341 HIS A CA 1
ATOM 2655 C C . HIS A 1 341 ? -8.707 24.938 12.599 1.00 97.06 341 HIS A C 1
ATOM 2657 O O . HIS A 1 341 ? -9.647 24.143 12.692 1.00 97.06 341 HIS A O 1
ATOM 2663 N N . GLU A 1 342 ? -8.634 26.053 13.318 1.00 94.44 342 GLU A N 1
ATOM 2664 C CA . GLU A 1 342 ? -9.602 26.472 14.331 1.00 94.44 342 GLU A CA 1
ATOM 2665 C C . GLU A 1 342 ? -9.970 27.941 14.091 1.00 94.44 342 GLU A C 1
ATOM 2667 O O . GLU A 1 342 ? -9.088 28.787 13.965 1.00 94.44 342 GLU A O 1
ATOM 2672 N N . ASP A 1 343 ? -11.268 28.249 13.988 1.00 87.31 343 ASP A N 1
ATOM 2673 C CA . ASP A 1 343 ? -11.783 29.620 13.823 1.00 87.31 343 ASP A CA 1
ATOM 2674 C C . ASP A 1 343 ? -11.090 30.440 12.701 1.00 87.31 343 ASP A C 1
ATOM 2676 O O . ASP A 1 343 ? -10.915 31.654 12.797 1.00 87.31 343 ASP A O 1
ATOM 2680 N N . GLY A 1 344 ? -10.694 29.777 11.606 1.00 82.00 344 GLY A N 1
ATOM 2681 C CA . GLY A 1 344 ? -10.024 30.415 10.464 1.00 82.00 344 GLY A CA 1
ATOM 2682 C C . GLY A 1 344 ? -8.531 30.704 10.666 1.00 82.00 344 GLY A C 1
ATOM 2683 O O . GLY A 1 344 ? -7.925 31.345 9.811 1.00 82.00 344 GLY A O 1
ATOM 2684 N N . GLN A 1 345 ? -7.935 30.227 11.759 1.00 89.62 345 GLN A N 1
ATOM 2685 C CA . GLN A 1 345 ? -6.500 30.283 12.028 1.00 89.62 345 GLN A CA 1
ATOM 2686 C C . GLN A 1 345 ? -5.889 28.881 12.030 1.00 89.62 345 GLN A C 1
ATOM 2688 O O . GLN A 1 345 ? -6.574 27.885 12.265 1.00 89.62 345 GLN A O 1
ATOM 2693 N N . VAL A 1 346 ? -4.579 28.812 11.791 1.00 93.19 346 VAL A N 1
ATOM 2694 C CA . VAL A 1 346 ? -3.806 27.574 11.913 1.00 93.19 346 VAL A CA 1
ATOM 2695 C C . VAL A 1 346 ? -3.077 27.583 13.246 1.00 93.19 346 VAL A C 1
ATOM 2697 O O . VAL A 1 346 ? -2.199 28.411 13.490 1.00 93.19 346 VAL A O 1
ATOM 2700 N N . LYS A 1 347 ? -3.425 26.633 14.108 1.00 93.19 347 LYS A N 1
ATOM 2701 C CA . LYS A 1 347 ? -2.657 26.287 15.296 1.00 93.19 347 LYS A CA 1
ATOM 2702 C C . LYS A 1 347 ? -1.626 25.230 14.932 1.00 93.19 347 LYS A C 1
ATOM 2704 O O . LYS A 1 347 ? -1.943 24.189 14.356 1.00 93.19 347 LYS A O 1
ATOM 2709 N N . PHE A 1 348 ? -0.385 25.505 15.302 1.00 88.94 348 PHE A N 1
ATOM 2710 C CA . PHE A 1 348 ? 0.710 24.552 15.203 1.00 88.94 348 PHE A CA 1
ATOM 2711 C C . PHE A 1 348 ? 0.878 23.816 16.529 1.00 88.94 348 PHE A C 1
ATOM 2713 O O . PHE A 1 348 ? 0.482 24.303 17.590 1.00 88.94 348 PHE A O 1
ATOM 2720 N N . ARG A 1 349 ? 1.488 22.636 16.456 1.00 87.12 349 ARG A N 1
ATOM 2721 C CA . ARG A 1 349 ? 1.857 21.848 17.632 1.00 87.12 349 ARG A CA 1
ATOM 2722 C C . ARG A 1 349 ? 2.689 22.643 18.627 1.00 87.12 349 ARG A C 1
ATOM 2724 O O . ARG A 1 349 ? 3.552 23.440 18.261 1.00 87.12 349 ARG A O 1
ATOM 2731 N N . THR A 1 350 ? 2.437 22.349 19.890 1.00 91.25 350 THR A N 1
ATOM 2732 C CA . THR A 1 350 ? 3.085 22.983 21.035 1.00 91.25 350 THR A CA 1
ATOM 2733 C C . THR A 1 350 ? 4.024 22.036 21.767 1.00 91.25 350 THR A C 1
ATOM 2735 O O . THR A 1 350 ? 4.845 22.507 22.544 1.00 91.25 350 THR A O 1
ATOM 2738 N N . GLN A 1 351 ? 3.903 20.723 21.533 1.00 96.25 351 GLN A N 1
ATOM 2739 C CA . GLN A 1 351 ? 4.738 19.697 22.157 1.00 96.25 351 GLN A CA 1
ATOM 2740 C C . GLN A 1 351 ? 5.034 18.553 21.181 1.00 96.25 351 GLN A C 1
ATOM 2742 O O . GLN A 1 351 ? 4.264 18.300 20.245 1.00 96.25 351 GLN A O 1
ATOM 2747 N N . TYR A 1 352 ? 6.118 17.823 21.433 1.00 97.56 352 TYR A N 1
ATOM 2748 C CA . TYR A 1 352 ? 6.502 16.625 20.698 1.00 97.56 352 TYR A CA 1
ATOM 2749 C C . TYR A 1 352 ? 7.133 15.550 21.598 1.00 97.56 352 TYR A C 1
ATOM 2751 O O . TYR A 1 352 ? 7.635 15.808 22.691 1.00 97.56 352 TYR A O 1
ATOM 2759 N N . CYS A 1 353 ? 7.137 14.309 21.118 1.00 98.00 353 CYS A N 1
ATOM 2760 C CA . CYS A 1 353 ? 7.928 13.220 21.679 1.00 98.00 353 CYS A CA 1
ATOM 2761 C C . CYS A 1 353 ? 8.625 12.472 20.544 1.00 98.00 353 CYS A C 1
ATOM 2763 O O . CYS A 1 353 ? 7.964 12.014 19.618 1.00 98.00 353 CYS A O 1
ATOM 2765 N N . ALA A 1 354 ? 9.946 12.326 20.622 1.00 97.50 354 ALA A N 1
ATOM 2766 C CA . ALA A 1 354 ? 10.742 11.648 19.596 1.00 97.50 354 ALA A CA 1
ATOM 2767 C C . ALA A 1 354 ? 11.155 10.213 19.979 1.00 97.50 354 ALA A C 1
ATOM 2769 O O . ALA A 1 354 ? 11.947 9.579 19.283 1.00 97.50 354 ALA A O 1
ATOM 2770 N N . ARG A 1 355 ? 10.692 9.700 21.129 1.00 97.12 355 ARG A N 1
ATOM 2771 C CA . ARG A 1 355 ? 11.117 8.397 21.656 1.00 97.12 355 ARG A CA 1
ATOM 2772 C C . ARG A 1 355 ? 9.934 7.591 22.172 1.00 97.12 355 ARG A C 1
ATOM 2774 O O . ARG A 1 355 ? 9.289 7.984 23.135 1.00 97.12 355 ARG A O 1
ATOM 2781 N N . TYR A 1 356 ? 9.717 6.412 21.591 1.00 97.56 356 TYR A N 1
ATOM 2782 C CA . TYR A 1 356 ? 8.584 5.539 21.926 1.00 97.56 356 TYR A CA 1
ATOM 2783 C C . TYR A 1 356 ? 8.473 5.246 23.432 1.00 97.56 356 TYR A C 1
ATOM 2785 O O . TYR A 1 356 ? 7.393 5.339 24.008 1.00 97.56 356 TYR A O 1
ATOM 2793 N N . ALA A 1 357 ? 9.598 4.954 24.093 1.00 96.50 357 ALA A N 1
ATOM 2794 C CA . ALA A 1 357 ? 9.627 4.667 25.528 1.00 96.50 357 ALA A CA 1
ATOM 2795 C C . ALA A 1 357 ? 9.242 5.875 26.407 1.00 96.50 357 ALA A C 1
ATOM 2797 O O . ALA A 1 357 ? 8.663 5.677 27.469 1.00 96.50 357 ALA A O 1
ATOM 2798 N N . ASP A 1 358 ? 9.516 7.107 25.959 1.00 97.19 358 ASP A N 1
ATOM 2799 C CA . ASP A 1 358 ? 9.114 8.331 26.676 1.00 97.19 358 ASP A CA 1
ATOM 2800 C C . ASP A 1 358 ? 7.646 8.682 26.471 1.00 97.19 358 ASP A C 1
ATOM 2802 O O . ASP A 1 358 ? 7.112 9.513 27.196 1.00 97.19 358 ASP A O 1
ATOM 2806 N N . PHE A 1 359 ? 7.006 8.076 25.475 1.00 98.12 359 PHE A N 1
ATOM 2807 C CA . PHE A 1 359 ? 5.583 8.225 25.234 1.00 98.12 359 PHE A CA 1
ATOM 2808 C C . PHE A 1 359 ? 4.788 7.150 25.979 1.00 98.12 359 PHE A C 1
ATOM 2810 O O . PHE A 1 359 ? 3.884 7.454 26.756 1.00 98.12 359 PHE A O 1
ATOM 2817 N N . VAL A 1 360 ? 5.154 5.882 25.772 1.00 98.25 360 VAL A N 1
ATOM 2818 C CA . VAL A 1 360 ? 4.425 4.733 26.320 1.00 98.25 360 VAL A CA 1
ATOM 2819 C C . VAL A 1 360 ? 4.692 4.523 27.808 1.00 98.25 360 VAL A C 1
ATOM 2821 O O . VAL A 1 360 ? 3.747 4.231 28.541 1.00 98.25 360 VAL A O 1
ATOM 2824 N N . GLY A 1 361 ? 5.937 4.689 28.266 1.00 97.19 361 GLY A N 1
ATOM 2825 C CA . GLY A 1 361 ? 6.324 4.381 29.643 1.00 97.19 361 GLY A CA 1
ATOM 2826 C C . GLY A 1 361 ? 6.013 2.930 30.024 1.00 97.19 361 GLY A C 1
ATOM 2827 O O . GLY A 1 361 ? 6.275 2.006 29.256 1.00 97.19 361 GLY A O 1
ATOM 2828 N N . ASN A 1 362 ? 5.425 2.742 31.201 1.00 97.38 362 ASN A N 1
ATOM 2829 C CA . ASN A 1 362 ? 4.901 1.471 31.706 1.00 97.38 362 ASN A CA 1
ATOM 2830 C C . ASN A 1 362 ? 3.482 1.154 31.196 1.00 97.38 362 ASN A C 1
ATOM 2832 O O . ASN A 1 362 ? 2.902 0.140 31.584 1.00 97.38 362 ASN A O 1
ATOM 2836 N N . GLY A 1 363 ? 2.896 2.041 30.388 1.00 97.56 363 GLY A N 1
ATOM 2837 C CA . GLY A 1 363 ? 1.594 1.841 29.765 1.00 97.56 363 GLY A CA 1
ATOM 2838 C C . GLY A 1 363 ? 1.670 0.954 28.523 1.00 97.56 363 GLY A C 1
ATOM 2839 O O . GLY A 1 363 ? 2.569 0.134 28.341 1.00 97.56 363 GLY A O 1
ATOM 2840 N N . THR A 1 364 ? 0.709 1.145 27.628 1.00 98.12 364 THR A N 1
ATOM 2841 C CA . THR A 1 364 ? 0.678 0.491 26.314 1.00 98.12 364 THR A CA 1
ATOM 2842 C C . THR A 1 364 ? 0.554 1.540 25.221 1.00 98.12 364 THR A C 1
ATOM 2844 O O . THR A 1 364 ? 0.273 2.702 25.501 1.00 98.12 364 THR A O 1
ATOM 2847 N N . LEU A 1 365 ? 0.720 1.156 23.952 1.00 98.06 365 LEU A N 1
ATOM 2848 C CA . LEU A 1 365 ? 0.433 2.088 22.862 1.00 98.06 365 LEU A CA 1
ATOM 2849 C C . LEU A 1 365 ? -1.034 2.550 22.893 1.00 98.06 365 LEU A C 1
ATOM 2851 O O . LEU A 1 365 ? -1.306 3.716 22.650 1.00 98.06 365 LEU A O 1
ATOM 2855 N N . ALA A 1 366 ? -1.975 1.673 23.246 1.00 97.44 366 ALA A N 1
ATOM 2856 C CA . ALA A 1 366 ? -3.386 2.037 23.366 1.00 97.44 366 ALA A CA 1
ATOM 2857 C C . ALA A 1 366 ? -3.659 3.016 24.522 1.00 97.44 366 ALA A C 1
ATOM 2859 O O . ALA A 1 366 ? -4.587 3.817 24.444 1.00 97.44 366 ALA A O 1
ATOM 2860 N N . LYS A 1 367 ? -2.857 2.955 25.593 1.00 97.44 367 LYS A N 1
ATOM 2861 C CA . LYS A 1 367 ? -2.982 3.791 26.794 1.00 97.44 367 LYS A CA 1
ATOM 2862 C C . LYS A 1 367 ? -1.588 4.194 27.305 1.00 97.44 367 LYS A C 1
ATOM 2864 O O . LYS A 1 367 ? -1.082 3.565 28.242 1.00 97.44 367 LYS A O 1
ATOM 2869 N N . PRO A 1 368 ? -0.941 5.190 26.670 1.00 98.19 368 PRO A N 1
ATOM 2870 C CA . PRO A 1 368 ? 0.415 5.595 27.017 1.00 98.19 368 PRO A CA 1
ATOM 2871 C C . PRO A 1 368 ? 0.450 6.290 28.381 1.00 98.19 368 PRO A C 1
ATOM 2873 O O . PRO A 1 368 ? -0.439 7.077 28.707 1.00 98.19 368 PRO A O 1
ATOM 2876 N N . GLU A 1 369 ? 1.497 6.034 29.168 1.00 97.69 369 GLU A N 1
ATOM 2877 C CA . GLU A 1 369 ? 1.677 6.642 30.495 1.00 97.69 369 GLU A CA 1
ATOM 2878 C C . GLU A 1 369 ? 1.836 8.168 30.408 1.00 97.69 369 GLU A C 1
ATOM 2880 O O . GLU A 1 369 ? 1.257 8.903 31.208 1.00 97.69 369 GLU A O 1
ATOM 2885 N N . PHE A 1 370 ? 2.573 8.657 29.406 1.00 97.00 370 PHE A N 1
ATOM 2886 C CA . PHE A 1 370 ? 2.956 10.067 29.288 1.00 97.00 370 PHE A CA 1
ATOM 2887 C C . PHE A 1 370 ? 2.149 10.822 28.224 1.00 97.00 370 PHE A C 1
ATOM 2889 O O . PHE A 1 370 ? 2.621 11.786 27.625 1.00 97.00 370 PHE A O 1
ATOM 2896 N N . ILE A 1 371 ? 0.895 10.418 27.997 1.00 96.94 371 ILE A N 1
ATOM 2897 C CA . ILE A 1 371 ? 0.011 11.091 27.036 1.00 96.94 371 ILE A CA 1
ATOM 2898 C C . ILE A 1 371 ? -0.350 12.519 27.469 1.00 96.94 371 ILE A C 1
ATOM 2900 O O . ILE A 1 371 ? -0.582 13.383 26.627 1.00 96.94 371 ILE A O 1
ATOM 2904 N N . SER A 1 372 ? -0.406 12.801 28.776 1.00 93.69 372 SER A N 1
ATOM 2905 C CA . SER A 1 372 ? -0.884 14.080 29.321 1.00 93.69 372 SER A CA 1
ATOM 2906 C C . SER A 1 372 ? 0.034 15.263 29.024 1.00 93.69 372 SER A C 1
ATOM 2908 O O . SER A 1 372 ? -0.469 16.367 28.860 1.00 93.69 372 SER A O 1
ATOM 2910 N N . ILE A 1 373 ? 1.349 15.070 28.934 1.00 93.75 373 ILE A N 1
ATOM 2911 C CA . ILE A 1 373 ? 2.337 16.094 28.561 1.00 93.75 373 ILE A CA 1
ATOM 2912 C C . ILE A 1 373 ? 3.478 15.356 27.862 1.00 93.75 373 ILE A C 1
ATOM 2914 O O . ILE A 1 373 ? 4.050 14.443 28.456 1.00 93.75 373 ILE A O 1
ATOM 2918 N N . LEU A 1 374 ? 3.790 15.729 26.619 1.00 97.44 374 LEU A N 1
ATOM 2919 C CA . LEU A 1 374 ? 4.879 15.085 25.885 1.00 97.44 374 LEU A CA 1
ATOM 2920 C C . LEU A 1 374 ? 6.243 15.547 26.412 1.00 97.44 374 LEU A C 1
ATOM 2922 O O . LEU A 1 374 ? 6.363 16.577 27.070 1.00 97.44 374 LEU A O 1
ATOM 2926 N N . SER A 1 375 ? 7.281 14.751 26.156 1.00 96.25 375 SER A N 1
ATOM 2927 C CA . SER A 1 375 ? 8.583 14.941 26.797 1.00 96.25 375 SER A CA 1
ATOM 2928 C C . SER A 1 375 ? 9.375 16.154 26.303 1.00 96.25 375 SER A C 1
ATOM 2930 O O . SER A 1 375 ? 10.282 16.574 27.023 1.00 96.25 375 SER A O 1
ATOM 2932 N N . ASP A 1 376 ? 9.089 16.667 25.100 1.00 95.88 376 ASP A N 1
ATOM 2933 C CA . ASP A 1 376 ? 9.811 17.758 24.425 1.00 95.88 376 ASP A CA 1
ATOM 2934 C C . ASP A 1 376 ? 11.333 17.548 24.379 1.00 95.88 376 ASP A C 1
ATOM 2936 O O . ASP A 1 376 ? 12.140 18.474 24.487 1.00 95.88 376 ASP A O 1
ATOM 2940 N N . LYS A 1 377 ? 11.739 16.284 24.222 1.00 95.06 377 LYS A N 1
ATOM 2941 C CA . LYS A 1 377 ? 13.141 15.867 24.153 1.00 95.06 377 LYS A CA 1
ATOM 2942 C C . LYS A 1 377 ? 13.468 15.305 22.783 1.00 95.06 377 LYS A C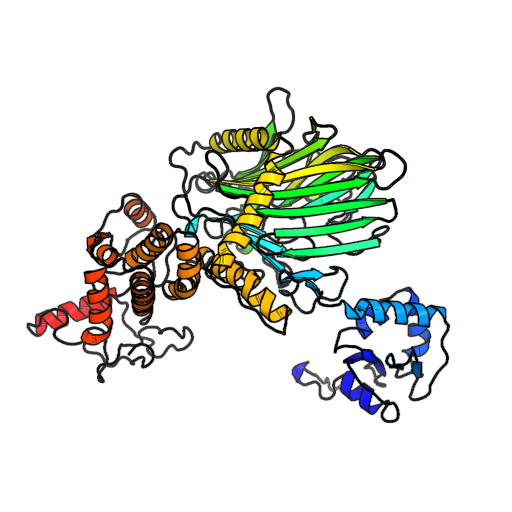 1
ATOM 2944 O O . LYS A 1 377 ? 12.822 14.365 22.315 1.00 95.06 377 LYS A O 1
ATOM 2949 N N . GLN A 1 378 ? 14.551 15.813 22.204 1.00 94.56 378 GLN A N 1
ATOM 2950 C CA . GLN A 1 378 ? 15.193 15.173 21.066 1.00 94.56 378 GLN A CA 1
ATOM 2951 C C . GLN A 1 378 ? 15.720 13.788 21.461 1.00 94.56 378 GLN A C 1
ATOM 2953 O O . GLN A 1 378 ? 16.268 13.587 22.550 1.00 94.56 378 GLN A O 1
ATOM 2958 N N . SER A 1 379 ? 15.595 12.835 20.544 1.00 95.94 379 SER A N 1
ATOM 2959 C CA . SER A 1 379 ? 16.221 11.527 20.643 1.00 95.94 379 SER A CA 1
ATOM 2960 C C . SER A 1 379 ? 17.528 11.512 19.856 1.00 95.94 379 SER A C 1
ATOM 2962 O O . SER A 1 379 ? 17.552 11.753 18.654 1.00 95.94 379 SER A O 1
ATOM 2964 N N . ARG A 1 380 ? 18.629 11.156 20.523 1.00 95.50 380 ARG A N 1
ATOM 2965 C CA . ARG A 1 380 ? 19.955 10.985 19.891 1.00 95.50 380 ARG A CA 1
ATOM 2966 C C . ARG A 1 380 ? 20.114 9.652 19.149 1.00 95.50 380 ARG A C 1
ATOM 2968 O O . ARG A 1 380 ? 21.213 9.332 18.708 1.00 95.50 380 ARG A O 1
ATOM 2975 N N . LYS A 1 381 ? 19.064 8.832 19.150 1.00 93.50 381 LYS A N 1
ATOM 2976 C CA . LYS A 1 381 ? 19.016 7.492 18.567 1.00 93.50 381 LYS A CA 1
ATOM 2977 C C . LYS A 1 381 ? 17.631 7.240 17.990 1.00 93.50 381 LYS A C 1
ATOM 2979 O O . LYS A 1 381 ? 16.648 7.835 18.432 1.00 93.50 381 LYS A O 1
ATOM 2984 N N . GLY A 1 382 ? 17.553 6.293 17.075 1.00 90.75 382 GLY A N 1
ATOM 2985 C CA . GLY A 1 382 ? 16.309 5.680 16.657 1.00 90.75 382 GLY A CA 1
ATOM 2986 C C . GLY A 1 382 ? 15.683 4.744 17.690 1.00 90.75 382 GLY A C 1
ATOM 2987 O O . GLY A 1 382 ? 16.200 4.585 18.801 1.00 90.75 382 GLY A O 1
ATOM 2988 N N . PRO A 1 383 ? 14.582 4.084 17.297 1.00 94.88 383 PRO A N 1
ATOM 2989 C CA . PRO A 1 383 ? 13.908 4.234 16.000 1.00 94.88 383 PRO A CA 1
ATOM 2990 C C . PRO A 1 383 ? 13.208 5.600 15.865 1.00 94.88 383 PRO A C 1
ATOM 2992 O O . PRO A 1 383 ? 13.005 6.289 16.864 1.00 94.88 383 PRO A O 1
ATOM 2995 N N . GLY A 1 384 ? 12.854 5.995 14.638 1.00 96.44 384 GLY A N 1
ATOM 2996 C CA . GLY A 1 384 ? 12.245 7.295 14.321 1.00 96.44 384 GLY A CA 1
ATOM 2997 C C . GLY A 1 384 ? 10.778 7.422 14.734 1.00 96.44 384 GLY A C 1
ATOM 2998 O O . GLY A 1 384 ? 9.920 7.677 13.892 1.00 96.44 384 GLY A O 1
ATOM 2999 N N . PHE A 1 385 ? 10.479 7.208 16.015 1.00 98.38 385 PHE A N 1
ATOM 3000 C CA . PHE A 1 385 ? 9.151 7.437 16.578 1.00 98.38 385 PHE A CA 1
ATOM 3001 C C . PHE A 1 385 ? 8.864 8.934 16.661 1.00 98.38 385 PHE A C 1
ATOM 3003 O O . PHE A 1 385 ? 9.740 9.714 17.034 1.00 98.38 385 PHE A O 1
ATOM 3010 N N . PHE A 1 386 ? 7.620 9.319 16.405 1.00 98.56 386 PHE A N 1
ATOM 3011 C CA . PHE A 1 386 ? 7.160 10.673 16.663 1.00 98.56 386 PHE A CA 1
ATOM 3012 C C . PHE A 1 386 ? 5.767 10.688 17.290 1.00 98.56 386 PHE A C 1
ATOM 3014 O O . PHE A 1 386 ? 4.902 9.874 16.962 1.00 98.56 386 PHE A O 1
ATOM 3021 N N . ALA A 1 387 ? 5.561 11.658 18.178 1.00 98.56 387 ALA A N 1
ATOM 3022 C CA . ALA A 1 387 ? 4.262 12.124 18.631 1.00 98.56 387 ALA A CA 1
ATOM 3023 C C . ALA A 1 387 ? 4.236 13.657 18.567 1.00 98.56 387 ALA A C 1
ATOM 3025 O O . ALA A 1 387 ? 5.175 14.287 19.051 1.00 98.56 387 ALA A O 1
ATOM 3026 N N . LEU A 1 388 ? 3.187 14.256 18.006 1.00 98.06 388 LEU A N 1
ATOM 3027 C CA . LEU A 1 388 ? 2.997 15.709 17.908 1.00 98.06 388 LEU A CA 1
ATOM 3028 C C . LEU A 1 388 ? 1.681 16.103 18.575 1.00 98.06 388 LEU A C 1
ATOM 3030 O O . LEU A 1 388 ? 0.655 15.491 18.282 1.00 98.06 388 LEU A O 1
ATOM 3034 N N . ALA A 1 389 ? 1.690 17.119 19.443 1.00 98.00 389 ALA A N 1
ATOM 3035 C CA . ALA A 1 389 ? 0.493 17.530 20.173 1.00 98.00 389 ALA A CA 1
ATOM 3036 C C . ALA A 1 389 ? 0.082 18.986 19.931 1.00 98.00 389 ALA A C 1
ATOM 3038 O O . ALA A 1 389 ? 0.897 19.900 20.068 1.00 98.00 389 ALA A O 1
ATOM 3039 N N . THR A 1 390 ? -1.210 19.199 19.667 1.00 97.69 390 THR A N 1
ATOM 3040 C CA . THR A 1 390 ? -1.788 20.531 19.424 1.00 97.69 390 THR A CA 1
ATOM 3041 C C . THR A 1 390 ? -3.099 20.697 20.199 1.00 97.69 390 THR A C 1
ATOM 3043 O O . THR A 1 390 ? -4.022 19.903 19.987 1.00 97.69 390 THR A O 1
ATOM 3046 N N . PRO A 1 391 ? -3.210 21.681 21.113 1.00 97.44 391 PRO A N 1
ATOM 3047 C CA . PRO A 1 391 ? -4.459 21.990 21.801 1.00 97.44 391 PRO A CA 1
ATOM 3048 C C . PRO A 1 391 ? -5.388 22.837 20.922 1.00 97.44 391 PRO A C 1
ATOM 3050 O O . PRO A 1 391 ? -4.932 23.699 20.169 1.00 97.44 391 PRO A O 1
ATOM 3053 N N . PHE A 1 392 ? -6.693 22.622 21.050 1.00 97.69 392 PHE A N 1
ATOM 3054 C CA . PHE A 1 392 ? -7.731 23.377 20.352 1.00 97.69 392 PHE A CA 1
ATOM 3055 C C . PHE A 1 392 ? -9.059 23.307 21.112 1.00 97.69 392 PHE A C 1
ATOM 3057 O O . PHE A 1 392 ? -9.288 22.410 21.920 1.00 97.69 392 PHE A O 1
ATOM 3064 N N . THR A 1 393 ? -9.953 24.235 20.816 1.00 98.00 393 THR A N 1
ATOM 3065 C CA . THR A 1 393 ? -11.305 24.299 21.354 1.00 98.00 393 THR A CA 1
ATOM 3066 C C . THR A 1 393 ? -12.288 23.992 20.232 1.00 98.00 393 THR A C 1
ATOM 3068 O O . THR A 1 393 ? -12.311 24.666 19.202 1.00 98.00 393 THR A O 1
ATOM 3071 N N . VAL A 1 394 ? -13.136 22.982 20.425 1.00 97.88 394 VAL A N 1
ATOM 3072 C CA . VAL A 1 394 ? -14.251 22.691 19.518 1.00 97.88 394 VAL A CA 1
ATOM 3073 C C . VAL A 1 394 ? -15.555 23.184 20.142 1.00 97.88 394 VAL A C 1
ATOM 3075 O O . VAL A 1 394 ? -16.045 22.642 21.137 1.00 97.88 394 VAL A O 1
ATOM 3078 N N . LYS A 1 395 ? -16.118 24.248 19.561 1.00 97.88 395 LYS A N 1
ATOM 3079 C CA . LYS A 1 395 ? -17.378 24.842 20.030 1.00 97.88 395 LYS A CA 1
ATOM 3080 C C . LYS A 1 395 ? -18.546 23.869 19.884 1.00 97.88 395 LYS A C 1
ATOM 3082 O O . LYS A 1 395 ? -18.550 23.039 18.972 1.00 97.88 395 LYS A O 1
ATOM 3087 N N . ALA A 1 396 ? -19.547 23.996 20.750 1.00 97.69 396 ALA A N 1
ATOM 3088 C CA . ALA A 1 396 ? -20.784 23.226 20.647 1.00 97.69 396 ALA A CA 1
ATOM 3089 C C . ALA A 1 396 ? -21.429 23.396 19.256 1.00 97.69 396 ALA A C 1
ATOM 3091 O O . ALA A 1 396 ? -21.565 24.514 18.753 1.00 97.69 396 ALA A O 1
ATOM 3092 N N . GLY A 1 397 ? -21.798 22.287 18.614 1.00 97.06 397 GLY A N 1
ATOM 3093 C CA . GLY A 1 397 ? -22.373 22.267 17.265 1.00 97.06 397 GLY A CA 1
ATOM 3094 C C . GLY A 1 397 ? -21.405 22.647 16.137 1.00 97.06 397 GLY A C 1
ATOM 3095 O O . GLY A 1 397 ? -21.851 22.896 15.019 1.00 97.06 397 GLY A O 1
ATOM 3096 N N . SER A 1 398 ? -20.100 22.738 16.410 1.00 97.44 398 SER A N 1
ATOM 3097 C CA . SER A 1 398 ? -19.072 23.120 15.433 1.00 97.44 398 SER A CA 1
ATOM 3098 C C . SER A 1 398 ? -18.063 21.993 15.194 1.00 97.44 398 SER A C 1
ATOM 3100 O O . SER A 1 398 ? -18.142 20.916 15.790 1.00 97.44 398 SER A O 1
ATOM 3102 N N . SER A 1 399 ? -17.097 22.237 14.305 1.00 97.31 399 SER A N 1
ATOM 3103 C CA . SER A 1 399 ? -16.024 21.288 14.013 1.00 97.31 399 SER A CA 1
ATOM 3104 C C . SER A 1 399 ? -14.665 21.962 13.897 1.00 97.31 399 SER A C 1
ATOM 3106 O O . SER A 1 399 ? -14.572 23.068 13.369 1.00 97.31 399 SER A O 1
ATOM 3108 N N . VAL A 1 400 ? -13.623 21.244 14.299 1.00 98.31 400 VAL A N 1
ATOM 3109 C CA . VAL A 1 400 ? -12.213 21.576 14.053 1.00 98.31 400 VAL A CA 1
ATOM 3110 C C . VAL A 1 400 ? -11.629 20.544 13.092 1.00 98.31 400 VAL A C 1
ATOM 3112 O O . VAL A 1 400 ? -12.055 19.385 13.089 1.00 98.31 400 VAL A O 1
ATOM 3115 N N . ARG A 1 401 ? -10.667 20.951 12.258 1.00 98.06 401 ARG A N 1
ATOM 3116 C CA . ARG A 1 401 ? -9.962 20.043 11.346 1.00 98.06 401 ARG A CA 1
ATOM 3117 C C . ARG A 1 401 ? -8.472 20.022 11.654 1.00 98.06 401 ARG A C 1
ATOM 3119 O O . ARG A 1 401 ? -7.844 21.073 11.671 1.00 98.06 401 ARG A O 1
ATOM 3126 N N . ALA A 1 402 ? -7.918 18.838 11.878 1.00 98.56 402 ALA A N 1
ATOM 3127 C CA . ALA A 1 402 ? -6.485 18.614 11.983 1.00 98.56 402 ALA A CA 1
ATOM 3128 C C . ALA A 1 402 ? -5.981 17.909 10.718 1.00 98.56 402 ALA A C 1
ATOM 3130 O O . ALA A 1 402 ? -6.445 16.820 10.388 1.00 98.56 402 ALA A O 1
ATOM 3131 N N . ASP A 1 403 ? -5.035 18.529 10.028 1.00 98.69 403 ASP A N 1
ATOM 3132 C CA . ASP A 1 403 ? -4.429 18.035 8.799 1.00 98.69 403 ASP A CA 1
ATOM 3133 C C . ASP A 1 403 ? -3.010 17.560 9.111 1.00 98.69 403 ASP A C 1
ATOM 3135 O O . ASP A 1 403 ? -2.150 18.350 9.508 1.00 98.69 403 ASP A O 1
ATOM 3139 N N . ASN A 1 404 ? -2.778 16.257 8.966 1.00 98.81 404 ASN A N 1
ATOM 3140 C CA . ASN A 1 404 ? -1.457 15.663 9.123 1.00 98.81 404 ASN A CA 1
ATOM 3141 C C . ASN A 1 404 ? -0.837 15.339 7.765 1.00 98.81 404 ASN A C 1
ATOM 3143 O O . ASN A 1 404 ? -1.501 14.763 6.903 1.00 98.81 404 ASN A O 1
ATOM 3147 N N . PHE A 1 405 ? 0.452 15.621 7.623 1.00 98.88 405 PHE A N 1
ATOM 3148 C CA . PHE A 1 405 ? 1.253 15.344 6.441 1.00 98.88 405 PHE A CA 1
ATOM 3149 C C . PHE A 1 405 ? 2.483 14.545 6.840 1.00 98.88 405 PHE A C 1
ATOM 3151 O O . PHE A 1 405 ? 3.341 15.055 7.557 1.00 98.88 405 PHE A O 1
ATOM 3158 N N . THR A 1 406 ? 2.593 13.319 6.340 1.00 98.88 406 THR A N 1
ATOM 3159 C CA . THR A 1 406 ? 3.809 12.517 6.482 1.00 98.88 406 THR A CA 1
ATOM 3160 C C . THR A 1 406 ? 4.512 12.458 5.131 1.00 98.88 406 THR A C 1
ATOM 3162 O O . THR A 1 406 ? 3.928 12.024 4.136 1.00 98.88 406 THR A O 1
ATOM 3165 N N . CYS A 1 407 ? 5.762 12.907 5.083 1.00 98.81 407 CYS A N 1
ATOM 3166 C CA . CYS A 1 407 ? 6.446 13.265 3.846 1.00 98.81 407 CYS A CA 1
ATOM 3167 C C . CYS A 1 407 ? 7.834 12.629 3.721 1.00 98.81 407 CYS A C 1
ATOM 3169 O O . CYS A 1 407 ? 8.470 12.253 4.710 1.00 98.81 407 CYS A O 1
ATOM 3171 N N . LEU A 1 408 ? 8.317 12.553 2.479 1.00 98.56 408 LEU A N 1
ATOM 3172 C CA . LEU A 1 408 ? 9.701 12.232 2.153 1.00 98.56 408 LEU A CA 1
ATOM 3173 C C . LEU A 1 408 ? 10.248 13.196 1.097 1.00 98.56 408 LEU A C 1
ATOM 3175 O O . LEU A 1 408 ? 9.770 13.238 -0.040 1.00 98.56 408 LEU A O 1
ATOM 3179 N N . THR A 1 409 ? 11.293 13.911 1.494 1.00 98.00 409 THR A N 1
ATOM 3180 C CA . THR A 1 409 ? 12.162 14.730 0.646 1.00 98.00 409 THR A CA 1
ATOM 3181 C C . THR A 1 409 ? 13.271 13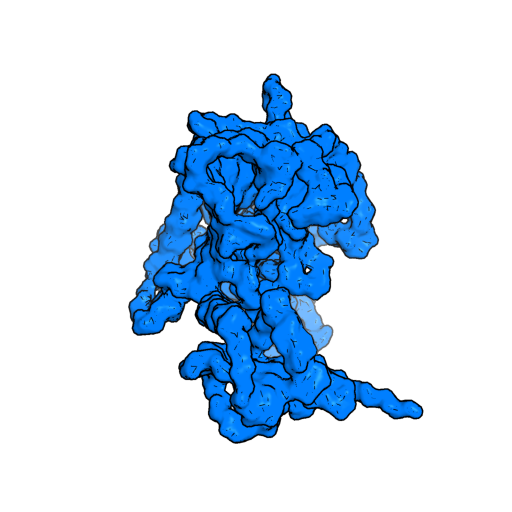.843 0.083 1.00 98.00 409 THR A C 1
ATOM 3183 O O . THR A 1 409 ? 13.831 13.027 0.820 1.00 98.00 409 THR A O 1
ATOM 3186 N N . SER A 1 410 ? 13.575 13.950 -1.217 1.00 96.56 410 SER A N 1
ATOM 3187 C CA . SER A 1 410 ? 14.543 13.054 -1.864 1.00 96.56 410 SER A CA 1
ATOM 3188 C C . SER A 1 410 ? 15.399 13.713 -2.940 1.00 96.56 410 SER A C 1
ATOM 3190 O O . SER A 1 410 ? 14.905 14.515 -3.733 1.00 96.56 410 SER A O 1
ATOM 3192 N N . ASP A 1 411 ? 16.658 13.292 -3.017 1.00 95.31 411 ASP A N 1
ATOM 3193 C CA . ASP A 1 411 ? 17.612 13.664 -4.064 1.00 95.31 411 ASP A CA 1
ATOM 3194 C C . ASP A 1 411 ? 17.393 12.909 -5.386 1.00 95.31 411 ASP A C 1
ATOM 3196 O O . ASP A 1 411 ? 17.785 13.386 -6.451 1.00 95.31 411 ASP A O 1
ATOM 3200 N N . VAL A 1 412 ? 16.702 11.763 -5.348 1.00 94.19 412 VAL A N 1
ATOM 3201 C CA . VAL A 1 412 ? 16.654 10.782 -6.447 1.00 94.19 412 VAL A CA 1
ATOM 3202 C C . VAL A 1 412 ? 16.175 11.360 -7.781 1.00 94.19 412 VAL A C 1
ATOM 3204 O O . VAL A 1 412 ? 16.568 10.894 -8.850 1.00 94.19 412 VAL A O 1
ATOM 3207 N N . LEU A 1 413 ? 15.333 12.396 -7.737 1.00 93.56 413 LEU A N 1
ATOM 3208 C CA . LEU A 1 413 ? 14.867 13.130 -8.913 1.00 93.56 413 LEU A CA 1
ATOM 3209 C C . LEU A 1 413 ? 14.981 14.653 -8.761 1.00 93.56 413 LEU A C 1
ATOM 3211 O O . LEU A 1 413 ? 14.418 15.360 -9.601 1.00 93.56 413 LEU A O 1
ATOM 3215 N N . ASN A 1 414 ? 15.712 15.155 -7.764 1.00 94.19 414 ASN A N 1
ATOM 3216 C CA . ASN A 1 414 ? 15.931 16.583 -7.554 1.00 94.19 414 ASN A CA 1
ATOM 3217 C C . ASN A 1 414 ? 17.380 16.950 -7.915 1.00 94.19 414 ASN A C 1
ATOM 3219 O O . ASN A 1 414 ? 18.302 16.759 -7.130 1.00 94.19 414 ASN A O 1
ATOM 3223 N N . ASP A 1 415 ? 17.584 17.495 -9.119 1.00 90.81 415 ASP A N 1
ATOM 3224 C CA . ASP A 1 415 ? 18.922 17.880 -9.598 1.00 90.81 415 ASP A CA 1
ATOM 3225 C C . ASP A 1 415 ? 19.503 19.108 -8.864 1.00 90.81 415 ASP A C 1
ATOM 3227 O O . ASP A 1 415 ? 20.681 19.415 -9.025 1.00 90.81 415 ASP A O 1
ATOM 3231 N N . SER A 1 416 ? 18.694 19.804 -8.062 1.00 93.75 416 SER A N 1
ATOM 3232 C CA . SER A 1 416 ? 19.093 20.945 -7.227 1.00 93.75 416 SER A CA 1
ATOM 3233 C C . SER A 1 416 ? 19.012 20.616 -5.734 1.00 93.75 416 SER A C 1
ATOM 3235 O O . SER A 1 416 ? 18.849 21.517 -4.914 1.00 93.75 416 SER A O 1
ATOM 3237 N N . TYR A 1 417 ? 19.094 19.330 -5.383 1.00 95.75 417 TYR A N 1
ATOM 3238 C CA . TYR A 1 417 ? 19.083 18.894 -3.995 1.00 95.75 417 TYR A CA 1
ATOM 3239 C C . TYR A 1 417 ? 20.301 19.435 -3.242 1.00 95.75 417 TYR A C 1
ATOM 3241 O O . TYR A 1 417 ? 21.450 19.119 -3.553 1.00 95.75 417 TYR A O 1
ATOM 3249 N N . GLU A 1 418 ? 20.028 20.229 -2.220 1.00 95.75 418 GLU A N 1
ATOM 3250 C CA . GLU A 1 418 ? 20.981 20.674 -1.212 1.00 95.75 418 GLU A CA 1
ATOM 3251 C C . GLU A 1 418 ? 20.722 19.889 0.080 1.00 95.75 418 GLU A C 1
ATOM 3253 O O . GLU A 1 418 ? 19.601 19.916 0.607 1.00 95.75 418 GLU A O 1
ATOM 3258 N N . GLU A 1 419 ? 21.746 19.173 0.559 1.00 93.06 419 GLU A N 1
ATOM 3259 C CA . GLU A 1 419 ? 21.726 18.439 1.832 1.00 93.06 419 GLU A CA 1
ATOM 3260 C C . GLU A 1 419 ? 21.323 19.382 2.973 1.00 93.06 419 GLU A C 1
ATOM 3262 O O . GLU A 1 419 ? 21.752 20.534 3.004 1.00 93.06 419 GLU A O 1
ATOM 3267 N N . ASP A 1 420 ? 20.453 18.905 3.865 1.00 89.00 420 ASP A N 1
ATOM 3268 C CA . ASP A 1 420 ? 19.863 19.625 5.006 1.00 89.00 420 ASP A CA 1
ATOM 3269 C C . ASP A 1 420 ? 19.028 20.892 4.673 1.00 89.00 420 ASP A C 1
ATOM 3271 O O . ASP A 1 420 ? 18.199 21.309 5.481 1.00 89.00 420 ASP A O 1
ATOM 3275 N N . GLU A 1 421 ? 19.154 21.488 3.483 1.00 95.69 421 GLU A N 1
ATOM 3276 C CA . GLU A 1 421 ? 18.432 22.712 3.091 1.00 95.69 421 GLU A CA 1
ATOM 3277 C C . GLU A 1 421 ? 17.155 22.437 2.290 1.00 95.69 421 GLU A C 1
ATOM 3279 O O . GLU A 1 421 ? 16.140 23.113 2.474 1.00 95.69 421 GLU A O 1
ATOM 3284 N N . THR A 1 422 ? 17.163 21.426 1.417 1.00 97.12 422 THR A N 1
ATOM 3285 C CA . THR A 1 422 ? 15.994 21.097 0.578 1.00 97.12 422 THR A CA 1
ATOM 3286 C C . THR A 1 422 ? 14.780 20.739 1.426 1.00 97.12 422 THR A C 1
ATOM 3288 O O . THR A 1 422 ? 13.678 21.218 1.163 1.00 97.12 422 THR A O 1
ATOM 3291 N N . VAL A 1 423 ? 14.990 19.957 2.490 1.00 97.06 423 VAL A N 1
ATOM 3292 C CA . VAL A 1 423 ? 13.921 19.560 3.413 1.00 97.06 423 VAL A CA 1
ATOM 3293 C C . VAL A 1 423 ? 13.275 20.774 4.083 1.00 97.06 423 VAL A C 1
ATOM 3295 O O . VAL A 1 423 ? 12.052 20.846 4.158 1.00 97.06 423 VAL A O 1
ATOM 3298 N N . LYS A 1 424 ? 14.061 21.781 4.486 1.00 97.44 424 LYS A N 1
ATOM 3299 C CA . LYS A 1 424 ? 13.548 23.017 5.101 1.00 97.44 424 LYS A CA 1
ATOM 3300 C C . LYS A 1 424 ? 12.679 23.805 4.123 1.00 97.44 424 LYS A C 1
ATOM 3302 O O . LYS A 1 424 ? 11.600 24.263 4.496 1.00 97.44 424 LYS A O 1
ATOM 3307 N N . LYS A 1 425 ? 13.126 23.926 2.867 1.00 97.88 425 LYS A N 1
ATOM 3308 C CA . LYS A 1 425 ? 12.379 24.606 1.796 1.00 97.88 425 LYS A CA 1
ATOM 3309 C C . LYS A 1 425 ? 11.049 23.899 1.519 1.00 97.88 425 LYS A C 1
ATOM 3311 O O . LYS A 1 425 ? 10.013 24.553 1.511 1.00 97.88 425 LYS A O 1
ATOM 3316 N N . GLU A 1 426 ? 11.064 22.576 1.371 1.00 98.31 426 GLU A N 1
ATOM 3317 C CA . GLU A 1 426 ? 9.851 21.787 1.117 1.00 98.31 426 GLU A CA 1
ATOM 3318 C C . GLU A 1 426 ? 8.880 21.788 2.312 1.00 98.31 426 GLU A C 1
ATOM 3320 O O . GLU A 1 426 ? 7.670 21.881 2.106 1.00 98.31 426 GLU A O 1
ATOM 3325 N N . ILE A 1 427 ? 9.381 21.747 3.557 1.00 98.25 427 ILE A N 1
ATOM 3326 C CA . ILE A 1 427 ? 8.560 21.924 4.769 1.00 98.25 427 ILE A CA 1
ATOM 3327 C C . ILE A 1 427 ? 7.863 23.285 4.738 1.00 98.25 427 ILE A C 1
ATOM 3329 O O . ILE A 1 427 ? 6.650 23.357 4.941 1.00 98.25 427 ILE A O 1
ATOM 3333 N N . ALA A 1 428 ? 8.614 24.359 4.478 1.00 97.94 428 ALA A N 1
ATOM 3334 C CA . ALA A 1 428 ? 8.069 25.710 4.427 1.00 97.94 428 ALA A CA 1
ATOM 3335 C C . ALA A 1 428 ? 7.009 25.847 3.324 1.00 97.94 428 ALA A C 1
ATOM 3337 O O . ALA A 1 428 ? 5.917 26.340 3.597 1.00 97.94 428 ALA A O 1
ATOM 3338 N N . SER A 1 429 ? 7.289 25.354 2.112 1.00 98.25 429 SER A N 1
ATOM 3339 C CA . SER A 1 429 ? 6.342 25.380 0.990 1.00 98.25 429 SER A CA 1
ATOM 3340 C C . SER A 1 429 ? 5.062 24.599 1.283 1.00 98.25 429 SER A C 1
ATOM 3342 O O . SER A 1 429 ? 3.971 25.096 1.006 1.00 98.25 429 SER A O 1
ATOM 3344 N N . LEU A 1 430 ? 5.170 23.407 1.879 1.00 98.50 430 LEU A N 1
ATOM 3345 C CA . LEU A 1 430 ? 4.004 22.599 2.233 1.00 98.50 430 LEU A CA 1
ATOM 3346 C C . LEU A 1 430 ? 3.152 23.292 3.302 1.00 98.50 430 LEU A C 1
ATOM 3348 O O . LEU A 1 430 ? 1.935 23.382 3.150 1.00 98.50 430 LEU A O 1
ATOM 3352 N N . ILE A 1 431 ? 3.774 23.797 4.369 1.00 97.38 431 ILE A N 1
ATOM 3353 C CA . ILE A 1 431 ? 3.054 24.473 5.455 1.00 97.38 431 ILE A CA 1
ATOM 3354 C C . ILE A 1 431 ? 2.375 25.745 4.956 1.00 97.38 431 ILE A C 1
ATOM 3356 O O . ILE A 1 431 ? 1.216 25.965 5.295 1.00 97.38 431 ILE A O 1
ATOM 3360 N N . ASP A 1 432 ? 3.065 26.567 4.165 1.00 96.88 432 ASP A N 1
ATOM 3361 C CA . ASP A 1 432 ? 2.504 27.802 3.612 1.00 96.88 432 ASP A CA 1
ATOM 3362 C C . ASP A 1 432 ? 1.272 27.501 2.746 1.00 96.88 432 ASP A C 1
ATOM 3364 O O . ASP A 1 432 ? 0.188 28.034 2.985 1.00 96.88 432 ASP A O 1
ATOM 3368 N N . TYR A 1 433 ? 1.396 26.541 1.825 1.00 97.75 433 TYR A N 1
ATOM 3369 C CA . TYR A 1 433 ? 0.313 26.168 0.918 1.00 97.75 433 TYR A CA 1
ATOM 3370 C C . TYR A 1 433 ? -0.912 25.600 1.647 1.00 97.75 433 TYR A C 1
ATOM 3372 O O . TYR A 1 433 ? -2.042 26.004 1.376 1.00 97.75 433 TYR A O 1
ATOM 3380 N N . TYR A 1 434 ? -0.705 24.674 2.589 1.00 97.38 434 TYR A N 1
ATOM 3381 C CA . TYR A 1 434 ? -1.803 24.023 3.311 1.00 97.38 434 TYR A CA 1
ATOM 3382 C C . TYR A 1 434 ? -2.269 24.783 4.557 1.00 97.38 434 TYR A C 1
ATOM 3384 O O . TYR A 1 434 ? -3.204 24.341 5.222 1.00 97.38 434 TYR A O 1
ATOM 3392 N N . SER A 1 435 ? -1.688 25.950 4.856 1.00 96.25 435 SER A N 1
ATOM 3393 C CA . SER A 1 435 ? -2.246 26.850 5.868 1.00 96.25 435 SER A CA 1
ATOM 3394 C C . SER A 1 435 ? -3.591 27.440 5.431 1.00 96.25 435 SER A C 1
ATOM 3396 O O . SER A 1 435 ? -4.422 27.755 6.287 1.00 96.25 435 SER A O 1
ATOM 3398 N N . ASP A 1 436 ? -3.855 27.531 4.121 1.00 96.38 436 ASP A N 1
ATOM 3399 C CA . ASP A 1 436 ? -5.205 27.787 3.619 1.00 96.38 436 ASP A CA 1
ATOM 3400 C C . ASP A 1 436 ? -6.108 26.574 3.923 1.00 96.38 436 ASP A C 1
ATOM 3402 O O . ASP A 1 436 ? -5.896 25.486 3.372 1.00 96.38 436 ASP A O 1
ATOM 3406 N N . PRO A 1 437 ? -7.170 26.730 4.741 1.00 95.19 437 PRO A N 1
ATOM 3407 C CA . PRO A 1 437 ? -8.073 25.634 5.067 1.00 95.19 437 PRO A CA 1
ATOM 3408 C C . PRO A 1 437 ? -8.777 25.022 3.845 1.00 95.19 437 PRO A C 1
ATOM 3410 O O . PRO A 1 437 ? -9.346 23.938 3.971 1.00 95.19 437 PRO A O 1
ATOM 3413 N N . LYS A 1 438 ? -8.773 25.648 2.666 1.00 96.62 438 LYS A N 1
ATOM 3414 C CA . LYS A 1 438 ? -9.364 25.073 1.447 1.00 96.62 438 LYS A CA 1
ATOM 3415 C C . LYS A 1 438 ? -8.407 24.178 0.662 1.00 96.62 438 LYS A C 1
ATOM 3417 O O . LYS A 1 438 ? -8.876 23.274 -0.028 1.00 96.62 438 LYS A O 1
ATOM 3422 N N . ALA A 1 439 ? -7.095 24.360 0.814 1.00 97.81 439 ALA A N 1
ATOM 3423 C CA . ALA A 1 439 ? -6.094 23.710 -0.028 1.00 97.81 439 ALA A CA 1
ATOM 3424 C C . ALA A 1 439 ? -6.135 22.174 0.058 1.00 97.81 439 ALA A C 1
ATOM 3426 O O . ALA A 1 439 ? -6.123 21.493 -0.970 1.00 97.81 439 ALA A O 1
ATOM 3427 N N . LEU A 1 440 ? -6.231 21.605 1.269 1.00 98.38 440 LEU A N 1
ATOM 3428 C CA . LEU A 1 440 ? -6.281 20.148 1.426 1.00 98.38 440 LEU A CA 1
ATOM 3429 C C . LEU A 1 440 ? -7.599 19.526 0.923 1.00 98.38 440 LEU A C 1
ATOM 3431 O O . LEU A 1 440 ? -7.523 18.537 0.192 1.00 98.38 440 LEU A O 1
ATOM 3435 N N . PRO A 1 441 ? -8.794 20.075 1.232 1.00 98.38 441 PRO A N 1
ATOM 3436 C CA . PRO A 1 441 ? -10.039 19.653 0.587 1.00 98.38 441 PRO A CA 1
ATOM 3437 C C . PRO A 1 441 ? -9.992 19.702 -0.943 1.00 98.38 441 PRO A C 1
ATOM 3439 O O . PRO A 1 441 ? -10.427 18.763 -1.598 1.00 98.38 441 PRO A O 1
ATOM 3442 N N . GLU A 1 442 ? -9.420 20.749 -1.534 1.00 98.56 442 GLU A N 1
ATOM 3443 C CA . GLU A 1 442 ? -9.282 20.839 -2.991 1.00 98.56 442 GLU A CA 1
ATOM 3444 C C . GLU A 1 442 ? -8.315 19.783 -3.548 1.00 98.56 442 GLU A C 1
ATOM 3446 O O . GLU A 1 442 ? -8.571 19.195 -4.601 1.00 98.56 442 GLU A O 1
ATOM 3451 N N . ALA A 1 443 ? -7.213 19.497 -2.847 1.00 98.56 443 ALA A N 1
ATOM 3452 C CA . ALA A 1 443 ? -6.301 18.413 -3.209 1.00 98.56 443 ALA A CA 1
ATOM 3453 C C . ALA A 1 443 ? -6.974 17.034 -3.106 1.00 98.56 443 ALA A C 1
ATOM 3455 O O . ALA A 1 443 ? -6.779 16.191 -3.982 1.00 98.56 443 ALA A O 1
ATOM 3456 N N . PHE A 1 444 ? -7.802 16.823 -2.081 1.00 98.75 444 PHE A N 1
ATOM 3457 C CA . PHE A 1 444 ? -8.616 15.621 -1.925 1.00 98.75 444 PHE A CA 1
ATOM 3458 C C . PHE A 1 444 ? -9.590 15.437 -3.095 1.00 98.75 444 PHE A C 1
ATOM 3460 O O . PHE A 1 444 ? -9.627 14.368 -3.706 1.00 98.75 444 PHE A O 1
ATOM 3467 N N . GLU A 1 445 ? -10.309 16.492 -3.484 1.00 98.62 445 GLU A N 1
ATOM 3468 C CA . GLU A 1 445 ? -11.217 16.447 -4.633 1.00 98.62 445 GLU A CA 1
ATOM 3469 C C . GLU A 1 445 ? -10.479 16.133 -5.941 1.00 98.62 445 GLU A C 1
ATOM 3471 O O . GLU A 1 445 ? -11.003 15.406 -6.783 1.00 98.62 445 GLU A O 1
ATOM 3476 N N . LYS A 1 446 ? -9.233 16.593 -6.124 1.00 98.38 446 LYS A N 1
ATOM 3477 C CA . LYS A 1 446 ? -8.412 16.189 -7.284 1.00 98.38 446 LYS A CA 1
ATOM 3478 C C . LYS A 1 446 ? -8.149 14.679 -7.306 1.00 98.38 446 LYS A C 1
ATOM 3480 O O . LYS A 1 446 ? -8.182 14.089 -8.383 1.00 98.38 446 LYS A O 1
ATOM 3485 N N . VAL A 1 447 ? -7.921 14.045 -6.152 1.00 98.62 447 VAL A N 1
ATOM 3486 C CA . VAL A 1 447 ? -7.738 12.582 -6.054 1.00 98.62 447 VAL A CA 1
ATOM 3487 C C . VAL A 1 447 ? -9.029 11.846 -6.416 1.00 98.62 447 VAL A C 1
ATOM 3489 O O . VAL A 1 447 ? -8.997 10.919 -7.229 1.00 98.62 447 VAL A O 1
ATOM 3492 N N . VAL A 1 448 ? -10.168 12.287 -5.874 1.00 98.50 448 VAL A N 1
ATOM 3493 C CA . VAL A 1 448 ? -11.489 11.715 -6.186 1.00 98.50 448 VAL A CA 1
ATOM 3494 C C . VAL A 1 448 ? -11.791 11.848 -7.680 1.00 98.50 448 VAL A C 1
ATOM 3496 O O . VAL A 1 448 ? -12.047 10.846 -8.353 1.00 98.50 448 VAL A O 1
ATOM 3499 N N . ASN A 1 449 ? -11.681 13.062 -8.220 1.00 98.06 449 ASN A N 1
ATOM 3500 C CA . ASN A 1 449 ? -11.964 13.351 -9.623 1.00 98.06 449 ASN A CA 1
ATOM 3501 C C . ASN A 1 449 ? -11.045 12.577 -10.566 1.00 98.06 449 ASN A C 1
ATOM 3503 O O . ASN A 1 449 ? -11.526 12.044 -11.560 1.00 98.06 449 ASN A O 1
ATOM 3507 N N . PHE A 1 450 ? -9.760 12.425 -10.230 1.00 97.81 450 PHE A N 1
ATOM 3508 C CA . PHE A 1 450 ? -8.837 11.635 -11.040 1.00 97.81 450 PHE A CA 1
ATOM 3509 C C . PHE A 1 450 ? -9.294 10.177 -11.187 1.00 97.81 450 PHE A C 1
ATOM 3511 O O . PHE A 1 450 ? -9.333 9.662 -12.302 1.00 97.81 450 PHE A O 1
ATOM 3518 N N . THR A 1 451 ? -9.670 9.509 -10.089 1.00 96.75 451 THR A N 1
ATOM 3519 C CA . THR A 1 451 ? -10.140 8.110 -10.158 1.00 96.75 451 THR A CA 1
ATOM 3520 C C . THR A 1 451 ? -11.431 7.977 -10.962 1.00 96.75 451 THR A C 1
ATOM 3522 O O . THR A 1 451 ? -11.574 7.056 -11.770 1.00 96.75 451 THR A O 1
ATOM 3525 N N . HIS A 1 452 ? -12.343 8.939 -10.804 1.00 95.25 452 HIS A N 1
ATOM 3526 C CA . HIS A 1 452 ? -13.567 9.004 -11.586 1.00 95.25 452 HIS A CA 1
ATOM 3527 C C . HIS A 1 452 ? -13.260 9.183 -13.077 1.00 95.25 452 HIS A C 1
ATOM 3529 O O . HIS A 1 452 ? -13.748 8.396 -13.886 1.00 95.25 452 HIS A O 1
ATOM 3535 N N . ASP A 1 453 ? -12.412 10.147 -13.436 1.00 96.06 453 ASP A N 1
ATOM 3536 C CA . ASP A 1 453 ? -12.034 10.440 -14.817 1.00 96.06 453 ASP A CA 1
ATOM 3537 C C . ASP A 1 453 ? -11.307 9.272 -15.481 1.00 96.06 453 ASP A C 1
ATOM 3539 O O . ASP A 1 453 ? -11.655 8.909 -16.605 1.00 96.06 453 ASP A O 1
ATOM 3543 N N . TYR A 1 454 ? -10.373 8.631 -14.773 1.00 97.25 454 TYR A N 1
ATOM 3544 C CA . TYR A 1 454 ? -9.686 7.435 -15.258 1.00 97.25 454 TYR A CA 1
ATOM 3545 C C . TYR A 1 454 ? -10.681 6.333 -15.611 1.00 97.25 454 TYR A C 1
ATOM 3547 O O . TYR A 1 454 ? -10.621 5.762 -16.693 1.00 97.25 454 TYR A O 1
ATOM 3555 N N . SER A 1 455 ? -11.667 6.089 -14.748 1.00 96.44 455 SER A N 1
ATOM 3556 C CA . SER A 1 455 ? -12.650 5.022 -14.938 1.00 96.44 455 SER A CA 1
ATOM 3557 C C . SER A 1 455 ? -13.675 5.262 -16.062 1.00 96.44 455 SER A C 1
ATOM 3559 O O . SER A 1 455 ? -14.464 4.368 -16.358 1.00 96.44 455 SER A O 1
ATOM 3561 N N . LYS A 1 456 ? -13.719 6.450 -16.690 1.00 95.50 456 LYS A N 1
ATOM 3562 C CA . LYS A 1 456 ? -14.752 6.808 -17.688 1.00 95.50 456 LYS A CA 1
ATOM 3563 C C . LYS A 1 456 ? -14.632 6.081 -19.020 1.00 95.50 456 LYS A C 1
ATOM 3565 O O . LYS A 1 456 ? -15.625 6.021 -19.739 1.00 95.50 456 LYS A O 1
ATOM 3570 N N . TYR A 1 457 ? -13.449 5.569 -19.360 1.00 95.00 457 TYR A N 1
ATOM 3571 C CA . TYR A 1 457 ? -13.198 4.954 -20.667 1.00 95.00 457 TYR A CA 1
ATOM 3572 C C . TYR A 1 457 ? -14.199 3.836 -21.000 1.00 95.00 457 TYR A C 1
ATOM 3574 O O . TYR A 1 457 ? -14.705 3.775 -22.118 1.00 95.00 457 TYR A O 1
ATOM 3582 N N . MET A 1 458 ? -14.515 2.984 -20.023 1.00 94.38 458 MET A N 1
ATOM 3583 C CA . MET A 1 458 ? -15.460 1.887 -20.185 1.00 94.38 458 MET A CA 1
ATOM 3584 C C . MET A 1 458 ? -16.425 1.862 -19.004 1.00 94.38 458 MET A C 1
ATOM 3586 O O . MET A 1 458 ? -16.003 1.792 -17.852 1.00 94.38 458 MET A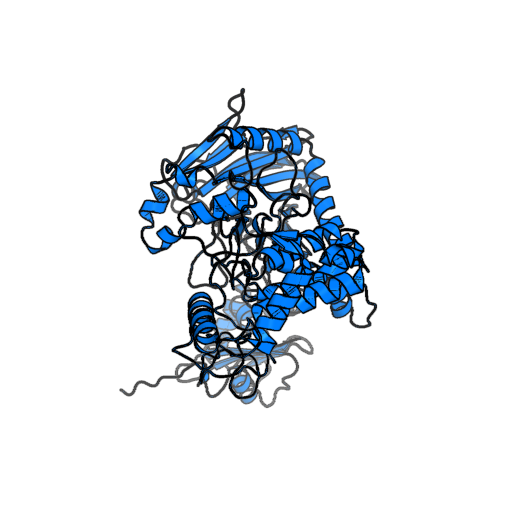 O 1
ATOM 3590 N N . LYS A 1 459 ? -17.726 1.890 -19.304 1.00 96.06 459 LYS A N 1
ATOM 3591 C CA . LYS A 1 459 ? -18.801 1.697 -18.330 1.00 96.06 459 LYS A CA 1
ATOM 3592 C C . LYS A 1 459 ? -19.779 0.656 -18.855 1.00 96.06 459 LYS A C 1
ATOM 3594 O O . LYS A 1 459 ? -20.163 0.701 -20.022 1.00 96.06 459 LYS A O 1
ATOM 3599 N N . ILE A 1 460 ? -20.184 -0.260 -17.987 1.00 97.56 460 ILE A N 1
ATOM 3600 C CA . ILE A 1 460 ? -21.208 -1.265 -18.258 1.00 97.56 460 ILE A CA 1
ATOM 3601 C C . ILE A 1 460 ? -22.483 -0.955 -17.474 1.00 97.56 460 ILE A C 1
ATOM 3603 O O . ILE A 1 460 ? -22.451 -0.260 -16.456 1.00 97.56 460 ILE A O 1
ATOM 3607 N N . THR A 1 461 ? -23.598 -1.507 -17.944 1.00 97.94 461 THR A N 1
ATOM 3608 C CA . THR A 1 461 ? -24.841 -1.614 -17.179 1.00 97.94 461 THR A CA 1
ATOM 3609 C C . THR A 1 461 ? -25.177 -3.088 -17.014 1.00 97.94 461 THR A C 1
ATOM 3611 O O . THR A 1 461 ? -25.149 -3.837 -17.990 1.00 97.94 461 THR A O 1
ATOM 3614 N N . HIS A 1 462 ? -25.478 -3.502 -15.790 1.00 97.75 462 HIS A N 1
ATOM 3615 C CA . HIS A 1 462 ? -25.737 -4.885 -15.424 1.00 97.75 462 HIS A CA 1
ATOM 3616 C C . HIS A 1 462 ? -26.821 -4.975 -14.336 1.00 97.75 462 HIS A C 1
ATOM 3618 O O . HIS A 1 462 ? -27.075 -4.011 -13.604 1.00 97.75 462 HIS A O 1
ATOM 3624 N N . GLU A 1 463 ? -27.490 -6.128 -14.248 1.00 97.50 463 GLU A N 1
ATOM 3625 C CA . GLU A 1 463 ? -28.508 -6.390 -13.220 1.00 97.50 463 GLU A CA 1
ATOM 3626 C C . GLU A 1 463 ? -27.884 -6.575 -11.829 1.00 97.50 463 GLU A C 1
ATOM 3628 O O . GLU A 1 463 ? -28.379 -6.024 -10.849 1.00 97.50 463 GLU A O 1
ATOM 3633 N N . ASP A 1 464 ? -26.743 -7.267 -11.759 1.00 97.38 464 ASP A N 1
ATOM 3634 C CA . ASP A 1 464 ? -25.894 -7.314 -10.568 1.00 97.38 464 ASP A CA 1
ATOM 3635 C C . ASP A 1 464 ? -25.117 -5.996 -10.414 1.00 97.38 464 ASP A C 1
ATOM 3637 O O . ASP A 1 464 ? -24.172 -5.712 -11.158 1.00 97.38 464 ASP A O 1
ATOM 3641 N N . LYS A 1 465 ? -25.524 -5.194 -9.424 1.00 96.38 465 LYS A N 1
ATOM 3642 C CA . LYS A 1 465 ? -24.927 -3.888 -9.112 1.00 96.38 465 LYS A CA 1
ATOM 3643 C C . LYS A 1 465 ? -23.563 -3.966 -8.432 1.00 96.38 465 LYS A C 1
ATOM 3645 O O . LYS A 1 465 ? -22.778 -3.022 -8.553 1.00 96.38 465 LYS A O 1
ATOM 3650 N N . ASN A 1 466 ? -23.231 -5.086 -7.797 1.00 95.81 466 ASN A N 1
ATOM 3651 C CA . ASN A 1 466 ? -21.886 -5.308 -7.274 1.00 95.81 466 ASN A CA 1
ATOM 3652 C C . ASN A 1 466 ? -20.915 -5.561 -8.429 1.00 95.81 466 ASN A C 1
ATOM 3654 O O . ASN A 1 466 ? -19.848 -4.952 -8.482 1.00 95.81 466 ASN A O 1
ATOM 3658 N N . PHE A 1 467 ? -21.314 -6.380 -9.405 1.00 97.69 467 PHE A N 1
ATOM 3659 C CA . PHE A 1 467 ? -20.526 -6.579 -10.621 1.00 97.69 467 PHE A CA 1
ATOM 3660 C C . PHE A 1 467 ? -20.387 -5.285 -11.441 1.00 97.69 467 PHE A C 1
ATOM 3662 O O . PHE A 1 467 ? -19.283 -4.939 -11.864 1.00 97.69 467 PHE A O 1
ATOM 3669 N N . GLU A 1 468 ? -21.481 -4.531 -11.610 1.00 98.00 468 GLU A N 1
ATOM 3670 C CA . GLU A 1 468 ? -21.469 -3.233 -12.299 1.00 98.00 468 GLU A CA 1
ATOM 3671 C C . GLU A 1 468 ? -20.472 -2.263 -11.655 1.00 98.00 468 GLU A C 1
ATOM 3673 O O . GLU A 1 468 ? -19.620 -1.708 -12.348 1.00 98.00 468 GLU A O 1
ATOM 3678 N N . SER A 1 469 ? -20.530 -2.079 -10.333 1.00 97.19 469 SER A N 1
ATOM 3679 C CA . SER A 1 469 ? -19.630 -1.158 -9.633 1.00 97.19 469 SER A CA 1
ATOM 3680 C C . SER A 1 469 ? -18.176 -1.646 -9.604 1.00 97.19 469 SER A C 1
ATOM 3682 O O . SER A 1 469 ? -17.255 -0.832 -9.732 1.00 97.19 469 SER A O 1
ATOM 3684 N N . TYR A 1 470 ? -17.947 -2.963 -9.532 1.00 97.94 470 TYR A N 1
ATOM 3685 C CA . TYR A 1 470 ? -16.613 -3.550 -9.634 1.00 97.94 470 TYR A CA 1
ATOM 3686 C C . TYR A 1 470 ? -15.957 -3.242 -10.984 1.00 97.94 470 TYR A C 1
ATOM 3688 O O . TYR A 1 470 ? -14.863 -2.675 -11.015 1.00 97.94 470 TYR A O 1
ATOM 3696 N N . VAL A 1 471 ? -16.635 -3.560 -12.093 1.00 98.12 471 VAL A N 1
ATOM 3697 C CA . VAL A 1 471 ? -16.120 -3.319 -13.451 1.00 98.12 471 VAL A CA 1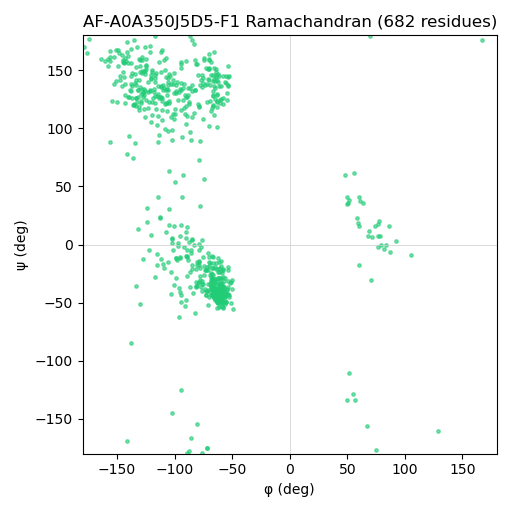
ATOM 3698 C C . VAL A 1 471 ? -15.979 -1.825 -13.729 1.00 98.12 471 VAL A C 1
ATOM 3700 O O . VAL A 1 471 ? -15.004 -1.403 -14.346 1.00 98.12 471 VAL A O 1
ATOM 3703 N N . ASN A 1 472 ? -16.927 -1.014 -13.257 1.00 97.88 472 ASN A N 1
ATOM 3704 C CA . ASN A 1 472 ? -16.941 0.411 -13.553 1.00 97.88 472 ASN A CA 1
ATOM 3705 C C . ASN A 1 472 ? -15.941 1.212 -12.719 1.00 97.88 472 ASN A C 1
ATOM 3707 O O . ASN A 1 472 ? -15.488 2.240 -13.214 1.00 97.88 472 ASN A O 1
ATOM 3711 N N . ASN A 1 473 ? -15.617 0.812 -11.483 1.00 97.44 473 ASN A N 1
ATOM 3712 C CA . ASN A 1 473 ? -14.853 1.660 -10.555 1.00 97.44 473 ASN A CA 1
ATOM 3713 C C . ASN A 1 473 ? -13.650 0.938 -9.922 1.00 97.44 473 ASN A C 1
ATOM 3715 O O . ASN A 1 473 ? -12.532 1.450 -9.995 1.00 97.44 473 ASN A O 1
ATOM 3719 N N . ASN A 1 474 ? -13.842 -0.252 -9.340 1.00 98.44 474 ASN A N 1
ATOM 3720 C CA . ASN A 1 474 ? -12.785 -0.956 -8.595 1.00 98.44 474 ASN A CA 1
ATOM 3721 C C . ASN A 1 474 ? -11.683 -1.504 -9.507 1.00 98.44 474 ASN A C 1
ATOM 3723 O O . ASN A 1 474 ? -10.503 -1.232 -9.288 1.00 98.44 474 ASN A O 1
ATOM 3727 N N . LEU A 1 475 ? -12.065 -2.249 -10.546 1.00 98.56 475 LEU A N 1
ATOM 3728 C CA . LEU A 1 475 ? -11.127 -2.874 -11.473 1.00 98.56 475 LEU A CA 1
ATOM 3729 C C . LEU A 1 475 ? -10.279 -1.840 -12.242 1.00 98.56 475 LEU A C 1
ATOM 3731 O O . LEU A 1 475 ? -9.062 -2.022 -12.297 1.00 98.56 475 LEU A O 1
ATOM 3735 N N . PRO A 1 476 ? -10.833 -0.724 -12.767 1.00 98.44 476 PRO A N 1
ATOM 3736 C CA . PRO A 1 476 ? -10.021 0.337 -13.358 1.00 98.44 476 PRO A CA 1
ATOM 3737 C C . PRO A 1 476 ? -8.977 0.888 -12.384 1.00 98.44 476 PRO A C 1
ATOM 3739 O O . PRO A 1 476 ? -7.813 1.030 -12.748 1.00 98.44 476 PRO A O 1
ATOM 3742 N N . PHE A 1 477 ? -9.352 1.149 -11.127 1.00 98.62 477 PHE A N 1
ATOM 3743 C CA . PHE A 1 477 ? -8.387 1.621 -10.135 1.00 98.62 477 PHE A CA 1
ATOM 3744 C C . PHE A 1 477 ? -7.291 0.585 -9.848 1.00 98.62 477 PHE A C 1
ATOM 3746 O O . PHE A 1 477 ? -6.120 0.948 -9.768 1.00 98.62 477 PHE A O 1
ATOM 3753 N N . GLN A 1 478 ? -7.640 -0.699 -9.752 1.00 98.69 478 GLN A N 1
ATOM 3754 C CA . GLN A 1 478 ? -6.659 -1.770 -9.578 1.00 98.69 478 GLN A CA 1
ATOM 3755 C C . GLN A 1 478 ? -5.668 -1.831 -10.753 1.00 98.69 478 GLN A C 1
ATOM 3757 O O . GLN A 1 478 ? -4.461 -1.895 -10.529 1.00 98.69 478 GLN A O 1
ATOM 3762 N N . VAL A 1 479 ? -6.157 -1.747 -11.994 1.00 98.62 479 VAL A N 1
ATOM 3763 C CA . VAL A 1 479 ? -5.324 -1.722 -13.211 1.00 98.62 479 VAL A CA 1
ATOM 3764 C C . VAL A 1 479 ? -4.421 -0.484 -13.247 1.00 98.62 479 VAL A C 1
ATOM 3766 O O . VAL A 1 479 ? -3.238 -0.586 -13.589 1.00 98.62 479 VAL A O 1
ATOM 3769 N N . PHE A 1 480 ? -4.941 0.680 -12.840 1.00 98.56 480 PHE A N 1
ATOM 3770 C CA . PHE A 1 480 ? -4.134 1.885 -12.655 1.00 98.56 480 PHE A CA 1
ATOM 3771 C C . PHE A 1 480 ? -3.017 1.630 -11.641 1.00 98.56 480 PHE A C 1
ATOM 3773 O O . PHE A 1 480 ? -1.850 1.803 -11.973 1.00 98.56 480 PHE A O 1
ATOM 3780 N N . TYR A 1 481 ? -3.356 1.155 -10.439 1.00 98.81 481 TYR A N 1
ATOM 3781 C CA . TYR A 1 481 ? -2.399 0.879 -9.368 1.00 98.81 481 TYR A CA 1
ATOM 3782 C C . TYR A 1 481 ? -1.296 -0.088 -9.823 1.00 98.81 481 TYR A C 1
ATOM 3784 O O . TYR A 1 481 ? -0.110 0.212 -9.676 1.00 98.81 481 TYR A O 1
ATOM 3792 N N . GLN A 1 482 ? -1.669 -1.212 -10.440 1.00 98.69 482 GLN A N 1
ATOM 3793 C CA . GLN A 1 482 ? -0.731 -2.230 -10.917 1.00 98.69 482 GLN A CA 1
ATOM 3794 C C . GLN A 1 482 ? 0.186 -1.716 -12.032 1.00 98.69 482 GLN A C 1
ATOM 3796 O O . GLN A 1 482 ? 1.360 -2.063 -12.038 1.00 98.69 482 GLN A O 1
ATOM 3801 N N . THR A 1 483 ? -0.265 -0.793 -12.886 1.00 98.56 483 THR A N 1
ATOM 3802 C CA . THR A 1 483 ? 0.609 -0.202 -13.919 1.00 98.56 483 THR A CA 1
ATOM 3803 C C . THR A 1 483 ? 1.826 0.519 -13.325 1.00 98.56 483 THR A C 1
ATOM 3805 O O . THR A 1 483 ? 2.899 0.505 -13.922 1.00 98.56 483 THR A O 1
ATOM 3808 N N . PHE A 1 484 ? 1.688 1.146 -12.152 1.00 98.06 484 PHE A N 1
ATOM 3809 C CA . PHE A 1 484 ? 2.792 1.857 -11.492 1.00 98.06 484 PHE A CA 1
ATOM 3810 C C . PHE A 1 484 ? 3.509 1.005 -10.449 1.00 98.06 484 PHE A C 1
ATOM 3812 O O . PHE A 1 484 ? 4.729 1.068 -10.335 1.00 98.06 484 PHE A O 1
ATOM 3819 N N . VAL A 1 485 ? 2.763 0.232 -9.658 1.00 97.44 485 VAL A N 1
ATOM 3820 C CA . VAL A 1 485 ? 3.324 -0.561 -8.556 1.00 97.44 485 VAL A CA 1
ATOM 3821 C C . VAL A 1 485 ? 3.842 -1.916 -9.037 1.00 97.44 485 VAL A C 1
ATOM 3823 O O . VAL A 1 485 ? 4.679 -2.521 -8.363 1.00 97.44 485 VAL A O 1
ATOM 3826 N N . SER A 1 486 ? 3.385 -2.403 -10.191 1.00 97.12 486 SER A N 1
ATOM 3827 C CA . SER A 1 486 ? 3.605 -3.766 -10.670 1.00 97.12 486 SER A CA 1
ATOM 3828 C C . SER A 1 486 ? 3.203 -4.768 -9.581 1.00 97.12 486 SER A C 1
ATOM 3830 O O . SER A 1 486 ? 2.021 -4.893 -9.250 1.00 97.12 486 SER A O 1
ATOM 3832 N N . ARG A 1 487 ? 4.171 -5.460 -8.977 1.00 97.75 487 ARG A N 1
ATOM 3833 C CA . ARG A 1 487 ? 3.982 -6.380 -7.848 1.00 97.75 487 ARG A CA 1
ATOM 3834 C C . ARG A 1 487 ? 4.867 -5.989 -6.656 1.00 97.75 487 ARG A C 1
ATOM 3836 O O . ARG A 1 487 ? 5.348 -6.873 -5.955 1.00 97.75 487 ARG A O 1
ATOM 3843 N N . SER A 1 488 ? 5.145 -4.692 -6.462 1.00 97.06 488 SER A N 1
ATOM 3844 C CA . SER A 1 488 ? 6.137 -4.185 -5.487 1.00 97.06 488 SER A CA 1
ATOM 3845 C C . SER A 1 488 ? 5.570 -3.688 -4.149 1.00 97.06 488 SER A C 1
ATOM 3847 O O . SER A 1 488 ? 6.338 -3.470 -3.210 1.00 97.06 488 SER A O 1
ATOM 3849 N N . LEU A 1 489 ? 4.247 -3.524 -4.029 1.00 98.06 489 LEU A N 1
ATOM 3850 C CA . LEU A 1 489 ? 3.579 -3.243 -2.757 1.00 98.06 489 LEU A CA 1
ATOM 3851 C C . LEU A 1 489 ? 2.120 -3.714 -2.762 1.00 98.06 489 LEU A C 1
ATOM 3853 O O . LEU A 1 489 ? 1.314 -3.244 -3.565 1.00 98.06 489 LEU A O 1
ATOM 3857 N N . ASP A 1 490 ? 1.789 -4.561 -1.794 1.00 96.31 490 ASP A N 1
ATOM 3858 C CA . ASP A 1 490 ? 0.431 -4.835 -1.316 1.00 96.31 490 ASP A CA 1
ATOM 3859 C C . ASP A 1 490 ? 0.466 -5.003 0.220 1.00 96.31 490 ASP A C 1
ATOM 3861 O O . ASP A 1 490 ? 1.472 -4.682 0.860 1.00 96.31 490 ASP A O 1
ATOM 3865 N N . TRP A 1 491 ? -0.615 -5.482 0.840 1.00 98.00 491 TRP A N 1
ATOM 3866 C CA . TRP A 1 491 ? -0.657 -5.714 2.288 1.00 98.00 491 TRP A CA 1
ATOM 3867 C C . TRP A 1 491 ? 0.449 -6.660 2.809 1.00 98.00 491 TRP A C 1
ATOM 3869 O O . TRP A 1 491 ? 1.069 -6.403 3.842 1.00 98.00 491 TRP A O 1
ATOM 3879 N N . THR A 1 492 ? 0.748 -7.730 2.079 1.00 97.94 492 THR A N 1
ATOM 3880 C CA . THR A 1 492 ? 1.745 -8.763 2.417 1.00 97.94 492 THR A CA 1
ATOM 3881 C C . THR A 1 492 ? 2.997 -8.737 1.539 1.00 97.94 492 THR A C 1
ATOM 3883 O O . THR A 1 492 ? 4.050 -9.227 1.951 1.00 97.94 492 THR A O 1
ATOM 3886 N N . GLN A 1 493 ? 2.929 -8.123 0.361 1.00 97.81 493 GLN A N 1
ATOM 3887 C CA . GLN A 1 493 ? 4.066 -7.851 -0.498 1.00 97.81 493 GLN A CA 1
ATOM 3888 C C . GLN A 1 493 ? 4.825 -6.644 0.045 1.00 97.81 493 GLN A C 1
ATOM 3890 O O . GLN A 1 493 ? 4.558 -5.493 -0.292 1.00 97.81 493 GLN A O 1
ATOM 3895 N N . LYS A 1 494 ? 5.778 -6.940 0.926 1.00 96.38 494 LYS A N 1
ATOM 3896 C CA . LYS A 1 494 ? 6.589 -5.950 1.640 1.00 96.38 494 LYS A CA 1
ATOM 3897 C C . LYS A 1 494 ? 8.018 -5.868 1.090 1.00 96.38 494 LYS A C 1
ATOM 3899 O O . LYS A 1 494 ? 8.728 -4.911 1.390 1.00 96.38 494 LYS A O 1
ATOM 3904 N N . GLY A 1 495 ? 8.456 -6.851 0.303 1.00 94.94 495 GLY A N 1
ATOM 3905 C CA . GLY A 1 495 ? 9.826 -6.955 -0.211 1.00 94.94 495 GLY A CA 1
ATOM 3906 C C . GLY A 1 495 ? 10.187 -5.886 -1.220 1.00 94.94 495 GLY A C 1
ATOM 3907 O O . GLY A 1 495 ? 9.320 -5.326 -1.886 1.00 94.94 495 GLY A O 1
ATOM 3908 N N . TYR A 1 496 ? 11.488 -5.639 -1.353 1.00 95.81 496 TYR A N 1
ATOM 3909 C CA . TYR A 1 496 ? 12.000 -4.989 -2.546 1.00 95.81 496 TYR A CA 1
ATOM 3910 C C . TYR A 1 496 ? 11.728 -5.887 -3.754 1.00 95.81 496 TYR A C 1
ATOM 3912 O O . TYR A 1 496 ? 12.139 -7.050 -3.780 1.00 95.81 496 TYR A O 1
ATOM 3920 N N . ARG A 1 497 ? 11.031 -5.340 -4.748 1.00 96.50 497 ARG A N 1
ATOM 3921 C CA . ARG A 1 497 ? 10.852 -5.943 -6.067 1.00 96.50 497 ARG A CA 1
ATOM 3922 C C . ARG A 1 497 ? 10.992 -4.860 -7.121 1.00 96.50 497 ARG A C 1
ATOM 3924 O O . ARG A 1 497 ? 10.482 -3.754 -6.955 1.00 96.50 497 ARG A O 1
ATOM 3931 N N . GLU A 1 498 ? 11.683 -5.212 -8.191 1.00 96.69 498 GLU A N 1
ATOM 3932 C CA . GLU A 1 498 ? 11.788 -4.391 -9.392 1.00 96.69 498 GLU A CA 1
ATOM 3933 C C . GLU A 1 498 ? 10.593 -4.641 -10.319 1.00 96.69 498 GLU A C 1
ATOM 3935 O O . GLU A 1 498 ? 9.734 -5.482 -10.037 1.00 96.69 498 GLU A O 1
ATOM 3940 N N . ILE A 1 499 ? 10.526 -3.882 -11.410 1.00 98.12 499 ILE A N 1
ATOM 3941 C CA . ILE A 1 499 ? 9.518 -4.072 -12.447 1.00 98.12 499 ILE A CA 1
ATOM 3942 C C . ILE A 1 499 ? 9.983 -5.238 -13.319 1.00 98.12 499 ILE A C 1
ATOM 3944 O O . ILE A 1 499 ? 11.059 -5.174 -13.914 1.00 98.12 499 ILE A O 1
ATOM 3948 N N . GLY A 1 500 ? 9.171 -6.290 -13.401 1.00 97.88 500 GLY A N 1
ATOM 3949 C CA . GLY A 1 500 ? 9.401 -7.375 -14.351 1.00 97.88 500 GLY A CA 1
ATOM 3950 C C . GLY A 1 500 ? 9.065 -6.920 -15.768 1.00 97.88 500 GLY A C 1
ATOM 3951 O O . GLY A 1 500 ? 8.036 -6.275 -15.984 1.00 97.88 500 GLY A O 1
ATOM 3952 N N . PHE A 1 501 ? 9.893 -7.274 -16.750 1.00 98.62 501 PHE A N 1
ATOM 3953 C CA . PHE A 1 501 ? 9.644 -6.947 -18.155 1.00 98.62 501 PHE A CA 1
ATOM 3954 C C . PHE A 1 501 ? 8.281 -7.488 -18.609 1.00 98.62 501 PHE A C 1
ATOM 3956 O O . PHE A 1 501 ? 7.468 -6.749 -19.169 1.00 98.62 501 PHE A O 1
ATOM 3963 N N . ARG A 1 502 ? 7.986 -8.739 -18.242 1.00 97.75 502 ARG A N 1
ATOM 3964 C CA . ARG A 1 502 ? 6.699 -9.425 -18.417 1.00 97.75 502 ARG A CA 1
ATOM 3965 C C . ARG A 1 502 ? 5.477 -8.643 -17.926 1.00 97.75 502 ARG A C 1
ATOM 3967 O O . ARG A 1 502 ? 4.396 -8.776 -18.500 1.00 97.75 502 ARG A O 1
ATOM 3974 N N . GLU A 1 503 ? 5.626 -7.807 -16.901 1.00 97.94 503 GLU A N 1
ATOM 3975 C CA . GLU A 1 503 ? 4.513 -7.062 -16.295 1.00 97.94 503 GLU A CA 1
ATOM 3976 C C . GLU A 1 503 ? 4.054 -5.864 -17.146 1.00 97.94 503 GLU A C 1
ATOM 3978 O O . GLU A 1 503 ? 3.100 -5.178 -16.784 1.00 97.94 503 GLU A O 1
ATOM 3983 N N . ILE A 1 504 ? 4.634 -5.666 -18.343 1.00 98.44 504 ILE A N 1
ATOM 3984 C CA . ILE A 1 504 ? 4.035 -4.824 -19.398 1.00 98.44 504 ILE A CA 1
ATOM 3985 C C . ILE A 1 504 ? 2.591 -5.234 -19.727 1.00 98.44 504 ILE A C 1
ATOM 3987 O O . ILE A 1 504 ? 1.829 -4.437 -20.268 1.00 98.44 504 ILE A O 1
ATOM 3991 N N . GLN A 1 505 ? 2.185 -6.454 -19.369 1.00 98.56 505 GLN A N 1
ATOM 3992 C CA . GLN A 1 505 ? 0.800 -6.915 -19.450 1.00 98.56 505 GLN A CA 1
ATOM 3993 C C . GLN A 1 505 ? -0.193 -5.987 -18.735 1.00 98.56 505 GLN A C 1
ATOM 3995 O O . GLN A 1 505 ? -1.307 -5.815 -19.226 1.00 98.56 505 GLN A O 1
ATOM 4000 N N . ASP A 1 506 ? 0.203 -5.308 -17.653 1.00 98.50 506 ASP A N 1
ATOM 4001 C CA . ASP A 1 506 ? -0.667 -4.328 -16.988 1.00 98.50 506 ASP A CA 1
ATOM 4002 C C . ASP A 1 506 ? -0.987 -3.138 -17.926 1.00 98.50 506 ASP A C 1
ATOM 4004 O O . ASP A 1 506 ? -2.098 -2.592 -17.918 1.00 98.50 506 ASP A O 1
ATOM 4008 N N . ILE A 1 507 ? -0.052 -2.788 -18.822 1.00 98.19 507 ILE A N 1
ATOM 4009 C CA . ILE A 1 507 ? -0.232 -1.752 -19.851 1.00 98.19 507 ILE A CA 1
ATOM 4010 C C . ILE A 1 507 ? -1.236 -2.190 -20.920 1.00 98.19 507 ILE A C 1
ATOM 4012 O O . ILE A 1 507 ? -1.910 -1.330 -21.490 1.00 98.19 507 ILE A O 1
ATOM 4016 N N . PHE A 1 508 ? -1.420 -3.496 -21.157 1.00 98.62 508 PHE A N 1
ATOM 4017 C CA . PHE A 1 508 ? -2.396 -3.986 -22.140 1.00 98.62 508 PHE A CA 1
ATOM 4018 C C . PHE A 1 508 ? -3.802 -3.496 -21.817 1.00 98.62 508 PHE A C 1
ATOM 4020 O O . PHE A 1 508 ? -4.549 -3.188 -22.735 1.00 98.62 508 PHE A O 1
ATOM 4027 N N . ALA A 1 509 ? -4.152 -3.401 -20.534 1.00 98.06 509 ALA A N 1
ATOM 4028 C CA . ALA A 1 509 ? -5.431 -2.862 -20.098 1.00 98.06 509 ALA A CA 1
ATOM 4029 C C . ALA A 1 509 ? -5.363 -1.345 -19.874 1.00 98.06 509 ALA A C 1
ATOM 4031 O O . ALA A 1 509 ? -6.226 -0.609 -20.356 1.00 98.06 509 ALA A O 1
ATOM 4032 N N . SER A 1 510 ? -4.340 -0.853 -19.167 1.00 98.38 510 SER A N 1
ATOM 4033 C CA . SER A 1 510 ? -4.306 0.548 -18.733 1.00 98.38 510 SER A CA 1
ATOM 4034 C C . SER A 1 510 ? -4.133 1.550 -19.877 1.00 98.38 510 SER A C 1
ATOM 4036 O O . SER A 1 510 ? -4.604 2.685 -19.757 1.00 98.38 510 SER A O 1
ATOM 4038 N N . MET A 1 511 ? -3.541 1.143 -21.011 1.00 98.12 511 MET A N 1
ATOM 4039 C CA . MET A 1 511 ? -3.337 2.029 -22.163 1.00 98.12 511 MET A CA 1
ATOM 4040 C C . MET A 1 511 ? -4.638 2.632 -22.693 1.00 98.12 511 MET A C 1
ATOM 4042 O O . MET A 1 511 ? -4.652 3.797 -23.085 1.00 98.12 511 MET A O 1
ATOM 4046 N N . TYR A 1 512 ? -5.734 1.871 -22.670 1.00 97.94 512 TYR A N 1
ATOM 4047 C CA . TYR A 1 512 ? -7.018 2.331 -23.182 1.00 97.94 512 TYR A CA 1
ATOM 4048 C C . TYR A 1 512 ? -7.614 3.425 -22.292 1.00 97.94 512 TYR A C 1
ATOM 4050 O O . TYR A 1 512 ? -8.086 4.445 -22.793 1.00 97.94 512 TYR A O 1
ATOM 4058 N N . TYR A 1 513 ? -7.505 3.262 -20.972 1.00 98.12 513 TYR A N 1
ATOM 4059 C CA . TYR A 1 513 ? -7.925 4.269 -20.001 1.00 98.12 513 TYR A CA 1
ATOM 4060 C C . TYR A 1 513 ? -7.092 5.552 -20.128 1.00 98.12 513 TYR A C 1
ATOM 4062 O O . TYR A 1 513 ? -7.650 6.646 -20.205 1.00 98.12 513 TYR A O 1
ATOM 4070 N N . PHE A 1 514 ? -5.764 5.436 -20.249 1.00 97.88 514 PHE A N 1
ATOM 4071 C CA . PHE A 1 514 ? -4.904 6.600 -20.482 1.00 97.88 514 PHE A CA 1
ATOM 4072 C C . PHE A 1 514 ? -5.221 7.297 -21.805 1.00 97.88 514 PHE A C 1
ATOM 4074 O O . PHE A 1 514 ? -5.362 8.519 -21.833 1.00 97.88 514 PHE A O 1
ATOM 4081 N N . ALA A 1 515 ? -5.384 6.548 -22.896 1.00 95.38 515 ALA A N 1
ATOM 4082 C CA . ALA A 1 515 ? -5.762 7.111 -24.188 1.00 95.38 515 ALA A CA 1
ATOM 4083 C C . ALA A 1 515 ? -7.132 7.809 -24.127 1.00 95.38 515 ALA A C 1
ATOM 4085 O O . ALA A 1 515 ? -7.271 8.904 -24.669 1.00 95.38 515 ALA A O 1
ATOM 4086 N N . GLY A 1 516 ? -8.105 7.232 -23.410 1.00 94.38 516 GLY A N 1
ATOM 4087 C CA . GLY A 1 516 ? -9.422 7.829 -23.162 1.00 94.38 516 GLY A CA 1
ATOM 4088 C C . GLY A 1 516 ? -9.366 9.148 -22.381 1.00 94.38 516 GLY A C 1
ATOM 4089 O O . GLY A 1 516 ? -10.194 10.026 -22.605 1.00 94.38 516 GLY A O 1
ATOM 4090 N N . MET A 1 517 ? -8.351 9.331 -21.533 1.00 95.50 517 MET A N 1
ATOM 4091 C CA . MET A 1 517 ? -8.047 10.603 -20.860 1.00 95.50 517 MET A CA 1
ATOM 4092 C C . MET A 1 517 ? -7.193 11.567 -21.706 1.00 95.50 517 MET A C 1
ATOM 4094 O O . MET A 1 517 ? -6.767 12.610 -21.208 1.00 95.50 517 MET A O 1
ATOM 4098 N N . GLY A 1 518 ? -6.873 11.223 -22.958 1.00 95.38 518 GLY A N 1
ATOM 4099 C CA . GLY A 1 518 ? -5.971 12.005 -23.810 1.00 95.38 518 GLY A CA 1
ATOM 4100 C C . GLY A 1 518 ? -4.485 11.894 -23.435 1.00 95.38 518 GLY A C 1
ATOM 4101 O O . GLY A 1 518 ? -3.674 12.690 -23.894 1.00 95.38 518 GLY A O 1
ATOM 4102 N N . GLN A 1 519 ? -4.097 10.905 -22.626 1.00 96.88 519 GLN A N 1
ATOM 4103 C CA . GLN A 1 519 ? -2.735 10.707 -22.108 1.00 96.88 519 GLN A CA 1
ATOM 4104 C C . GLN A 1 519 ? -1.901 9.758 -22.992 1.00 96.88 519 GLN A C 1
ATOM 4106 O O . GLN A 1 519 ? -1.157 8.911 -22.499 1.00 96.88 519 GLN A O 1
ATOM 4111 N N . GLN A 1 520 ? -2.012 9.875 -24.318 1.00 96.06 520 GLN A N 1
ATOM 4112 C CA . GLN A 1 520 ? -1.328 8.971 -25.259 1.00 96.06 520 GLN A CA 1
ATOM 4113 C C . GLN A 1 520 ? 0.204 9.083 -25.188 1.00 96.06 520 GLN A C 1
ATOM 4115 O O . GLN A 1 520 ? 0.898 8.069 -25.239 1.00 96.06 520 GLN A O 1
ATOM 4120 N N . GLU A 1 521 ? 0.742 10.291 -24.992 1.00 96.38 521 GLU A N 1
ATOM 4121 C CA . GLU A 1 521 ? 2.189 10.489 -24.814 1.00 96.38 521 GLU A CA 1
ATOM 4122 C C . GLU A 1 521 ? 2.723 9.833 -23.536 1.00 96.38 521 GLU A C 1
ATOM 4124 O O . GLU A 1 521 ? 3.865 9.368 -23.500 1.00 96.38 521 GLU A O 1
ATOM 4129 N N . PHE A 1 522 ? 1.891 9.730 -22.496 1.00 97.31 522 PHE A N 1
ATOM 4130 C CA . PHE A 1 522 ? 2.247 8.978 -21.299 1.00 97.31 522 PHE A CA 1
ATOM 4131 C C . PHE A 1 522 ? 2.360 7.478 -21.604 1.00 97.31 522 PHE A C 1
ATOM 4133 O O . PHE A 1 522 ? 3.338 6.855 -21.197 1.00 97.31 522 PHE A O 1
ATOM 4140 N N . VAL A 1 523 ? 1.439 6.909 -22.391 1.00 98.25 523 VAL A N 1
ATOM 4141 C CA . VAL A 1 523 ? 1.546 5.509 -22.844 1.00 98.25 523 VAL A CA 1
ATOM 4142 C C . VAL A 1 523 ? 2.825 5.298 -23.655 1.00 98.25 523 VAL A C 1
ATOM 4144 O O . VAL A 1 523 ? 3.580 4.371 -23.366 1.00 98.25 523 VAL A O 1
ATOM 4147 N N . LYS A 1 524 ? 3.143 6.196 -24.598 1.00 97.88 524 LYS A N 1
ATOM 4148 C CA . LYS A 1 524 ? 4.411 6.141 -25.346 1.00 97.88 524 LYS A CA 1
ATOM 4149 C C . LYS A 1 524 ? 5.616 6.176 -24.414 1.00 97.88 524 LYS A C 1
ATOM 4151 O O . LYS A 1 524 ? 6.543 5.398 -24.589 1.00 97.88 524 LYS A O 1
ATOM 4156 N N . LYS A 1 525 ? 5.615 7.038 -23.394 1.00 96.88 525 LYS A N 1
ATOM 4157 C CA . LYS A 1 525 ? 6.685 7.095 -22.383 1.00 96.88 525 LYS A CA 1
ATOM 4158 C C . LYS A 1 525 ? 6.881 5.755 -21.666 1.00 96.88 525 LYS A C 1
ATOM 4160 O O . LYS A 1 525 ? 8.028 5.348 -21.515 1.00 96.88 525 LYS A O 1
ATOM 4165 N N . LEU A 1 526 ? 5.802 5.063 -21.289 1.00 97.88 526 LEU A N 1
ATOM 4166 C CA . LEU A 1 526 ? 5.891 3.714 -20.719 1.00 97.88 526 LEU A CA 1
ATOM 4167 C C . LEU A 1 526 ? 6.490 2.725 -21.730 1.00 97.88 526 LEU A C 1
ATOM 4169 O O . LEU A 1 526 ? 7.475 2.060 -21.436 1.00 97.88 526 LEU A O 1
ATOM 4173 N N . LEU A 1 527 ? 5.968 2.678 -22.957 1.00 98.56 527 LEU A N 1
ATOM 4174 C CA . LEU A 1 527 ? 6.458 1.756 -23.989 1.00 98.56 527 LEU A CA 1
ATOM 4175 C C . LEU A 1 527 ? 7.940 1.985 -24.326 1.00 98.56 527 LEU A C 1
ATOM 4177 O O . LEU A 1 527 ? 8.682 1.020 -24.511 1.00 98.56 527 LEU A O 1
ATOM 4181 N N . ARG A 1 528 ? 8.401 3.242 -24.345 1.00 97.62 528 ARG A N 1
ATOM 4182 C CA . ARG A 1 528 ? 9.825 3.590 -24.500 1.00 97.62 528 ARG A CA 1
ATOM 4183 C C . ARG A 1 528 ? 10.673 3.031 -23.359 1.00 97.62 528 ARG A C 1
ATOM 4185 O O . ARG A 1 528 ? 11.767 2.536 -23.609 1.00 97.62 528 ARG A O 1
ATOM 4192 N N . GLU A 1 529 ? 10.174 3.087 -22.125 1.00 96.88 529 GLU A N 1
ATOM 4193 C CA . GLU A 1 529 ? 10.877 2.576 -20.946 1.00 96.88 529 GLU A CA 1
ATOM 4194 C C . GLU A 1 529 ? 11.083 1.057 -21.021 1.00 96.88 529 GLU A C 1
ATOM 4196 O O . GLU A 1 529 ? 12.211 0.590 -20.860 1.00 96.88 529 GLU A O 1
ATOM 4201 N N . TRP A 1 530 ? 10.061 0.286 -21.402 1.00 98.50 530 TRP A N 1
ATOM 4202 C CA . TRP A 1 530 ? 10.238 -1.148 -21.670 1.00 98.50 530 TRP A CA 1
ATOM 4203 C C . TRP A 1 530 ? 11.124 -1.414 -22.889 1.00 98.50 530 TRP A C 1
ATOM 4205 O O . TRP A 1 530 ? 12.022 -2.247 -22.821 1.00 98.50 530 TRP A O 1
ATOM 4215 N N . THR A 1 531 ? 10.944 -0.675 -23.986 1.00 98.31 531 THR A N 1
ATOM 4216 C CA . THR A 1 531 ? 11.759 -0.861 -25.201 1.00 98.31 531 THR A CA 1
ATOM 4217 C C . THR A 1 531 ? 13.248 -0.616 -24.933 1.00 98.31 531 THR A C 1
ATOM 4219 O O . THR A 1 531 ? 14.093 -1.324 -25.474 1.00 98.31 531 THR A O 1
ATOM 4222 N N . SER A 1 532 ? 13.583 0.319 -24.035 1.00 97.00 532 SER A N 1
ATOM 4223 C CA . SER A 1 532 ? 14.971 0.588 -23.625 1.00 97.00 532 SER A CA 1
ATOM 4224 C C . SER A 1 532 ? 15.643 -0.559 -22.858 1.00 97.00 532 SER A C 1
ATOM 4226 O O . SER A 1 532 ? 16.857 -0.553 -22.672 1.00 97.00 532 SER A O 1
ATOM 4228 N N . ASN A 1 533 ? 14.874 -1.571 -22.441 1.00 97.94 533 ASN A N 1
ATOM 4229 C CA . ASN A 1 533 ? 15.369 -2.776 -21.776 1.00 97.94 533 ASN A CA 1
ATOM 4230 C C . ASN A 1 533 ? 15.610 -3.955 -22.737 1.00 97.94 533 ASN A C 1
ATOM 4232 O O . ASN A 1 533 ? 15.927 -5.056 -22.286 1.00 97.94 533 ASN A O 1
ATOM 4236 N N . VAL A 1 534 ? 15.501 -3.733 -24.050 1.00 98.38 534 VAL A N 1
ATOM 4237 C CA . VAL A 1 534 ? 15.818 -4.721 -25.090 1.00 98.38 534 VAL A CA 1
ATOM 4238 C C . VAL A 1 534 ? 17.271 -4.553 -25.540 1.00 98.38 534 VAL A C 1
ATOM 4240 O O . VAL A 1 534 ? 17.727 -3.436 -25.786 1.00 98.38 534 VAL A O 1
ATOM 4243 N N . PHE A 1 535 ? 18.008 -5.656 -25.659 1.00 97.88 535 PHE A N 1
ATOM 4244 C CA . PHE A 1 535 ? 19.383 -5.674 -26.159 1.00 97.88 535 PHE A CA 1
ATOM 4245 C C . PHE A 1 535 ? 19.427 -5.639 -27.694 1.00 97.88 535 PHE A C 1
ATOM 4247 O O . PHE A 1 535 ? 18.501 -6.121 -28.351 1.00 97.88 535 PHE A O 1
ATOM 4254 N N . PRO A 1 536 ? 20.528 -5.149 -28.298 1.00 96.56 536 PRO A N 1
ATOM 4255 C CA . PRO A 1 536 ? 20.732 -5.156 -29.749 1.00 96.56 536 PRO A CA 1
ATOM 4256 C C . PRO A 1 536 ? 20.520 -6.522 -30.424 1.00 96.56 536 PRO A C 1
ATOM 4258 O O . PRO A 1 536 ? 20.074 -6.570 -31.571 1.00 96.56 536 PRO A O 1
ATOM 4261 N N . ASP A 1 537 ? 20.820 -7.626 -29.737 1.00 96.06 537 ASP A N 1
ATOM 4262 C CA . ASP A 1 537 ? 20.667 -8.984 -30.272 1.00 96.06 537 ASP A CA 1
ATOM 4263 C C . ASP A 1 537 ? 19.240 -9.566 -30.090 1.00 96.06 537 ASP A C 1
ATOM 4265 O O . ASP A 1 537 ? 18.964 -10.644 -30.609 1.00 96.06 537 ASP A O 1
ATOM 4269 N N . GLY A 1 538 ? 18.324 -8.863 -29.404 1.00 96.88 538 GLY A N 1
ATOM 4270 C CA . GLY A 1 538 ? 16.885 -9.183 -29.344 1.00 96.88 538 GLY A CA 1
ATOM 4271 C C . GLY A 1 538 ? 16.356 -9.804 -28.043 1.00 96.88 538 GLY A C 1
ATOM 4272 O O . GLY A 1 538 ? 15.141 -9.877 -27.879 1.00 96.88 538 GLY A O 1
ATOM 4273 N N . TYR A 1 539 ? 17.220 -10.199 -27.105 1.00 97.81 539 TYR A N 1
ATOM 4274 C CA . TYR A 1 539 ? 16.816 -10.581 -25.740 1.00 97.81 539 TYR A CA 1
ATOM 4275 C C . TYR A 1 539 ? 16.659 -9.342 -24.836 1.00 97.81 539 TYR A C 1
ATOM 4277 O O . TYR A 1 539 ? 17.000 -8.229 -25.238 1.00 97.81 539 TYR A O 1
ATOM 4285 N N . THR A 1 540 ? 16.150 -9.494 -23.612 1.00 98.19 540 THR A N 1
ATOM 4286 C CA . THR A 1 540 ? 15.791 -8.360 -22.733 1.00 98.19 540 THR A CA 1
ATOM 4287 C C . THR A 1 540 ? 16.406 -8.471 -21.344 1.00 98.19 540 THR A C 1
ATOM 4289 O O . THR A 1 540 ? 16.792 -9.551 -20.916 1.00 98.19 540 THR A O 1
ATOM 4292 N N . ASN A 1 541 ? 16.481 -7.366 -20.604 1.00 98.00 541 ASN A N 1
ATOM 4293 C CA . ASN A 1 541 ? 16.570 -7.455 -19.144 1.00 98.00 541 ASN A CA 1
ATOM 4294 C C . ASN A 1 541 ? 15.269 -8.057 -18.600 1.00 98.00 541 ASN A C 1
ATOM 4296 O O . ASN A 1 541 ? 14.195 -7.620 -19.013 1.00 98.00 541 ASN A O 1
ATOM 4300 N N . HIS A 1 542 ? 15.359 -9.016 -17.676 1.00 97.62 542 HIS A N 1
ATOM 4301 C CA . HIS A 1 542 ? 14.170 -9.602 -17.050 1.00 97.62 542 HIS A CA 1
ATOM 4302 C C . HIS A 1 542 ? 13.522 -8.650 -16.042 1.00 97.62 542 HIS A C 1
ATOM 4304 O O . HIS A 1 542 ? 12.300 -8.536 -15.965 1.00 97.62 542 HIS A O 1
ATOM 4310 N N . ASN A 1 543 ? 14.346 -7.916 -15.295 1.00 97.75 543 ASN A N 1
ATOM 4311 C CA . ASN A 1 543 ? 13.896 -6.925 -14.326 1.00 97.75 543 ASN A CA 1
ATOM 4312 C C . ASN A 1 543 ? 14.557 -5.574 -14.588 1.00 97.75 543 ASN A C 1
ATOM 4314 O O . ASN A 1 543 ? 15.699 -5.505 -15.049 1.00 97.75 543 ASN A O 1
ATOM 4318 N N . PHE A 1 544 ? 13.848 -4.496 -14.270 1.00 97.19 544 PHE A N 1
ATOM 4319 C CA . PHE A 1 544 ? 14.414 -3.157 -14.260 1.00 97.19 544 PHE A CA 1
ATOM 4320 C C . PHE A 1 544 ? 13.747 -2.253 -13.224 1.00 97.19 544 PHE A C 1
ATOM 4322 O O . PHE A 1 544 ? 12.580 -2.404 -12.863 1.00 97.19 544 PHE A O 1
ATOM 4329 N N . TYR A 1 545 ? 14.494 -1.254 -12.763 1.00 96.12 545 TYR A N 1
ATOM 4330 C CA . TYR A 1 545 ? 13.935 -0.149 -11.989 1.00 96.12 545 TYR A CA 1
ATOM 4331 C C . TYR A 1 545 ? 14.547 1.172 -12.443 1.00 96.12 545 TYR A C 1
ATOM 4333 O O . TYR A 1 545 ? 14.000 1.836 -13.324 1.00 96.12 545 TYR A O 1
ATOM 4341 N N . TRP A 1 546 ? 15.715 1.530 -11.904 1.00 94.81 546 TRP A N 1
ATOM 4342 C CA . TRP A 1 546 ? 16.499 2.665 -12.394 1.00 94.81 546 TRP A CA 1
ATOM 4343 C C . TRP A 1 546 ? 17.333 2.302 -13.624 1.00 94.81 546 TRP A C 1
ATOM 4345 O O . TRP A 1 546 ? 17.466 3.111 -14.536 1.00 94.81 546 TRP A O 1
ATOM 4355 N N . TYR A 1 547 ? 17.836 1.072 -13.655 1.00 94.62 547 TYR A N 1
ATOM 4356 C CA . TYR A 1 547 ? 18.500 0.412 -14.773 1.00 94.62 547 TYR A CA 1
ATOM 4357 C C . TYR A 1 547 ? 17.999 -1.039 -14.837 1.00 94.62 547 TYR A C 1
ATOM 4359 O O . TYR A 1 547 ? 17.307 -1.488 -13.919 1.00 94.62 547 TYR A O 1
ATOM 4367 N N . GLY A 1 548 ? 18.295 -1.747 -15.925 1.00 95.44 548 GLY A N 1
ATOM 4368 C CA . GLY A 1 548 ? 17.888 -3.141 -16.099 1.00 95.44 548 GLY A CA 1
ATOM 4369 C C . GLY A 1 548 ? 18.952 -4.150 -15.666 1.00 95.44 548 GLY A C 1
ATOM 4370 O O . GLY A 1 548 ? 20.146 -3.846 -15.654 1.00 95.44 548 GLY A O 1
ATOM 4371 N N . LYS A 1 549 ? 18.504 -5.355 -15.311 1.00 94.25 549 LYS A N 1
ATOM 4372 C CA . LYS A 1 549 ? 19.326 -6.478 -14.852 1.00 94.25 549 LYS A CA 1
ATOM 4373 C C . LYS A 1 549 ? 18.818 -7.813 -15.400 1.00 94.25 549 LYS A C 1
ATOM 4375 O O . LYS A 1 549 ? 17.753 -7.894 -16.005 1.00 94.25 549 LYS A O 1
ATOM 4380 N N . GLU A 1 550 ? 19.579 -8.871 -15.117 1.00 94.38 550 GLU A N 1
ATOM 4381 C CA . GLU A 1 550 ? 19.246 -10.259 -15.485 1.00 94.38 550 GLU A CA 1
ATOM 4382 C C . GLU A 1 550 ? 19.009 -10.416 -17.002 1.00 94.38 550 GLU A C 1
ATOM 4384 O O . GLU A 1 550 ? 17.909 -10.758 -17.437 1.00 94.38 550 GLU A O 1
ATOM 4389 N N . PRO A 1 551 ? 20.038 -10.134 -17.824 1.00 95.25 551 PRO A N 1
ATOM 4390 C CA . PRO A 1 551 ? 19.909 -10.082 -19.276 1.00 95.25 551 PRO A CA 1
ATOM 4391 C C . PRO A 1 551 ? 19.654 -11.465 -19.893 1.00 95.25 551 PRO A C 1
ATOM 4393 O O . PRO A 1 551 ? 20.523 -12.336 -19.866 1.00 95.25 551 PRO A O 1
ATOM 4396 N N . GLY A 1 552 ? 18.474 -11.636 -20.489 1.00 93.06 552 GLY A N 1
ATOM 4397 C CA . GLY A 1 552 ? 18.068 -12.771 -21.316 1.00 93.06 552 GLY A CA 1
ATOM 4398 C C . GLY A 1 552 ? 18.080 -14.101 -20.573 1.00 93.06 552 GLY A C 1
ATOM 4399 O O . GLY A 1 552 ? 18.505 -15.113 -21.122 1.00 93.06 552 GLY A O 1
ATOM 4400 N N . GLN A 1 553 ? 17.686 -14.078 -19.298 1.00 91.38 553 GLN A N 1
ATOM 4401 C CA . GLN A 1 553 ? 17.532 -15.290 -18.494 1.00 91.38 553 GLN A CA 1
ATOM 4402 C C . GLN A 1 553 ? 16.197 -15.992 -18.750 1.00 91.38 553 GLN A C 1
ATOM 4404 O O . GLN A 1 553 ? 16.163 -17.218 -18.731 1.00 91.38 553 GLN A O 1
ATOM 4409 N N . TRP A 1 554 ? 15.129 -15.226 -18.976 1.00 96.69 554 TRP A N 1
ATOM 4410 C CA . TRP A 1 554 ? 13.803 -15.741 -19.293 1.00 96.69 554 TRP A CA 1
ATOM 4411 C C . TRP A 1 554 ? 13.508 -15.531 -20.771 1.00 96.69 554 TRP A C 1
ATOM 4413 O O . TRP A 1 554 ? 13.758 -14.460 -21.327 1.00 96.69 554 TRP A O 1
ATOM 4423 N N . SER A 1 555 ? 13.017 -16.585 -21.406 1.00 97.25 555 SER A N 1
ATOM 4424 C CA . SER A 1 555 ? 12.899 -16.669 -22.862 1.00 97.25 555 SER A CA 1
ATOM 4425 C C . SER A 1 555 ? 11.673 -15.936 -23.424 1.00 97.25 555 SER A C 1
ATOM 4427 O O . SER A 1 555 ? 11.648 -15.613 -24.611 1.00 97.25 555 SER A O 1
ATOM 4429 N N . ASP A 1 556 ? 10.675 -15.629 -22.587 1.00 98.31 556 ASP A N 1
ATOM 4430 C CA . ASP A 1 556 ? 9.392 -15.045 -22.998 1.00 98.31 556 ASP A CA 1
ATOM 4431 C C . ASP A 1 556 ? 9.377 -13.509 -23.039 1.00 98.31 556 ASP A C 1
ATOM 4433 O O . ASP A 1 556 ? 8.604 -12.917 -23.794 1.00 98.31 556 ASP A O 1
ATOM 4437 N N . ASP A 1 557 ? 10.215 -12.849 -22.235 1.00 98.25 557 ASP A N 1
ATOM 4438 C CA . ASP A 1 557 ? 10.074 -11.430 -21.880 1.00 98.25 557 ASP A CA 1
ATOM 4439 C C . ASP A 1 557 ? 9.852 -10.506 -23.092 1.00 98.25 557 ASP A C 1
ATOM 4441 O O . ASP A 1 557 ? 8.847 -9.792 -23.162 1.00 98.25 557 ASP A O 1
ATOM 4445 N N . GLY A 1 558 ? 10.748 -10.549 -24.084 1.00 97.75 558 GLY A N 1
ATOM 4446 C CA . GLY A 1 558 ? 10.682 -9.683 -25.266 1.00 97.75 558 GLY A CA 1
ATOM 4447 C C . GLY A 1 558 ? 9.398 -9.836 -26.089 1.00 97.75 558 GLY A C 1
ATOM 4448 O O . GLY A 1 558 ? 8.943 -8.866 -26.700 1.00 97.75 558 GLY A O 1
ATOM 4449 N N . LEU A 1 559 ? 8.771 -11.016 -26.075 1.00 98.62 559 LEU A N 1
ATOM 4450 C CA . LEU A 1 559 ? 7.557 -11.302 -26.845 1.00 98.62 559 LEU A CA 1
ATOM 4451 C C . LEU A 1 559 ? 6.347 -10.511 -26.323 1.00 98.62 559 LEU A C 1
ATOM 4453 O O . LEU A 1 559 ? 5.485 -10.104 -27.106 1.00 98.62 559 LEU A O 1
ATOM 4457 N N . TRP A 1 560 ? 6.303 -10.204 -25.023 1.00 98.75 560 TRP A N 1
ATOM 4458 C CA . TRP A 1 560 ? 5.225 -9.409 -24.425 1.00 98.75 560 TRP A CA 1
ATOM 4459 C C . TRP A 1 560 ? 5.221 -7.951 -24.895 1.00 98.75 560 TRP A C 1
ATOM 4461 O O . TRP A 1 560 ? 4.153 -7.348 -25.031 1.00 98.75 560 TRP A O 1
ATOM 4471 N N . LEU A 1 561 ? 6.393 -7.386 -25.211 1.00 98.75 561 LEU A N 1
ATOM 4472 C CA . LEU A 1 561 ? 6.494 -6.026 -25.748 1.00 98.75 561 LEU A CA 1
ATOM 4473 C C . LEU A 1 561 ? 5.808 -5.899 -27.113 1.00 98.75 561 LEU A C 1
ATOM 4475 O O . LEU A 1 561 ? 5.210 -4.863 -27.403 1.00 98.75 561 LEU A O 1
ATOM 4479 N N . LEU A 1 562 ? 5.844 -6.955 -27.930 1.00 98.56 562 LEU A N 1
ATOM 4480 C CA . LEU A 1 562 ? 5.221 -6.951 -29.254 1.00 98.56 562 LEU A CA 1
ATOM 4481 C C . LEU A 1 562 ? 3.706 -6.751 -29.155 1.00 98.56 562 LEU A C 1
ATOM 4483 O O . LEU A 1 562 ? 3.151 -5.924 -29.874 1.00 98.56 562 LEU A O 1
ATOM 4487 N N . GLN A 1 563 ? 3.055 -7.433 -28.209 1.00 98.69 563 GLN A N 1
ATOM 4488 C CA . GLN A 1 563 ? 1.625 -7.256 -27.946 1.00 98.69 563 GLN A CA 1
ATOM 4489 C C . GLN A 1 563 ? 1.306 -5.842 -27.441 1.00 98.69 563 GLN A C 1
ATOM 4491 O O . GLN A 1 563 ? 0.290 -5.268 -27.827 1.00 98.69 563 GLN A O 1
ATOM 4496 N N . ALA A 1 564 ? 2.167 -5.257 -26.600 1.00 98.75 564 ALA A N 1
ATOM 4497 C CA . ALA A 1 564 ? 1.977 -3.892 -26.108 1.00 98.75 564 ALA A CA 1
ATOM 4498 C C . ALA A 1 564 ? 2.018 -2.865 -27.251 1.00 98.75 564 ALA A C 1
ATOM 4500 O O . ALA A 1 564 ? 1.156 -1.990 -27.341 1.00 98.75 564 ALA A O 1
ATOM 4501 N N . LEU A 1 565 ? 3.022 -2.986 -28.125 1.00 98.69 565 LEU A N 1
ATOM 4502 C CA . LEU A 1 565 ? 3.215 -2.098 -29.269 1.00 98.69 565 LEU A CA 1
ATOM 4503 C C . LEU A 1 565 ? 2.091 -2.263 -30.295 1.00 98.69 565 LEU A C 1
ATOM 4505 O O . LEU A 1 565 ? 1.547 -1.256 -30.740 1.00 98.69 565 LEU A O 1
ATOM 4509 N N . ASP A 1 566 ? 1.702 -3.502 -30.610 1.00 98.50 566 ASP A N 1
ATOM 4510 C CA . ASP A 1 566 ? 0.594 -3.801 -31.525 1.00 98.50 566 ASP A CA 1
ATOM 4511 C C . ASP A 1 566 ? -0.730 -3.202 -31.035 1.00 98.50 566 ASP A C 1
ATOM 4513 O O . ASP A 1 566 ? -1.410 -2.489 -31.776 1.00 98.50 566 ASP A O 1
ATOM 4517 N N . ARG A 1 567 ? -1.062 -3.398 -29.752 1.00 98.69 567 ARG A N 1
ATOM 4518 C CA . ARG A 1 567 ? -2.257 -2.801 -29.139 1.00 98.69 567 ARG A CA 1
ATOM 4519 C C . ARG A 1 567 ? -2.226 -1.280 -29.197 1.00 98.69 567 ARG A C 1
ATOM 4521 O O . ARG A 1 567 ? -3.252 -0.677 -29.500 1.00 98.69 567 ARG A O 1
ATOM 4528 N N . TYR A 1 568 ? -1.071 -0.668 -28.934 1.00 98.62 568 TYR A N 1
ATOM 4529 C CA . TYR A 1 568 ? -0.922 0.782 -28.983 1.00 98.62 568 TYR A CA 1
ATOM 4530 C C . TYR A 1 568 ? -1.158 1.333 -30.392 1.00 98.62 568 TYR A C 1
ATOM 4532 O O . TYR A 1 568 ? -2.028 2.183 -30.566 1.00 98.62 568 TYR A O 1
ATOM 4540 N N . VAL A 1 569 ? -0.441 0.832 -31.405 1.00 98.19 569 VAL A N 1
ATOM 4541 C CA . VAL A 1 569 ? -0.581 1.344 -32.780 1.00 98.19 569 VAL A CA 1
ATOM 4542 C C . VAL A 1 569 ? -1.953 1.022 -33.370 1.00 98.19 569 VAL A C 1
ATOM 4544 O O . VAL A 1 569 ? -2.499 1.832 -34.115 1.00 98.19 569 VAL A O 1
ATOM 4547 N N . SER A 1 570 ? -2.553 -0.110 -32.991 1.00 97.81 570 SER A N 1
ATOM 4548 C CA . SER A 1 570 ? -3.923 -0.462 -33.378 1.00 97.81 570 SER A CA 1
ATOM 4549 C C . SER A 1 570 ? -4.962 0.459 -32.737 1.00 97.81 570 SER A C 1
ATOM 4551 O O . SER A 1 570 ? -5.959 0.796 -33.371 1.00 97.81 570 SER A O 1
ATOM 4553 N N . LEU A 1 571 ? -4.732 0.884 -31.491 1.00 96.81 571 LEU A N 1
ATOM 4554 C CA . LEU A 1 571 ? -5.606 1.809 -30.772 1.00 96.81 571 LEU A CA 1
ATOM 4555 C C . LEU A 1 571 ? -5.509 3.242 -31.313 1.00 96.81 571 LEU A C 1
ATOM 4557 O O . LEU A 1 571 ? -6.530 3.915 -31.433 1.00 96.81 571 LEU A O 1
ATOM 4561 N N . THR A 1 572 ? -4.297 3.731 -31.588 1.00 96.62 572 THR A N 1
ATOM 4562 C CA . THR A 1 572 ? -4.054 5.157 -31.869 1.00 96.62 572 THR A CA 1
ATOM 4563 C C . THR A 1 572 ? -3.855 5.478 -33.347 1.00 96.62 572 THR A C 1
ATOM 4565 O O . THR A 1 572 ? -4.053 6.622 -33.750 1.00 96.62 572 THR A O 1
ATOM 4568 N N . GLY A 1 573 ? -3.441 4.504 -34.159 1.00 97.19 573 GLY A N 1
ATOM 4569 C CA . GLY A 1 573 ? -2.965 4.735 -35.522 1.00 97.19 573 GLY A CA 1
ATOM 4570 C C . GLY A 1 573 ? -1.592 5.421 -35.606 1.00 97.19 573 GLY A C 1
ATOM 4571 O O . GLY A 1 573 ? -1.162 5.750 -36.712 1.00 97.19 573 GLY A O 1
ATOM 4572 N N . ASP A 1 574 ? -0.887 5.634 -34.485 1.00 97.56 574 ASP A N 1
ATOM 4573 C CA . ASP A 1 574 ? 0.442 6.269 -34.446 1.00 97.56 574 ASP A CA 1
ATOM 4574 C C . ASP A 1 574 ? 1.550 5.276 -34.843 1.00 97.56 574 ASP A C 1
ATOM 4576 O O . ASP A 1 574 ? 2.330 4.801 -34.018 1.00 97.56 574 ASP A O 1
ATOM 4580 N N . TYR A 1 575 ? 1.623 4.940 -36.133 1.00 97.56 575 TYR A N 1
ATOM 4581 C CA . TYR A 1 575 ? 2.706 4.113 -36.682 1.00 97.56 575 TYR A CA 1
ATOM 4582 C C . TYR A 1 575 ? 4.047 4.854 -36.763 1.00 97.56 575 TYR A C 1
ATOM 4584 O O . TYR A 1 575 ? 5.095 4.209 -36.856 1.00 97.56 575 TYR A O 1
ATOM 4592 N N . ASP A 1 576 ? 4.043 6.190 -36.728 1.00 98.19 576 ASP A N 1
ATOM 4593 C CA . ASP A 1 576 ? 5.275 6.980 -36.705 1.00 98.19 576 ASP A CA 1
ATOM 4594 C C . ASP A 1 576 ? 6.045 6.773 -35.396 1.00 98.19 576 ASP A C 1
ATOM 4596 O O . ASP A 1 576 ? 7.277 6.810 -35.419 1.00 98.19 576 ASP A O 1
ATOM 4600 N N . PHE A 1 577 ? 5.359 6.415 -34.302 1.00 98.31 577 PHE A N 1
ATOM 4601 C CA . PHE A 1 577 ? 5.998 5.958 -33.066 1.00 98.31 577 PHE A CA 1
ATOM 4602 C C . PHE A 1 577 ? 7.031 4.847 -33.303 1.00 98.31 577 PHE A C 1
ATOM 4604 O O . PHE A 1 577 ? 8.107 4.869 -32.710 1.00 98.31 577 PHE A O 1
ATOM 4611 N N . LEU A 1 578 ? 6.771 3.911 -34.225 1.00 98.50 578 LEU A N 1
ATOM 4612 C CA . LEU A 1 578 ? 7.688 2.799 -34.503 1.00 98.50 578 LEU A CA 1
ATOM 4613 C C . LEU A 1 578 ? 9.021 3.247 -35.133 1.00 98.50 578 LEU A C 1
ATOM 4615 O O . LEU A 1 578 ? 9.981 2.476 -35.161 1.00 98.50 578 LEU A O 1
ATOM 4619 N N . LYS A 1 579 ? 9.095 4.479 -35.646 1.00 98.44 579 LYS A N 1
ATOM 4620 C CA . LYS A 1 579 ? 10.306 5.063 -36.241 1.00 98.44 579 LYS A CA 1
ATOM 4621 C C . LYS A 1 579 ? 11.169 5.800 -35.218 1.00 98.44 579 LYS A C 1
ATOM 4623 O O . LYS A 1 579 ? 12.282 6.193 -35.558 1.00 98.44 579 LYS A O 1
ATOM 4628 N N . GLU A 1 580 ? 10.677 6.010 -33.998 1.00 98.25 580 GLU A N 1
ATOM 4629 C CA . GLU A 1 580 ? 11.445 6.679 -32.950 1.00 98.25 580 GLU A CA 1
ATOM 4630 C C . GLU A 1 580 ? 12.673 5.853 -32.552 1.00 98.25 580 GLU A C 1
ATOM 4632 O O . GLU A 1 580 ? 12.609 4.627 -32.452 1.00 98.25 580 GLU A O 1
ATOM 4637 N N . GLU A 1 581 ? 13.794 6.532 -32.307 1.00 97.69 581 GLU A N 1
ATOM 4638 C CA . GLU A 1 581 ? 15.032 5.906 -31.847 1.00 97.69 581 GLU A CA 1
ATOM 4639 C C . GLU A 1 581 ? 15.103 5.862 -30.319 1.00 97.69 581 GLU A C 1
ATOM 4641 O O . GLU A 1 581 ? 15.004 6.892 -29.648 1.00 97.69 581 GLU A O 1
ATOM 4646 N N . ILE A 1 582 ? 15.350 4.672 -29.772 1.00 96.81 582 ILE A N 1
ATOM 4647 C CA . ILE A 1 582 ? 15.474 4.416 -28.336 1.00 96.81 582 ILE A CA 1
ATOM 4648 C C . ILE A 1 582 ? 16.883 3.916 -28.031 1.00 96.81 582 ILE A C 1
ATOM 4650 O O . ILE A 1 582 ? 17.488 3.198 -28.826 1.00 96.81 582 ILE A O 1
ATOM 4654 N N . VAL A 1 583 ? 17.417 4.330 -26.881 1.00 96.38 583 VAL A N 1
ATOM 4655 C CA . VAL A 1 583 ? 18.684 3.807 -26.359 1.00 96.38 583 VAL A CA 1
ATOM 4656 C C . VAL A 1 583 ? 18.466 2.358 -25.930 1.00 96.38 583 VAL A C 1
ATOM 4658 O O . VAL A 1 583 ? 17.585 2.086 -25.117 1.00 96.38 583 VAL A O 1
ATOM 4661 N N . MET A 1 584 ? 19.256 1.450 -26.489 1.00 96.88 584 MET A N 1
ATOM 4662 C CA . MET A 1 584 ? 19.157 0.012 -26.260 1.00 96.88 584 MET A CA 1
ATOM 4663 C C . MET A 1 584 ? 19.823 -0.401 -24.947 1.00 96.88 584 MET A C 1
ATOM 4665 O O . MET A 1 584 ? 20.756 0.254 -24.471 1.00 96.88 584 MET A O 1
ATOM 4669 N N . ALA A 1 585 ? 19.375 -1.527 -24.393 1.00 96.25 585 ALA A N 1
ATOM 4670 C CA . ALA A 1 585 ? 19.979 -2.110 -23.208 1.00 96.25 585 ALA A CA 1
ATOM 4671 C C . ALA A 1 585 ? 21.421 -2.547 -23.477 1.00 96.25 585 ALA A C 1
ATOM 4673 O O . ALA A 1 585 ? 21.784 -2.980 -24.574 1.00 96.25 585 ALA A O 1
ATOM 4674 N N . ARG A 1 586 ? 22.242 -2.473 -22.433 1.00 92.94 586 ARG A N 1
ATOM 4675 C CA . ARG A 1 586 ? 23.612 -2.977 -22.432 1.00 92.94 586 ARG A CA 1
ATOM 4676 C C . ARG A 1 586 ? 23.970 -3.512 -21.054 1.00 92.94 586 ARG A C 1
ATOM 4678 O O . ARG A 1 586 ? 23.305 -3.208 -20.067 1.00 92.94 586 ARG A O 1
ATOM 4685 N N . LYS A 1 587 ? 25.041 -4.298 -20.998 1.00 90.62 587 LYS A N 1
ATOM 4686 C CA . LYS A 1 587 ? 25.637 -4.732 -19.735 1.00 90.62 587 LYS A CA 1
ATOM 4687 C C . LYS A 1 587 ? 26.422 -3.571 -19.123 1.00 90.62 587 LYS A C 1
ATOM 4689 O O . LYS A 1 587 ? 27.044 -2.803 -19.856 1.00 90.62 587 LYS A O 1
ATOM 4694 N N . TYR A 1 588 ? 26.378 -3.472 -17.802 1.00 89.94 588 TYR A N 1
ATOM 4695 C CA . TYR A 1 588 ? 27.142 -2.507 -17.018 1.00 89.94 588 TYR A CA 1
ATOM 4696 C C . TYR A 1 588 ? 28.038 -3.264 -16.048 1.00 89.94 588 TYR A C 1
ATOM 4698 O O . TYR A 1 588 ? 27.633 -4.315 -15.540 1.00 89.94 588 TYR A O 1
ATOM 4706 N N . ASP A 1 589 ? 29.223 -2.724 -15.782 1.00 88.81 589 ASP A N 1
ATOM 4707 C CA . ASP A 1 589 ? 30.151 -3.344 -14.837 1.00 88.81 589 ASP A CA 1
ATOM 4708 C C . ASP A 1 589 ? 29.781 -2.998 -13.391 1.00 88.81 589 ASP A C 1
ATOM 4710 O O . ASP A 1 589 ? 29.954 -3.822 -12.490 1.00 88.81 589 ASP A O 1
ATOM 4714 N N . THR A 1 590 ? 29.230 -1.797 -13.162 1.00 92.44 590 THR A N 1
ATOM 4715 C CA . THR A 1 590 ? 28.788 -1.352 -11.833 1.00 92.44 590 THR A CA 1
ATOM 4716 C C . THR A 1 590 ? 27.443 -0.609 -11.863 1.00 92.44 590 THR A C 1
ATOM 4718 O O . THR A 1 590 ? 27.072 -0.024 -12.888 1.00 92.44 590 THR A O 1
ATOM 4721 N N . PRO A 1 591 ? 26.702 -0.578 -10.736 1.00 90.38 591 PRO A N 1
ATOM 4722 C CA . PRO A 1 591 ? 25.493 0.235 -10.601 1.00 90.38 591 PRO A CA 1
ATOM 4723 C C . PRO A 1 591 ? 25.718 1.731 -10.857 1.00 90.38 591 PRO A C 1
ATOM 4725 O O . PRO A 1 591 ? 24.860 2.386 -11.443 1.00 90.38 591 PRO A O 1
ATOM 4728 N N . GLU A 1 592 ? 26.860 2.288 -10.448 1.00 90.75 592 GLU A N 1
ATOM 4729 C CA . GLU A 1 592 ? 27.187 3.706 -10.646 1.00 90.75 592 GLU A CA 1
ATOM 4730 C C . GLU A 1 592 ? 27.326 4.037 -12.133 1.00 90.75 592 GLU A C 1
ATOM 4732 O O . GLU A 1 592 ? 26.799 5.053 -12.596 1.00 90.75 592 GLU A O 1
ATOM 4737 N N . GLU A 1 593 ? 27.984 3.156 -12.893 1.00 93.19 593 GLU A N 1
ATOM 4738 C CA . GLU A 1 593 ? 28.083 3.275 -14.346 1.00 93.19 593 GLU A CA 1
ATOM 4739 C C . GLU A 1 593 ? 26.697 3.187 -15.002 1.00 93.19 593 GLU A C 1
ATOM 4741 O O . GLU A 1 593 ? 26.363 4.004 -15.865 1.00 93.19 593 GLU A O 1
ATOM 4746 N N . ALA A 1 594 ? 25.868 2.234 -14.561 1.00 91.69 594 ALA A N 1
ATOM 4747 C CA . ALA A 1 594 ? 24.505 2.062 -15.054 1.00 91.69 594 ALA A CA 1
ATOM 4748 C C . ALA A 1 594 ? 23.661 3.323 -14.833 1.00 91.69 594 ALA A C 1
ATOM 4750 O O . ALA A 1 594 ? 23.065 3.854 -15.773 1.00 91.69 594 ALA A O 1
ATOM 4751 N N . MET A 1 595 ? 23.673 3.857 -13.611 1.00 89.06 595 MET A N 1
ATOM 4752 C CA . MET A 1 595 ? 22.955 5.078 -13.248 1.00 89.06 595 MET A CA 1
ATOM 4753 C C . MET A 1 595 ? 23.424 6.287 -14.063 1.00 89.06 595 MET A C 1
ATOM 4755 O O . MET A 1 595 ? 22.594 7.034 -14.586 1.00 89.06 595 MET A O 1
ATOM 4759 N N . ALA A 1 596 ? 24.740 6.475 -14.210 1.00 90.12 596 ALA A N 1
ATOM 4760 C CA . ALA A 1 596 ? 25.301 7.577 -14.988 1.00 90.12 596 ALA A CA 1
ATOM 4761 C C . ALA A 1 596 ? 24.908 7.488 -16.472 1.00 90.12 596 ALA A C 1
ATOM 4763 O O . ALA A 1 596 ? 24.488 8.486 -17.064 1.00 90.12 596 ALA A O 1
ATOM 4764 N N . ALA A 1 597 ? 24.983 6.293 -17.063 1.00 89.81 597 ALA A N 1
ATOM 4765 C CA . ALA A 1 597 ? 24.626 6.063 -18.457 1.00 89.81 597 ALA A CA 1
ATOM 4766 C C . ALA A 1 597 ? 23.129 6.269 -18.720 1.00 89.81 597 ALA A C 1
ATOM 4768 O O . ALA A 1 597 ? 22.775 6.949 -19.685 1.00 89.81 597 ALA A O 1
ATOM 4769 N N . VAL A 1 598 ? 22.254 5.749 -17.848 1.00 87.25 598 VAL A N 1
ATOM 4770 C CA . VAL A 1 598 ? 20.800 5.960 -17.949 1.00 87.25 598 VAL A CA 1
ATOM 4771 C C . VAL A 1 598 ? 20.460 7.444 -17.809 1.00 87.25 598 VAL A C 1
ATOM 4773 O O . VAL A 1 598 ? 19.677 7.964 -18.603 1.00 87.25 598 VAL A O 1
ATOM 4776 N N . LYS A 1 599 ? 21.076 8.157 -16.853 1.00 85.94 599 LYS A N 1
ATOM 4777 C CA . LYS A 1 599 ? 20.854 9.601 -16.661 1.00 85.94 599 LYS A CA 1
ATOM 4778 C C . LYS A 1 599 ? 21.279 10.416 -17.886 1.00 85.94 599 LYS A C 1
ATOM 4780 O O . LYS A 1 599 ? 20.585 11.359 -18.255 1.00 85.94 599 LYS A O 1
ATOM 4785 N N . ALA A 1 600 ? 22.399 10.058 -18.510 1.00 87.94 600 ALA A N 1
ATOM 4786 C CA . ALA A 1 600 ? 22.940 10.758 -19.672 1.00 87.94 600 ALA A CA 1
ATOM 4787 C C . ALA A 1 600 ? 22.352 10.291 -21.020 1.00 87.94 600 ALA A C 1
ATOM 4789 O O . ALA A 1 600 ? 22.642 10.902 -22.048 1.00 87.94 600 ALA A O 1
ATOM 4790 N N . GLY A 1 601 ? 21.544 9.222 -21.042 1.00 86.81 601 GLY A N 1
ATOM 4791 C CA . GLY A 1 601 ? 21.014 8.636 -22.277 1.00 86.81 601 GLY A CA 1
ATOM 4792 C C . GLY A 1 601 ? 22.106 8.073 -23.194 1.00 86.81 601 GLY A C 1
ATOM 4793 O O . GLY A 1 601 ? 22.011 8.196 -24.416 1.00 86.81 601 GLY A O 1
ATOM 4794 N N . ILE A 1 602 ? 23.168 7.506 -22.612 1.00 86.56 602 ILE A N 1
ATOM 4795 C CA . ILE A 1 602 ? 24.326 6.978 -23.345 1.00 86.56 602 ILE A CA 1
ATOM 4796 C C . ILE A 1 602 ? 24.073 5.520 -23.739 1.00 86.56 602 ILE A C 1
ATOM 4798 O O . ILE A 1 602 ? 23.896 4.663 -22.875 1.00 86.56 602 ILE A O 1
ATOM 4802 N N . GLY A 1 603 ? 24.142 5.223 -25.037 1.00 87.50 603 GLY A N 1
ATOM 4803 C CA . GLY A 1 603 ? 24.112 3.860 -25.566 1.00 87.50 603 GLY A CA 1
ATOM 4804 C C . GLY A 1 603 ? 23.883 3.818 -27.077 1.00 87.50 603 GLY A C 1
ATOM 4805 O O . GLY A 1 603 ? 23.686 4.856 -27.713 1.00 87.50 603 GLY A O 1
ATOM 4806 N N . GLU A 1 604 ? 23.923 2.610 -27.646 1.00 93.69 604 GLU A N 1
ATOM 4807 C CA . GLU A 1 604 ? 23.479 2.368 -29.024 1.00 93.69 604 GLU A CA 1
ATOM 4808 C C . GLU A 1 604 ? 22.006 2.762 -29.147 1.00 93.69 604 GLU A C 1
ATOM 4810 O O . GLU A 1 604 ? 21.205 2.450 -28.266 1.00 93.69 604 GLU A O 1
ATOM 4815 N N . LYS A 1 605 ? 21.647 3.449 -30.233 1.00 96.31 605 LYS A N 1
ATOM 4816 C CA . LYS A 1 605 ? 20.260 3.789 -30.539 1.00 96.31 605 LYS A CA 1
ATOM 4817 C C . LYS A 1 605 ? 19.739 2.922 -31.669 1.00 96.31 605 LYS A C 1
ATOM 4819 O O . LYS A 1 605 ? 20.469 2.631 -32.614 1.00 96.31 605 LYS A O 1
ATOM 4824 N N . ARG A 1 606 ? 18.466 2.548 -31.580 1.00 97.19 606 ARG A N 1
ATOM 4825 C CA . ARG A 1 606 ? 17.770 1.794 -32.622 1.00 97.19 606 ARG A CA 1
ATOM 4826 C C . ARG A 1 606 ? 16.316 2.224 -32.716 1.00 97.19 606 ARG A C 1
ATOM 4828 O O . ARG A 1 606 ? 15.716 2.596 -31.709 1.00 97.19 606 ARG A O 1
ATOM 4835 N N . THR A 1 607 ? 15.752 2.163 -33.920 1.00 98.56 607 THR A N 1
ATOM 4836 C CA . THR A 1 607 ? 14.316 2.391 -34.105 1.00 98.56 607 THR A CA 1
ATOM 4837 C C . THR A 1 607 ? 13.506 1.315 -33.383 1.00 98.56 607 THR A C 1
ATOM 4839 O O . THR A 1 607 ? 13.914 0.151 -33.344 1.00 98.56 607 THR A O 1
ATOM 4842 N N . ILE A 1 608 ? 12.334 1.664 -32.851 1.00 98.62 608 ILE A N 1
ATOM 4843 C CA . ILE A 1 608 ? 11.426 0.678 -32.237 1.00 98.62 608 ILE A CA 1
ATOM 4844 C C . ILE A 1 608 ? 11.106 -0.459 -33.227 1.00 98.62 608 ILE A C 1
ATOM 4846 O O . ILE A 1 608 ? 11.102 -1.629 -32.847 1.00 98.62 608 ILE A O 1
ATOM 4850 N N . LEU A 1 609 ? 10.919 -0.142 -34.512 1.00 98.62 609 LEU A N 1
ATOM 4851 C CA . LEU A 1 609 ? 10.683 -1.127 -35.567 1.00 98.62 609 LEU A CA 1
ATOM 4852 C C . LEU A 1 609 ? 11.835 -2.131 -35.721 1.00 98.62 609 LEU A C 1
ATOM 4854 O O . LEU A 1 609 ? 11.592 -3.330 -35.865 1.00 98.62 609 LEU A O 1
ATOM 4858 N N . ASP A 1 610 ? 13.086 -1.676 -35.708 1.00 98.62 610 ASP A N 1
ATOM 4859 C CA . ASP A 1 610 ? 14.229 -2.585 -35.821 1.00 98.62 610 ASP A CA 1
ATOM 4860 C C . ASP A 1 610 ? 14.470 -3.366 -34.523 1.00 98.62 610 ASP A C 1
ATOM 4862 O O . ASP A 1 610 ? 14.943 -4.502 -34.568 1.00 98.62 610 ASP A O 1
ATOM 4866 N N . THR A 1 611 ? 14.070 -2.820 -33.373 1.00 98.50 611 THR A N 1
ATOM 4867 C CA . THR A 1 611 ? 14.029 -3.552 -32.100 1.00 98.50 611 THR A CA 1
ATOM 4868 C C . THR A 1 611 ? 12.997 -4.684 -32.127 1.00 98.50 611 THR A C 1
ATOM 4870 O O . THR A 1 611 ? 13.324 -5.806 -31.743 1.00 98.50 611 THR A O 1
ATOM 4873 N N . ILE A 1 612 ? 11.797 -4.451 -32.675 1.00 98.56 612 ILE A N 1
ATOM 4874 C CA . ILE A 1 612 ? 10.792 -5.506 -32.914 1.00 98.56 612 ILE A CA 1
ATOM 4875 C C . ILE A 1 612 ? 11.384 -6.625 -33.781 1.00 98.56 612 ILE A C 1
ATOM 4877 O O . ILE A 1 612 ? 11.290 -7.804 -33.435 1.00 98.56 612 ILE A O 1
ATOM 4881 N N . LYS A 1 613 ? 12.033 -6.269 -34.899 1.00 98.44 613 LYS A N 1
ATOM 4882 C CA . LYS A 1 613 ? 12.673 -7.257 -35.783 1.00 98.44 613 LYS A CA 1
ATOM 4883 C C . LYS A 1 613 ? 13.756 -8.051 -35.058 1.00 98.44 613 LYS A C 1
ATOM 4885 O O . LYS A 1 613 ? 13.885 -9.244 -35.326 1.00 98.44 613 LYS A O 1
ATOM 4890 N N . ALA A 1 614 ? 14.519 -7.420 -34.165 1.00 98.25 614 ALA A N 1
ATOM 4891 C CA . ALA A 1 614 ? 15.546 -8.094 -33.377 1.00 98.25 614 ALA A CA 1
ATOM 4892 C C . ALA A 1 614 ? 14.937 -9.132 -32.421 1.00 98.25 614 ALA A C 1
ATOM 4894 O O . ALA A 1 614 ? 15.387 -10.272 -32.432 1.00 98.25 614 ALA A O 1
ATOM 4895 N N . ILE A 1 615 ? 13.872 -8.786 -31.687 1.00 98.62 615 ILE A N 1
ATOM 4896 C CA . ILE A 1 615 ? 13.152 -9.715 -30.790 1.00 98.62 615 ILE A CA 1
ATOM 4897 C C . ILE A 1 615 ? 12.619 -10.928 -31.562 1.00 98.62 615 ILE A C 1
ATOM 4899 O O . ILE A 1 615 ? 12.832 -12.077 -31.165 1.00 98.62 615 ILE A O 1
ATOM 4903 N N . ILE A 1 616 ? 11.956 -10.680 -32.697 1.00 98.50 616 ILE A N 1
ATOM 4904 C CA . ILE A 1 616 ? 11.414 -11.747 -33.549 1.00 98.50 616 ILE A CA 1
ATOM 4905 C C . ILE A 1 616 ? 12.550 -12.608 -34.106 1.00 98.50 616 ILE A C 1
ATOM 4907 O O . ILE A 1 616 ? 12.457 -13.829 -34.102 1.00 98.50 616 ILE A O 1
ATOM 4911 N N . THR A 1 617 ? 13.643 -11.996 -34.566 1.00 98.38 617 THR A N 1
ATOM 4912 C CA . THR A 1 617 ? 14.800 -12.736 -35.095 1.00 98.38 617 THR A CA 1
ATOM 4913 C C . THR A 1 617 ? 15.448 -13.597 -34.014 1.00 98.38 617 THR A C 1
ATOM 4915 O O . THR A 1 617 ? 15.784 -14.750 -34.284 1.00 98.38 617 THR A O 1
ATOM 4918 N N . TYR A 1 618 ? 15.582 -13.074 -32.793 1.00 98.38 618 TYR A N 1
ATOM 4919 C CA . TYR A 1 618 ? 16.108 -13.825 -31.660 1.00 98.38 618 TYR A CA 1
ATOM 4920 C C . TYR A 1 618 ? 15.275 -15.081 -31.405 1.00 98.38 618 TYR A C 1
ATOM 4922 O O . TYR A 1 618 ? 15.814 -16.183 -31.444 1.00 98.38 618 TYR A O 1
ATOM 4930 N N . SER A 1 619 ? 13.962 -14.924 -31.245 1.00 98.12 619 SER A N 1
ATOM 4931 C CA . SER A 1 619 ? 13.081 -16.019 -30.822 1.00 98.12 619 SER A CA 1
ATOM 4932 C C . SER A 1 619 ? 12.720 -16.982 -31.954 1.00 98.12 619 SER A C 1
ATOM 4934 O O . SER A 1 619 ? 12.563 -18.164 -31.705 1.00 98.12 619 SER A O 1
ATOM 4936 N N . ALA A 1 620 ? 12.618 -16.513 -33.202 1.00 97.69 620 ALA A N 1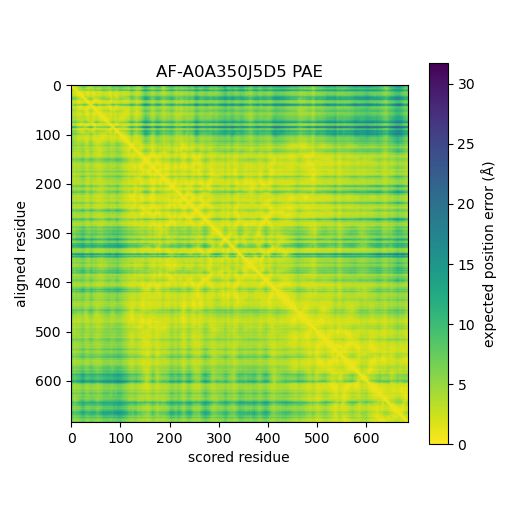
ATOM 4937 C CA . ALA A 1 620 ? 12.165 -17.336 -34.330 1.00 97.69 620 ALA A CA 1
ATOM 4938 C C . ALA A 1 620 ? 13.299 -17.915 -35.191 1.00 97.69 620 ALA A C 1
ATOM 4940 O O . ALA A 1 620 ? 13.039 -18.742 -36.064 1.00 97.69 620 ALA A O 1
ATOM 4941 N N . LYS A 1 621 ? 14.542 -17.437 -35.033 1.00 97.62 621 LYS A N 1
ATOM 4942 C CA . LYS A 1 621 ? 15.666 -17.869 -35.884 1.00 97.62 621 LYS A CA 1
ATOM 4943 C C . LYS A 1 621 ? 16.936 -18.219 -35.132 1.00 97.62 621 LYS A C 1
ATOM 4945 O O . LYS A 1 621 ? 17.655 -19.089 -35.603 1.00 97.62 621 LYS A O 1
ATOM 4950 N N . ILE A 1 622 ? 17.253 -17.523 -34.040 1.00 98.06 622 ILE A N 1
ATOM 4951 C CA . ILE A 1 622 ? 18.542 -17.675 -33.350 1.00 98.06 622 ILE A CA 1
ATOM 4952 C C . ILE A 1 622 ? 18.414 -18.649 -32.185 1.00 98.06 622 ILE A C 1
ATOM 4954 O O . ILE A 1 622 ? 19.061 -19.687 -32.182 1.00 98.06 622 ILE A O 1
ATOM 4958 N N . SER A 1 623 ? 17.589 -18.316 -31.199 1.00 98.00 623 SER A N 1
ATOM 4959 C CA . SER A 1 623 ? 17.408 -19.071 -29.963 1.00 98.00 623 SER A CA 1
ATOM 4960 C C . SER A 1 623 ? 16.247 -20.052 -30.104 1.00 98.00 623 SER A C 1
ATOM 4962 O O . SER A 1 623 ? 15.269 -19.958 -29.368 1.00 98.00 623 SER A O 1
ATOM 4964 N N . VAL A 1 624 ? 16.359 -20.971 -31.066 1.00 98.44 624 VAL A N 1
ATOM 4965 C CA . VAL A 1 624 ? 15.396 -22.055 -31.305 1.00 98.44 624 VAL A CA 1
ATOM 4966 C C . VAL A 1 624 ? 16.062 -23.419 -31.154 1.00 98.44 624 VAL A C 1
ATOM 4968 O O . VAL A 1 624 ? 17.258 -23.550 -31.422 1.00 98.44 624 VAL A O 1
ATOM 4971 N N . GLY A 1 625 ? 15.300 -24.424 -30.731 1.00 97.12 625 GLY A N 1
ATOM 4972 C CA . GLY A 1 625 ? 15.784 -25.796 -30.604 1.00 97.12 625 GLY A CA 1
ATOM 4973 C C . GLY A 1 625 ? 15.695 -26.589 -31.908 1.00 97.12 625 GLY A C 1
ATOM 4974 O O . GLY A 1 625 ? 15.493 -26.049 -33.001 1.00 97.12 625 GLY A O 1
ATOM 4975 N N . ALA A 1 626 ? 15.858 -27.908 -31.793 1.00 96.31 626 ALA A N 1
ATOM 4976 C CA . ALA A 1 626 ? 15.908 -28.820 -32.936 1.00 96.31 626 ALA A CA 1
ATOM 4977 C C . ALA A 1 626 ? 14.609 -28.857 -33.763 1.00 96.31 626 ALA A C 1
ATOM 4979 O O . ALA A 1 626 ? 14.647 -29.239 -34.936 1.00 96.31 626 ALA A O 1
ATOM 4980 N N . HIS A 1 627 ? 13.474 -28.455 -33.181 1.00 97.50 627 HIS A N 1
ATOM 4981 C CA . HIS A 1 627 ? 12.179 -28.413 -33.857 1.00 97.50 627 HIS A CA 1
ATOM 4982 C C . HIS A 1 627 ? 11.834 -27.012 -34.386 1.00 97.50 627 HIS A C 1
ATOM 4984 O O . HIS A 1 627 ? 10.777 -26.831 -34.991 1.00 97.50 627 HIS A O 1
ATOM 4990 N N . GLY A 1 628 ? 12.727 -26.031 -34.209 1.00 96.88 628 GLY A N 1
ATOM 4991 C CA . GLY A 1 628 ? 12.524 -24.654 -34.654 1.00 96.88 628 GLY A CA 1
ATOM 4992 C C . GLY A 1 628 ? 11.598 -23.838 -33.748 1.00 96.88 628 GLY A C 1
ATOM 4993 O O . GLY A 1 628 ? 11.062 -22.829 -34.201 1.00 96.88 628 GLY A O 1
ATOM 4994 N N . ILE A 1 629 ? 11.402 -24.265 -32.497 1.00 98.19 629 ILE A N 1
ATOM 4995 C CA . ILE A 1 629 ? 10.602 -23.569 -31.475 1.00 98.19 629 ILE A CA 1
ATOM 4996 C C . ILE A 1 629 ? 11.559 -22.811 -30.537 1.00 98.19 629 ILE A C 1
ATOM 4998 O O . ILE A 1 629 ? 12.680 -23.288 -30.337 1.00 98.19 629 ILE A O 1
ATOM 5002 N N . PRO A 1 630 ? 11.189 -21.645 -29.965 1.00 98.38 630 PRO A N 1
ATOM 5003 C CA . PRO A 1 630 ? 12.074 -20.910 -29.065 1.00 98.38 630 PRO A CA 1
ATOM 5004 C C . PRO A 1 630 ? 12.557 -21.767 -27.888 1.00 98.38 630 PRO A C 1
ATOM 5006 O O . PRO A 1 630 ? 11.781 -22.511 -27.287 1.00 98.38 630 PRO A O 1
ATOM 5009 N N . LEU A 1 631 ? 13.836 -21.639 -27.540 1.00 98.25 631 LEU A N 1
ATOM 5010 C CA . LEU A 1 631 ? 14.415 -22.287 -26.360 1.00 98.25 631 LEU A CA 1
ATOM 5011 C C . LEU A 1 631 ? 13.747 -21.781 -25.073 1.00 98.25 631 LEU A C 1
ATOM 5013 O O . LEU A 1 631 ? 13.372 -20.612 -24.991 1.00 98.25 631 LEU A O 1
ATOM 5017 N N . ILE A 1 632 ? 13.619 -22.650 -24.066 1.00 97.31 632 ILE A N 1
ATOM 5018 C CA . ILE A 1 632 ? 13.046 -22.293 -22.757 1.00 97.31 632 ILE A CA 1
ATOM 5019 C C . ILE A 1 632 ? 14.038 -21.530 -21.868 1.00 97.31 632 ILE A C 1
ATOM 5021 O O . ILE A 1 632 ? 13.621 -20.716 -21.044 1.00 97.31 632 ILE A O 1
ATOM 5025 N N . ASP A 1 633 ? 15.342 -21.749 -22.059 1.00 96.12 633 ASP A N 1
ATOM 5026 C CA . ASP A 1 633 ? 16.425 -21.204 -21.234 1.00 96.12 633 ASP A CA 1
ATOM 5027 C C . ASP A 1 633 ? 16.255 -21.539 -19.743 1.00 96.12 633 ASP A C 1
ATOM 5029 O O . ASP A 1 633 ? 16.071 -22.699 -19.378 1.00 96.12 633 ASP A O 1
ATOM 5033 N N . LYS A 1 634 ? 16.332 -20.544 -18.851 1.00 95.94 634 LYS A N 1
ATOM 5034 C CA . LYS A 1 634 ? 16.134 -20.759 -17.412 1.00 95.94 634 LYS A CA 1
ATOM 5035 C C . LYS A 1 634 ? 14.700 -21.186 -17.101 1.00 95.94 634 LYS A C 1
ATOM 5037 O O . LYS A 1 634 ? 14.488 -22.034 -16.233 1.00 95.94 634 LYS A O 1
ATOM 5042 N N . ALA A 1 635 ? 13.754 -20.497 -17.735 1.00 96.62 635 ALA A N 1
ATOM 5043 C CA . ALA A 1 635 ? 12.306 -20.640 -17.662 1.00 96.62 635 ALA A CA 1
ATOM 5044 C C . ALA A 1 635 ? 11.669 -19.666 -18.677 1.00 96.62 635 ALA A C 1
ATOM 5046 O O . ALA A 1 635 ? 12.312 -18.719 -19.139 1.00 96.62 635 ALA A O 1
ATOM 5047 N N . ASP A 1 636 ? 10.392 -19.871 -18.974 1.00 96.81 636 ASP A N 1
ATOM 5048 C CA . ASP A 1 636 ? 9.534 -18.915 -19.676 1.00 96.81 636 ASP A CA 1
ATOM 5049 C C . ASP A 1 636 ? 8.612 -18.193 -18.670 1.00 96.81 636 ASP A C 1
ATOM 5051 O O . ASP A 1 636 ? 9.003 -17.944 -17.525 1.00 96.81 636 ASP A O 1
ATOM 5055 N N . TRP A 1 637 ? 7.372 -17.879 -19.059 1.00 98.00 637 TRP A N 1
ATOM 5056 C CA . TRP A 1 637 ? 6.363 -17.292 -18.175 1.00 98.00 637 TRP A CA 1
ATOM 5057 C C . TRP A 1 637 ? 6.163 -18.075 -16.866 1.00 98.00 637 TRP A C 1
ATOM 5059 O O . TRP A 1 637 ? 5.883 -17.479 -15.823 1.00 98.00 637 TRP A O 1
ATOM 5069 N N . ASN A 1 638 ? 6.319 -19.403 -16.894 1.00 97.50 638 ASN A N 1
ATOM 5070 C CA . ASN A 1 638 ? 6.222 -20.236 -15.704 1.00 97.50 638 ASN A CA 1
ATOM 5071 C C . ASN A 1 638 ? 7.565 -20.304 -14.961 1.00 97.50 638 ASN A C 1
ATOM 5073 O O . ASN A 1 638 ? 8.360 -21.225 -15.147 1.00 97.50 638 ASN A O 1
ATOM 5077 N N . ASP A 1 639 ? 7.773 -19.375 -14.028 1.00 93.38 639 ASP A N 1
ATOM 5078 C CA . ASP A 1 639 ? 9.015 -19.262 -13.244 1.00 93.38 639 ASP A CA 1
ATOM 5079 C C . ASP A 1 639 ? 9.390 -20.529 -12.443 1.00 93.38 639 ASP A C 1
ATOM 5081 O O . ASP A 1 639 ? 10.551 -20.709 -12.044 1.00 93.38 639 ASP A O 1
ATOM 5085 N N . CYS A 1 640 ? 8.409 -21.398 -12.166 1.00 96.00 640 CYS A N 1
ATOM 5086 C CA . CYS A 1 640 ? 8.590 -22.642 -11.420 1.00 96.00 640 CYS A CA 1
ATOM 5087 C C . CYS A 1 640 ? 8.954 -23.842 -12.309 1.00 96.00 640 CYS A C 1
ATOM 5089 O O . CYS A 1 640 ? 9.346 -24.881 -11.771 1.00 96.00 640 CYS A O 1
ATOM 5091 N N . LEU A 1 641 ? 8.854 -23.721 -13.636 1.00 96.12 641 LEU A N 1
ATOM 5092 C CA . LEU A 1 641 ? 9.225 -24.773 -14.579 1.00 96.12 641 LEU A CA 1
ATOM 5093 C C . LEU A 1 641 ? 10.671 -24.579 -15.049 1.00 96.12 641 LEU A C 1
ATOM 5095 O O . LEU A 1 641 ? 10.941 -23.872 -16.013 1.00 96.12 641 LEU A O 1
ATOM 5099 N N . ARG A 1 642 ? 11.612 -25.229 -14.358 1.00 93.25 642 ARG A N 1
ATOM 5100 C CA . ARG A 1 642 ? 13.044 -25.187 -14.689 1.00 93.25 642 ARG A CA 1
ATOM 5101 C C . ARG A 1 642 ? 13.499 -26.538 -15.213 1.00 93.25 642 ARG A C 1
ATOM 5103 O O . ARG A 1 642 ? 13.592 -27.487 -14.435 1.00 93.25 642 ARG A O 1
ATOM 5110 N N . VAL A 1 643 ? 13.745 -26.611 -16.518 1.00 93.88 643 VAL A N 1
ATOM 5111 C CA . VAL A 1 643 ? 14.051 -27.869 -17.218 1.00 93.88 643 VAL A CA 1
ATOM 5112 C C . VAL A 1 643 ? 15.541 -27.999 -17.521 1.00 93.88 643 VAL A C 1
ATOM 5114 O O . VAL A 1 643 ? 16.104 -29.056 -17.250 1.00 93.88 643 VAL A O 1
ATOM 5117 N N . ASP A 1 644 ? 16.187 -26.921 -17.974 1.00 93.25 644 ASP A N 1
ATOM 5118 C CA . ASP A 1 644 ? 17.599 -26.928 -18.369 1.00 93.25 644 ASP A CA 1
ATOM 5119 C C . ASP A 1 644 ? 18.474 -26.298 -17.263 1.00 93.25 644 ASP A C 1
ATOM 5121 O O . ASP A 1 644 ? 18.564 -25.071 -17.153 1.00 93.25 644 ASP A O 1
ATOM 5125 N N . PRO A 1 645 ? 19.121 -27.093 -16.387 1.00 87.56 645 PRO A N 1
ATOM 5126 C CA . PRO A 1 645 ? 19.933 -26.558 -15.290 1.00 87.56 645 PRO A CA 1
ATOM 5127 C C . PRO A 1 645 ? 21.238 -25.896 -15.764 1.00 87.56 645 PRO A C 1
ATOM 5129 O O . PRO A 1 645 ? 21.845 -25.133 -15.013 1.00 87.56 645 PRO A O 1
ATOM 5132 N N . ASP A 1 646 ? 21.674 -26.198 -16.985 1.00 92.19 646 ASP A N 1
ATOM 5133 C CA . ASP A 1 646 ? 22.918 -25.773 -17.624 1.00 92.19 646 ASP A CA 1
ATOM 5134 C C . ASP A 1 646 ? 22.686 -24.832 -18.819 1.00 92.19 646 ASP A C 1
ATOM 5136 O O . ASP A 1 646 ? 23.549 -24.706 -19.693 1.00 92.19 646 ASP A O 1
ATOM 5140 N N . PHE A 1 647 ? 21.536 -24.148 -18.859 1.00 92.19 647 PHE A N 1
ATOM 5141 C CA . PHE A 1 647 ? 21.254 -23.118 -19.860 1.00 92.19 647 PHE A CA 1
ATOM 5142 C C . PHE A 1 647 ? 22.366 -22.052 -19.908 1.00 92.19 647 PHE A C 1
ATOM 5144 O O . PHE A 1 647 ? 22.945 -21.660 -18.886 1.00 92.19 647 PHE A O 1
ATOM 5151 N N . LEU A 1 648 ? 22.648 -21.526 -21.102 1.00 93.31 648 LEU A N 1
ATOM 5152 C CA . LEU A 1 648 ? 23.568 -20.399 -21.252 1.00 93.31 648 LEU A CA 1
ATOM 5153 C C . LEU A 1 648 ? 22.858 -19.072 -20.988 1.00 93.31 648 LEU A C 1
ATOM 5155 O O . LEU A 1 648 ? 21.821 -18.778 -21.578 1.00 93.31 648 LEU A O 1
ATOM 5159 N N . GLN A 1 649 ? 23.493 -18.218 -20.182 1.00 92.25 649 GLN A N 1
ATOM 5160 C CA . GLN A 1 649 ? 23.138 -16.798 -20.104 1.00 92.25 649 GLN A CA 1
ATOM 5161 C C . GLN A 1 649 ? 23.194 -16.170 -21.503 1.00 92.25 649 GLN A C 1
ATOM 5163 O O . GLN A 1 649 ? 24.052 -16.539 -22.310 1.00 92.25 649 GLN A O 1
ATOM 5168 N N . ALA A 1 650 ? 22.307 -15.219 -21.802 1.00 92.56 650 ALA A N 1
ATOM 5169 C CA . ALA A 1 650 ? 22.153 -14.713 -23.164 1.00 92.56 650 ALA A CA 1
ATOM 5170 C C . ALA A 1 650 ? 23.424 -14.077 -23.746 1.00 92.56 650 ALA A C 1
ATOM 5172 O O . ALA A 1 650 ? 23.694 -14.263 -24.930 1.00 92.56 650 ALA A O 1
ATOM 5173 N N . ASP A 1 651 ? 24.243 -13.396 -22.939 1.00 91.38 651 ASP A N 1
ATOM 5174 C CA . ASP A 1 651 ? 25.528 -12.853 -23.400 1.00 91.38 651 ASP A CA 1
ATOM 5175 C C . ASP A 1 651 ? 26.477 -13.974 -23.855 1.00 91.38 651 ASP A C 1
ATOM 5177 O O . ASP A 1 651 ? 27.041 -13.911 -24.947 1.00 91.38 651 ASP A O 1
ATOM 5181 N N . LYS A 1 652 ? 26.573 -15.054 -23.075 1.00 95.50 652 LYS A N 1
ATOM 5182 C CA . LYS A 1 652 ? 27.360 -16.247 -23.419 1.00 95.50 652 LYS A CA 1
ATOM 5183 C C . LYS A 1 652 ? 26.781 -17.028 -24.586 1.00 95.50 652 LYS A C 1
ATOM 5185 O O . LYS A 1 652 ? 27.543 -17.499 -25.428 1.00 95.50 652 LYS A O 1
ATOM 5190 N N . LYS A 1 653 ? 25.455 -17.098 -24.694 1.00 96.88 653 LYS A N 1
ATOM 5191 C CA . LYS A 1 653 ? 24.769 -17.675 -25.853 1.00 96.88 653 LYS A CA 1
ATOM 5192 C C . LYS A 1 653 ? 25.101 -16.895 -27.127 1.00 96.88 653 LYS A C 1
ATOM 5194 O O . LYS A 1 653 ? 25.443 -17.500 -28.134 1.00 96.88 653 LYS A O 1
ATOM 5199 N N . ILE A 1 654 ? 25.063 -15.562 -27.087 1.00 96.69 654 ILE A N 1
ATOM 5200 C CA . ILE A 1 654 ? 25.399 -14.717 -28.241 1.00 96.69 654 ILE A CA 1
ATOM 5201 C C . ILE A 1 654 ? 26.891 -14.781 -28.587 1.00 96.69 654 ILE A C 1
ATOM 5203 O O . ILE A 1 654 ? 27.225 -14.822 -29.771 1.00 96.69 654 ILE A O 1
ATOM 5207 N N . GLU A 1 655 ? 27.793 -14.829 -27.602 1.00 96.69 655 GLU A N 1
ATOM 5208 C CA . GLU A 1 655 ? 29.225 -15.076 -27.836 1.00 96.69 655 GLU A CA 1
ATOM 5209 C C . GLU A 1 655 ? 29.442 -16.421 -28.559 1.00 96.69 655 GLU A C 1
ATOM 5211 O O . GLU A 1 655 ? 30.096 -16.463 -29.604 1.00 96.69 655 GLU A O 1
ATOM 5216 N N . ALA A 1 656 ? 28.835 -17.502 -28.054 1.00 97.44 656 ALA A N 1
ATOM 5217 C CA . ALA A 1 656 ? 28.912 -18.833 -28.658 1.00 97.44 656 ALA A CA 1
ATOM 5218 C C . ALA A 1 656 ? 28.292 -18.867 -30.065 1.00 97.44 656 ALA A C 1
ATOM 5220 O O . ALA A 1 656 ? 28.869 -19.436 -30.993 1.00 97.44 656 ALA A O 1
ATOM 5221 N N . TYR A 1 657 ? 27.156 -18.195 -30.253 1.00 98.12 657 TYR A N 1
ATOM 5222 C CA . TYR A 1 657 ? 26.494 -18.076 -31.545 1.00 98.12 657 TYR A CA 1
ATOM 5223 C C . TYR A 1 657 ? 27.357 -17.325 -32.568 1.00 98.12 657 TYR A C 1
ATOM 5225 O O . TYR A 1 657 ? 27.511 -17.788 -33.696 1.00 98.12 657 TYR A O 1
ATOM 5233 N N . LYS A 1 658 ? 27.994 -16.211 -32.185 1.00 97.44 658 LYS A N 1
ATOM 5234 C CA . LYS A 1 658 ? 28.906 -15.460 -33.068 1.00 97.44 658 LYS A CA 1
ATOM 5235 C C . LYS A 1 658 ? 30.103 -16.315 -33.504 1.00 97.44 658 LYS A C 1
ATOM 5237 O O . LYS A 1 658 ? 30.428 -16.324 -34.690 1.00 97.44 658 LYS A O 1
ATOM 5242 N N . ALA A 1 659 ? 30.686 -17.098 -32.595 1.00 97.88 659 ALA A N 1
ATOM 5243 C CA . ALA A 1 659 ? 31.750 -18.048 -32.933 1.00 97.88 659 ALA A CA 1
ATOM 5244 C C . ALA A 1 659 ? 31.265 -19.167 -33.879 1.00 97.88 659 ALA A C 1
ATOM 5246 O O . ALA A 1 659 ? 31.960 -19.525 -34.831 1.00 97.88 659 ALA A O 1
ATOM 5247 N N . GLN A 1 660 ? 30.050 -19.689 -33.665 1.00 98.12 660 GLN A N 1
ATOM 5248 C CA . GLN A 1 660 ? 29.427 -20.675 -34.555 1.00 98.12 660 GLN A CA 1
ATOM 5249 C C . GLN A 1 660 ? 29.245 -20.123 -35.978 1.00 98.12 660 GLN A C 1
ATOM 5251 O O . GLN A 1 660 ? 29.512 -20.826 -36.956 1.00 98.12 660 GLN A O 1
ATOM 5256 N N . LEU A 1 661 ? 28.782 -18.878 -36.104 1.00 97.88 661 LEU A N 1
ATOM 5257 C CA . LEU A 1 661 ? 28.584 -18.217 -37.393 1.00 97.88 661 LEU A CA 1
ATOM 5258 C C . LEU A 1 661 ? 29.903 -18.020 -38.144 1.00 97.88 661 LEU A C 1
ATOM 5260 O O . LEU A 1 661 ? 29.970 -18.333 -39.333 1.00 97.88 661 LEU A O 1
ATOM 5264 N N . GLU A 1 662 ? 30.950 -17.563 -37.451 1.00 97.38 662 GLU A N 1
ATOM 5265 C CA . GLU A 1 662 ? 32.291 -17.398 -38.022 1.00 97.38 662 GLU A CA 1
ATOM 5266 C C . GLU A 1 662 ? 32.839 -18.731 -38.545 1.00 97.38 662 GLU A C 1
ATOM 5268 O O . GLU A 1 662 ? 33.247 -18.822 -39.703 1.00 97.38 662 GLU A O 1
ATOM 5273 N N . ALA A 1 663 ? 32.748 -19.794 -37.740 1.00 97.44 663 ALA A N 1
ATOM 5274 C CA . ALA A 1 663 ? 33.211 -21.127 -38.121 1.00 97.44 663 ALA A CA 1
ATOM 5275 C C . ALA A 1 663 ? 32.486 -21.695 -39.357 1.00 97.44 663 ALA A C 1
ATOM 5277 O O . ALA A 1 663 ? 33.058 -22.493 -40.100 1.00 97.44 663 ALA A O 1
ATOM 5278 N N . LYS A 1 664 ? 31.230 -21.293 -39.588 1.00 96.94 664 LYS A N 1
ATOM 5279 C CA . LYS A 1 664 ? 30.396 -21.778 -40.701 1.00 96.94 664 LYS A CA 1
ATOM 5280 C C . LYS A 1 664 ? 30.308 -20.816 -41.883 1.00 96.94 664 LYS A C 1
ATOM 5282 O O . LYS A 1 664 ? 29.681 -21.164 -42.884 1.00 96.94 664 LYS A O 1
ATOM 5287 N N . GLY A 1 665 ? 30.895 -19.622 -41.782 1.00 96.38 665 GLY A N 1
ATOM 5288 C CA . GLY A 1 665 ? 30.757 -18.567 -42.788 1.00 96.38 665 GLY A CA 1
ATOM 5289 C C . GLY A 1 665 ? 29.302 -18.132 -42.997 1.00 96.38 665 GLY A C 1
ATOM 5290 O O . GLY A 1 665 ? 28.872 -17.967 -44.138 1.00 96.38 665 GLY A O 1
ATOM 5291 N N . LYS A 1 666 ? 28.532 -18.015 -41.909 1.00 97.06 666 LYS A N 1
ATOM 5292 C CA . LYS A 1 666 ? 27.096 -17.694 -41.916 1.00 97.06 666 LYS A CA 1
ATOM 5293 C C . LYS A 1 666 ? 26.824 -16.285 -41.399 1.00 97.06 666 LYS A C 1
ATOM 5295 O O . LYS A 1 666 ? 27.557 -15.778 -40.554 1.00 97.06 666 LYS A O 1
ATOM 5300 N N . ALA A 1 667 ? 25.762 -15.656 -41.892 1.00 95.00 667 ALA A N 1
ATOM 5301 C CA . ALA A 1 667 ? 25.310 -14.354 -41.409 1.00 95.00 667 ALA A CA 1
ATOM 5302 C C . ALA A 1 667 ? 24.453 -14.476 -40.134 1.00 95.00 667 ALA A C 1
ATOM 5304 O O . ALA A 1 667 ? 23.856 -15.516 -39.852 1.00 95.00 667 ALA A O 1
ATOM 5305 N N . PHE A 1 668 ? 24.359 -13.387 -39.365 1.00 94.19 668 PHE A N 1
ATOM 5306 C CA . PHE A 1 668 ? 23.530 -13.328 -38.158 1.00 94.19 668 PHE A CA 1
ATOM 5307 C C . PHE A 1 668 ? 22.052 -13.589 -38.484 1.00 94.19 668 PHE A C 1
ATOM 5309 O O . PHE A 1 668 ? 21.477 -12.927 -39.349 1.00 94.19 668 PHE A O 1
ATOM 5316 N N . GLY A 1 669 ? 21.444 -14.564 -37.806 1.00 93.56 669 GLY A N 1
ATOM 5317 C CA . GLY A 1 669 ? 20.070 -15.002 -38.060 1.00 93.56 669 GLY A CA 1
ATOM 5318 C C . GLY A 1 669 ? 19.887 -15.887 -39.302 1.00 93.56 669 GLY A C 1
ATOM 5319 O O . GLY A 1 669 ? 18.744 -16.165 -39.662 1.00 93.56 669 GLY A O 1
ATOM 5320 N N . GLU A 1 670 ? 20.965 -16.319 -39.975 1.00 95.69 670 GLU A N 1
ATOM 5321 C CA . GLU A 1 670 ? 20.886 -17.245 -41.121 1.00 95.69 670 GLU A CA 1
ATOM 5322 C C . GLU A 1 670 ? 20.644 -18.697 -40.681 1.00 95.69 670 GLU A C 1
ATOM 5324 O O . GLU A 1 670 ? 19.928 -19.438 -41.351 1.00 95.69 670 GLU A O 1
ATOM 5329 N N . VAL A 1 671 ? 21.238 -19.100 -39.557 1.00 96.56 671 VAL A N 1
ATOM 5330 C CA . VAL A 1 671 ? 21.111 -20.438 -38.957 1.00 96.56 671 VAL A CA 1
ATOM 5331 C C . VAL A 1 671 ? 20.847 -20.314 -37.453 1.00 96.56 671 VAL A C 1
ATOM 5333 O O . VAL A 1 671 ? 21.286 -19.317 -36.868 1.00 96.56 671 VAL A O 1
ATOM 5336 N N . PRO A 1 672 ? 20.178 -21.291 -36.818 1.00 97.56 672 PRO A N 1
ATOM 5337 C CA . PRO A 1 672 ? 19.953 -21.276 -35.375 1.00 97.56 672 PRO A CA 1
ATOM 5338 C C . PRO A 1 672 ? 21.237 -21.504 -34.581 1.00 97.56 672 PRO A C 1
ATOM 5340 O O . PRO A 1 672 ? 22.231 -22.017 -35.102 1.00 97.56 672 PRO A O 1
ATOM 5343 N N . TYR A 1 673 ? 21.218 -21.107 -33.311 1.00 97.62 673 TYR A N 1
ATOM 5344 C CA . TYR A 1 673 ? 22.207 -21.526 -32.328 1.00 97.62 673 TYR A CA 1
ATOM 5345 C C . TYR A 1 673 ? 22.043 -23.027 -32.072 1.00 97.62 673 TYR A C 1
ATOM 5347 O O . TYR A 1 673 ? 20.979 -23.484 -31.665 1.00 97.62 673 TYR A O 1
ATOM 5355 N N . GLU A 1 674 ? 23.084 -23.808 -32.348 1.00 97.06 674 GLU A N 1
ATOM 5356 C CA . GLU A 1 674 ? 23.016 -25.260 -32.212 1.00 97.06 674 GLU A CA 1
ATOM 5357 C C . GLU A 1 674 ? 23.159 -25.667 -30.748 1.00 97.06 674 GLU A C 1
ATOM 5359 O O . GLU A 1 674 ? 24.176 -25.404 -30.106 1.00 97.06 674 GLU A O 1
ATOM 5364 N N . SER A 1 675 ? 22.128 -26.326 -30.222 1.00 95.75 675 SER A N 1
ATOM 5365 C CA . SER A 1 675 ? 22.099 -26.856 -28.862 1.00 95.75 675 SER A CA 1
ATOM 5366 C C . SER A 1 675 ? 21.098 -28.006 -28.738 1.00 95.75 675 SER A C 1
ATOM 5368 O O . SER A 1 675 ? 20.266 -28.208 -29.622 1.00 95.75 675 SER A O 1
ATOM 5370 N N . GLU A 1 676 ? 21.179 -28.741 -27.629 1.00 95.56 676 GLU A N 1
ATOM 5371 C CA . GLU A 1 676 ? 20.196 -29.760 -27.226 1.00 95.56 676 GLU A CA 1
ATOM 5372 C C . GLU A 1 676 ? 19.229 -29.229 -26.148 1.00 95.56 676 GLU A C 1
ATOM 5374 O O . GLU A 1 676 ? 18.560 -30.013 -25.479 1.00 95.56 676 GLU A O 1
ATOM 5379 N N . TYR A 1 677 ? 19.177 -27.904 -25.959 1.00 97.38 677 TYR A N 1
ATOM 5380 C CA . TYR A 1 677 ? 18.316 -27.267 -24.964 1.00 97.38 677 TYR A CA 1
ATOM 5381 C C . TYR A 1 677 ? 16.830 -27.457 -25.286 1.00 97.38 677 TYR A C 1
ATOM 5383 O O . TYR A 1 677 ? 16.428 -27.592 -26.446 1.00 97.38 677 TYR A O 1
ATOM 5391 N N . SER A 1 678 ? 16.021 -27.456 -24.232 1.00 97.81 678 SER A N 1
ATOM 5392 C CA . SER A 1 678 ? 14.579 -27.651 -24.290 1.00 97.81 678 SER A CA 1
ATOM 5393 C C . SER A 1 678 ? 13.879 -26.447 -24.927 1.00 97.81 678 SER A C 1
ATOM 5395 O O . SER A 1 678 ? 14.331 -25.305 -24.836 1.00 97.81 678 SER A O 1
ATOM 5397 N N . GLU A 1 679 ? 12.731 -26.690 -25.554 1.00 98.31 679 GLU A N 1
ATOM 5398 C CA . GLU A 1 679 ? 11.936 -25.671 -26.247 1.00 98.31 679 GLU A CA 1
ATOM 5399 C C . GLU A 1 679 ? 10.659 -25.338 -25.465 1.00 98.31 679 GLU A C 1
ATOM 5401 O O . GLU A 1 679 ? 10.030 -26.220 -24.875 1.00 98.31 679 GLU A O 1
ATOM 5406 N N . SER A 1 680 ? 10.243 -24.069 -25.490 1.00 98.31 680 SER A N 1
ATOM 5407 C CA . SER A 1 680 ? 8.963 -23.626 -24.935 1.00 98.31 680 SER A CA 1
ATOM 5408 C C . SER A 1 680 ? 7.921 -23.464 -26.039 1.00 98.31 680 SER A C 1
ATOM 5410 O O . SER A 1 680 ? 7.976 -22.544 -26.853 1.00 98.31 680 SER A O 1
ATOM 5412 N N . VAL A 1 681 ? 6.909 -24.333 -26.011 1.00 98.12 681 VAL A N 1
ATOM 5413 C CA . VAL A 1 681 ? 5.724 -24.235 -26.882 1.00 98.12 681 VAL A CA 1
ATOM 5414 C C . VAL A 1 681 ? 4.868 -23.010 -26.543 1.00 98.12 681 VAL A C 1
ATOM 5416 O O . VAL A 1 681 ? 4.083 -22.577 -27.369 1.00 98.12 681 VAL A O 1
ATOM 5419 N N . MET A 1 682 ? 4.991 -22.443 -25.339 1.00 98.19 682 MET A N 1
ATOM 5420 C CA . MET A 1 682 ? 4.297 -21.197 -25.001 1.00 98.19 682 MET A CA 1
ATOM 5421 C C . MET A 1 682 ? 4.902 -19.997 -25.740 1.00 98.19 682 MET A C 1
ATOM 5423 O O . MET A 1 682 ? 4.176 -19.069 -26.091 1.00 98.19 682 MET A O 1
ATOM 5427 N N . ASN A 1 683 ? 6.219 -20.015 -25.956 1.00 97.25 683 ASN A N 1
ATOM 5428 C CA . ASN A 1 683 ? 6.933 -18.936 -26.631 1.00 97.25 683 ASN A CA 1
ATOM 5429 C C . ASN A 1 683 ? 6.806 -18.999 -28.160 1.00 97.25 683 ASN A C 1
ATOM 5431 O O . ASN A 1 683 ? 6.870 -17.954 -28.810 1.00 97.25 683 ASN A O 1
ATOM 5435 N N . GLY A 1 684 ? 6.717 -20.210 -28.726 1.00 90.75 684 GLY A N 1
ATOM 5436 C CA . GLY A 1 684 ? 6.569 -20.447 -30.169 1.00 90.75 684 GLY A CA 1
ATOM 5437 C C . GLY A 1 684 ? 5.136 -20.290 -30.644 1.00 90.75 684 GLY A C 1
ATOM 5438 O O . GLY A 1 684 ? 4.958 -19.695 -31.731 1.00 90.75 684 GLY A O 1
#

Solvent-accessible surface area (backbone atoms only — not comparable to full-atom values): 36493 Å² total; per-residue (Å²): 139,84,88,85,86,79,49,86,93,62,59,88,68,51,43,54,60,50,45,49,68,66,35,69,90,54,93,78,46,74,11,55,18,44,40,68,78,37,77,79,94,59,74,21,33,39,33,38,25,36,37,94,54,70,50,72,56,44,63,55,55,69,66,35,72,89,40,42,66,64,46,65,74,44,54,88,85,31,37,36,40,37,40,51,72,85,58,87,46,39,26,51,70,72,38,82,49,92,72,60,67,71,59,51,52,50,54,50,51,52,56,62,54,54,76,47,50,80,34,47,71,48,83,70,45,28,42,40,30,46,61,68,45,73,75,92,49,71,67,70,57,52,44,69,32,52,35,46,31,81,95,46,85,61,34,58,55,40,38,19,38,35,32,32,37,55,64,53,30,26,26,32,27,29,39,78,71,47,35,39,31,19,65,40,92,66,91,50,68,72,43,32,16,42,84,46,21,77,23,38,31,38,29,44,92,57,38,80,71,45,53,51,75,57,61,74,52,86,58,56,74,45,50,41,18,38,40,43,83,49,34,38,38,38,39,39,38,31,75,81,32,42,36,38,36,38,38,40,38,42,49,63,64,56,87,73,44,48,66,19,42,38,38,37,42,34,40,40,31,26,68,35,93,54,66,41,64,36,28,43,38,41,32,29,34,43,28,64,93,49,64,69,27,69,79,77,36,54,62,59,55,17,67,45,21,24,47,41,76,41,60,49,100,81,72,44,53,61,36,42,31,45,47,47,68,49,77,89,47,54,45,58,45,36,36,38,36,60,42,32,44,47,98,92,40,70,45,56,33,80,40,32,30,28,40,61,64,65,38,20,56,93,45,38,89,88,54,36,62,32,69,59,59,57,69,67,46,79,22,82,32,39,63,41,27,42,34,43,28,36,76,49,69,31,44,46,72,34,67,31,39,37,41,34,38,46,30,29,34,51,40,91,86,37,95,81,60,44,78,87,49,45,56,53,52,25,52,50,46,47,51,61,58,53,58,43,85,59,45,58,61,54,53,50,49,51,55,51,48,48,57,53,57,47,26,60,62,56,78,72,87,58,90,56,53,68,59,29,14,32,61,31,39,46,50,45,47,50,40,52,49,34,56,46,46,58,84,33,68,53,65,75,42,75,55,81,53,64,43,48,48,59,58,51,60,37,45,64,60,36,44,56,32,35,43,64,68,68,37,48,68,57,47,50,53,53,54,50,58,58,55,30,31,31,30,84,75,16,46,24,29,44,32,32,70,90,54,65,41,62,57,29,42,46,58,37,41,50,62,52,52,54,56,44,52,50,54,47,33,71,73,69,66,53,61,67,61,38,64,44,72,39,48,37,33,74,91,64,96,45,71,68,58,36,52,52,30,58,75,69,66,64,60,63,68,43,32,46,51,59,49,51,51,22,27,50,41,25,42,67,31,25,48,19,24,92,85,62,31,15,35,21,44,50,15,44,88,52,79,85,55,68,81,44,94,80,51,65,51,36,68,59,42,51,54,53,37,52,52,52,25,62,79,67,75,49,60,93,62,72,57,54,44,90,61,90,60,57,59,26,78,87,71,87

Foldseek 3Di:
DDDDDADPVRDPADQQRVLCVQQVVDDADAAKAKDFPDDPPDTAMEMEGQANHHDNLVVVLCPPPQCVVVCVVQGVPWHWYWYPNPATWIATSNHTDDDDVSSSVVSNVSSVVRVQALADQDLLRKGKHQPVHDDPDLFSQKAKAWAAQLVHPQLLQFIKIWMQGLLRDAWIAGGFLHTLFAADDDPDLNGGGDQQAFKKFKDAPLHTPDISSDSDDVQFPGWMWIHFQNKIWIWTAGNQQKIKIKMWGWFHDDPLAFSTKIKIKIKIFHQDDFKTKMKMKRKGFGYFPCVVCVPVPVQVSWQQWKKDWDADPVRATQKIWTGGNDPVCLQKIKIKFKWKQDPLFTWGFDAKEQDPCQFQPVHDPRGRPCSSGHPRDIGNIDRRIMITMTIDMAGHRGMMMMMMMIGMHGPPRPPPDDGPVSVVSNSVVVCVQVRRVVRVVVSVVVSVVVQQLLLPLDADDDPPSSVRSCSRHVVSSVLVCCLSCVQCDDSNNSDRDFHFLLSCVSLLPSCSSCVSSVNLVSLLVSLLVSLQQAALQQWGQRGDRLFGHQTRQFQQRSVNSVSSVCSSCVVPVPPVSQQDKHFHHDDDPDPVRRNVCSVVRDHDIDGNVSSNVSNCLCQQQAQAAPVSAHFRHQHYPPNPDGDDPPGDRVVVLVVQSVVVCVVVVHDRSRHYRYDNGHHDPVRD

Sequence (684 aa):
MIIRSELARGQKVSAKDYLVSRFSEVDIKGGVSAQYVNLDGDTKVVGVTGLEFDSPFVSVLLDNETLAPFWADLIPANDVLIKADDGIKVFVSGKETEIDSSYRDVIKAEIESSRMWGGILNEKGELIADPASPVPGPHYYTNMLIGNRMGYRKPLQSTPKSAVNALGGGCFRSHADTQVLATRWDYLPEENGFPANRQFYLTENGKQIFWSGTASADGLEKVTTTHSQNRTSITYELSDGLKITRTIFILPAQDNMPLASEAQMIKIENNGNKDRDLRIVYTGMFGTSEVHALREDVIFSTVVAQSEVFFDDNDAIKAICFDPNPKWTKGNIRWDALLVHEDGQVKFRTQYCARYADFVGNGTLAKPEFISILSDKQSRKGPGFFALATPFTVKAGSSVRADNFTCLTSDVLNDSYEEDETVKKEIASLIDYYSDPKALPEAFEKVVNFTHDYSKYMKITHEDKNFESYVNNNLPFQVFYQTFVSRSLDWTQKGYREIGFREIQDIFASMYYFAGMGQQEFVKKLLREWTSNVFPDGYTNHNFYWYGKEPGQWSDDGLWLLQALDRYVSLTGDYDFLKEEIVMARKYDTPEEAMAAVKAGIGEKRTILDTIKAIITYSAKISVGAHGIPLIDKADWNDCLRVDPDFLQADKKIEAYKAQLEAKGKAFGEVPYESEYSESVMNG

Radius of gyration: 29.94 Å; Cα contacts (8 Å, |Δi|>4): 1442; chains: 1; bounding box: 71×77×76 Å

pLDDT: mean 95.77, std 3.25, range [79.25, 98.94]

Nearest PDB structures (foldseek):
  8hnu-assembly1_B  TM=9.800E-01  e=4.652E-82  Acetivibrio thermocellus
  5nz7-assembly1_B  TM=9.783E-01  e=4.312E-81  Acetivibrio thermocellus
  8xis-assembly1_B  TM=9.782E-01  e=1.242E-80  Acetivibrio thermocellus
  8h6h-assembly1_A  TM=9.796E-01  e=5.900E-80  Acetivibrio thermocellus
  5nz8-assembly1_B  TM=9.787E-01  e=3.629E-78  Acetivibrio thermocellus